Protein AF-0000000085121812 (afdb_homodimer)

InterPro domains:
  IPR004942 Roadblock/LAMTOR2 domain [PF03259] (20-101)
  IPR004942 Roadblock/LAMTOR2 domain [SM00960] (16-105)
  IPR025874 Double zinc ribbon [PF12773] (142-178)

Secondary structure (DSSP, 8-state):
----------------HHHHHHHHHHSTTEEEEEEEETTEEEEEEES--HHHHHHHHHHHHHHHHHHHHHHGGGT---EEEEEEEETTEEEEEEEETTEEEEEEE-HHHHHHHHHHHHHHHTT---B-TTT--B-TT-EEE-TTT--EEETT-SB-TTT--B--EEE-TTT--EEETTS-B---------HHHHHHHHHHHHHHHHHHTT-HHHHHHHHHHHHHHHHHTT-------/----------------HHHHHHHHHHSTTEEEEEEEETTEEEEEEES--HHHHHHHHHHHHHHHHHHHHHHGGGT---EEEEEEEETTEEEEEEEETTEEEEEEE-HHHHHHHHHHHHHHHTT---B-TTT--B-TT-EEE-TTT--EEETT-SB-TTT--B--EEE-TTT--EEETTS-B---------HHHHHHHHHHHHHHHHHHTT-HHHHHHHHHHHHHHHHHT--------

pLDDT: mean 75.37, std 22.33, range [22.67, 97.88]

Radius of gyration: 30.49 Å; Cα contacts (8 Å, |Δi|>4): 833; chains: 2; bounding box: 49×104×83 Å

Organism: Pyrolobus fumarii (strain DSM 11204 / 1A) (NCBI:txid694429)

Foldseek 3Di:
DPPPPPPPPLPQPAPPVVLLVVLVQQFPFWQKKFWDALLATPDIDHDDDRVRNSVVQNCLVVVQVVCCVVCVVVVPPGDAKDWDQDPSAIWMWGDGDRGIMITGGHHVQVVLSVVLVVCSRVVNFQAAPPPRDTQSSPWDQDPPPRGIGRLLDQADPPPRDGDQWAADPPPGAIAGSSNHHDPDPPPPPCVLLVVLVVLQVQLVVCVVVPNNVSNVVSNVVSVCSVVVVPPPPPPDD/DPPPPPPPPLPQPAPPVVLLVVLVQQFPFWQKKFWDALLATPDIDHDDDRVRNSVVQNCLVVVQVVCCVVCVVVVPDGDAKDWDQDPSAIWMWGDGDRGIMITGGHHVQVVLSVVLVVCSRVVNFQAAPPPRDTQSSPWDQDPPPRGIGRLLDQADPPPRDGDQWDADPPPGAIAGSSNHHDPDPPPPPCVLLVVLVVLQVQLVVCVVVPNNVSNVVSNVVSVVSVVVVPPPPPPDD

Solvent-accessible surface area (backbone atoms only — not comparable to full-atom values): 25263 Å² total; per-residue (Å²): 133,82,77,72,77,70,74,70,71,74,76,52,53,72,69,56,63,65,62,52,46,56,43,54,67,62,36,58,66,57,59,32,36,35,34,20,45,80,54,38,55,77,40,76,41,62,90,62,52,68,68,54,41,39,50,47,27,44,46,53,60,46,46,49,54,53,47,36,65,68,43,35,80,72,66,40,53,64,64,49,32,40,36,36,38,30,73,78,25,19,37,40,37,32,65,45,87,63,28,36,38,36,36,31,15,43,54,61,48,34,50,52,50,49,50,47,52,48,27,50,42,67,69,51,77,32,34,33,62,84,78,56,50,75,40,58,77,35,66,35,69,37,86,86,79,67,44,30,36,61,35,56,38,42,45,40,67,85,78,60,48,81,41,31,68,41,61,39,91,82,80,56,46,62,22,33,32,74,16,44,66,59,69,65,73,74,63,71,70,60,56,51,52,58,51,16,51,46,27,30,48,53,4,49,48,28,35,74,70,67,40,51,39,39,8,53,28,20,36,48,48,13,47,46,40,53,57,55,62,56,62,70,77,67,72,82,131,133,81,78,71,77,70,73,70,71,75,76,54,53,71,70,56,64,65,62,51,46,56,44,55,68,62,37,58,67,58,58,33,35,34,33,21,46,81,55,37,56,75,42,77,41,61,90,63,52,67,68,54,41,39,50,48,27,45,46,52,60,47,46,51,54,51,47,36,64,68,45,34,80,72,65,37,52,64,65,50,32,40,36,35,38,31,74,78,25,20,36,38,36,32,64,45,86,63,28,36,38,36,37,31,15,44,56,59,48,35,50,51,49,50,51,46,53,48,26,50,42,68,69,51,77,32,34,33,63,83,80,55,50,76,40,59,77,35,68,36,66,38,86,85,80,67,43,29,36,62,34,59,38,42,46,40,69,84,79,60,48,82,42,31,70,42,60,38,90,83,78,57,48,62,22,32,32,75,16,43,66,59,68,65,71,73,63,73,70,61,55,50,53,56,50,16,51,48,27,31,48,52,4,49,49,27,36,72,71,67,39,51,40,40,8,54,29,20,37,49,48,14,47,46,40,51,59,55,59,59,60,71,79,67,71,83,131

Sequence (474 aa):
MSEELGTVPLATPTIDPEKLLDYIDKLDGVAFAVVSREGLPVYIRGQLEREQAEALAALGEEAFRRIEDSFGRLGSGRVTKLGLDMAQGRLYVSRLDGGVIIYQASPRLADLLAEVIERLKDNRPVKCGNCGHDVTLATYKCPRCNRTVPFVARECPHCGANIDVKRCPNCGSPLRSDGSIVKPPKEPVYIGYGASVLMFGIGGLALALGVPAAGVAAIAAGVMLALGTTIIVKRSIMSEELGTVPLATPTIDPEKLLDYIDKLDGVAFAVVSREGLPVYIRGQLEREQAEALAALGEEAFRRIEDSFGRLGSGRVTKLGLDMAQGRLYVSRLDGGVIIYQASPRLADLLAEVIERLKDNRPVKCGNCGHDVTLATYKCPRCNRTVPFVARECPHCGANIDVKRCPNCGSPLRSDGSIVKPPKEPVYIGYGASVLMFGIGGLALALGVPAAGVAAIAAGVMLALGTTIIVKRSI

Nearest PDB structures (foldseek):
  9jue-assembly1_E  TM=7.872E-01  e=5.029E-05  Promethearchaeum syntrophicum
  7yh1-assembly2_C  TM=7.281E-01  e=1.805E-05  Promethearchaeum syntrophicum
  3l7h-assembly1_A  TM=8.019E-01  e=4.677E-04  Drosophila melanogaster
  8glv-assembly1_AI  TM=6.909E-01  e=3.903E-04  Chlamydomonas reinhardtii
  7k5b-assembly1_G  TM=6.833E-01  e=2.686E-03  Tetrahymena thermophila

Structure (mmCIF, N/CA/C/O backbone):
data_AF-0000000085121812-model_v1
#
loop_
_entity.id
_entity.type
_entity.pdbx_description
1 polymer 'Roadblock/LAMTOR2 domain-containing protein'
#
loop_
_atom_site.group_PDB
_atom_site.id
_atom_site.type_symbol
_atom_site.label_atom_id
_atom_site.label_alt_id
_atom_site.label_comp_id
_atom_site.label_asym_id
_atom_site.label_entity_id
_atom_site.label_seq_id
_atom_site.pdbx_PDB_ins_code
_atom_site.Cartn_x
_atom_site.Cartn_y
_atom_site.Cartn_z
_atom_site.occupancy
_atom_site.B_iso_or_equiv
_atom_site.auth_seq_id
_atom_site.auth_comp_id
_atom_site.auth_asym_id
_atom_site.auth_atom_id
_atom_site.pdbx_PDB_model_num
ATOM 1 N N . MET A 1 1 ? 2.818 -3.312 -46.312 1 23.16 1 MET A N 1
ATOM 2 C CA . MET A 1 1 ? 4 -3.037 -45.5 1 23.16 1 MET A CA 1
ATOM 3 C C . MET A 1 1 ? 3.658 -3.07 -44.031 1 23.16 1 MET A C 1
ATOM 5 O O . MET A 1 1 ? 2.906 -2.227 -43.531 1 23.16 1 MET A O 1
ATOM 9 N N . SER A 1 2 ? 3.518 -4.219 -43.438 1 25.22 2 SER A N 1
ATOM 10 C CA . SER A 1 2 ? 2.922 -4.582 -42.156 1 25.22 2 SER A CA 1
ATOM 11 C C . SER A 1 2 ? 3.713 -3.998 -40.969 1 25.22 2 SER A C 1
ATOM 13 O O . SER A 1 2 ? 4.895 -4.301 -40.812 1 25.22 2 SER A O 1
ATOM 15 N N . GLU A 1 3 ? 3.555 -2.73 -40.594 1 26.3 3 GLU A N 1
ATOM 16 C CA . GLU A 1 3 ? 4.328 -1.97 -39.625 1 26.3 3 GLU A CA 1
ATOM 17 C C . GLU A 1 3 ? 4.441 -2.723 -38.312 1 26.3 3 GLU A C 1
ATOM 19 O O . GLU A 1 3 ? 3.43 -3.094 -37.719 1 26.3 3 GLU A O 1
ATOM 24 N N . GLU A 1 4 ? 5.539 -3.492 -38.125 1 24.88 4 GLU A N 1
ATOM 25 C CA . GLU A 1 4 ? 6.047 -4.219 -36.969 1 24.88 4 GLU A CA 1
ATOM 26 C C . GLU A 1 4 ? 5.949 -3.373 -35.688 1 24.88 4 GLU A C 1
ATOM 28 O O . GLU A 1 4 ? 6.516 -2.279 -35.625 1 24.88 4 GLU A O 1
ATOM 33 N N . LEU A 1 5 ? 4.848 -3.307 -35.156 1 27.38 5 LEU A N 1
ATOM 34 C CA . LEU A 1 5 ? 4.68 -2.59 -33.875 1 27.38 5 LEU A CA 1
ATOM 35 C C . LEU A 1 5 ? 5.855 -2.852 -32.938 1 27.38 5 LEU A C 1
ATOM 37 O O . LEU A 1 5 ? 6.102 -3.996 -32.562 1 27.38 5 LEU A O 1
ATOM 41 N N . GLY A 1 6 ? 6.941 -2.107 -33.094 1 26.62 6 GLY A N 1
ATOM 42 C CA . GLY A 1 6 ? 8.203 -2.117 -32.375 1 26.62 6 GLY A CA 1
ATOM 43 C C . GLY A 1 6 ? 8.047 -2.365 -30.875 1 26.62 6 GLY A C 1
ATOM 44 O O . GLY A 1 6 ? 7.105 -1.862 -30.25 1 26.62 6 GLY A O 1
ATOM 45 N N . THR A 1 7 ? 8.359 -3.531 -30.406 1 31.16 7 THR A N 1
ATOM 46 C CA . THR A 1 7 ? 8.508 -3.879 -29 1 31.16 7 THR A CA 1
ATOM 47 C C . THR A 1 7 ? 9.234 -2.773 -28.25 1 31.16 7 THR A C 1
ATOM 49 O O . THR A 1 7 ? 10.375 -2.434 -28.578 1 31.16 7 THR A O 1
ATOM 52 N N . VAL A 1 8 ? 8.664 -1.691 -28 1 31.22 8 VAL A N 1
ATOM 53 C CA . VAL A 1 8 ? 9.367 -0.675 -27.219 1 31.22 8 VAL A CA 1
ATOM 54 C C . VAL A 1 8 ? 10.242 -1.346 -26.172 1 31.22 8 VAL A C 1
ATOM 56 O O . VAL A 1 8 ? 9.773 -2.201 -25.406 1 31.22 8 VAL A O 1
ATOM 59 N N . PRO A 1 9 ? 11.508 -1.519 -26.469 1 32.69 9 PRO A N 1
ATOM 60 C CA . PRO A 1 9 ? 12.422 -2.047 -25.438 1 32.69 9 PRO A CA 1
ATOM 61 C C . PRO A 1 9 ? 12.18 -1.438 -24.062 1 32.69 9 PRO A C 1
ATOM 63 O O . PRO A 1 9 ? 12.07 -0.216 -23.938 1 32.69 9 PRO A O 1
ATOM 66 N N . LEU A 1 10 ? 11.328 -1.883 -23.328 1 35.28 10 LEU A N 1
ATOM 67 C CA . LEU A 1 10 ? 11.156 -1.318 -22 1 35.28 10 LEU A CA 1
ATOM 68 C C . LEU A 1 10 ? 12.508 -0.955 -21.391 1 35.28 10 LEU A C 1
ATOM 70 O O . LEU A 1 10 ? 13.336 -1.832 -21.141 1 35.28 10 LEU A O 1
ATOM 74 N N . ALA A 1 11 ? 13.203 -0.018 -21.844 1 36.22 11 ALA A N 1
ATOM 75 C CA . ALA A 1 11 ? 14.422 0.47 -21.188 1 36.22 11 ALA A CA 1
ATOM 76 C C . ALA A 1 11 ? 14.242 0.539 -19.688 1 36.22 11 ALA A C 1
ATOM 78 O O . ALA A 1 11 ? 13.594 1.45 -19.172 1 36.22 11 ALA A O 1
ATOM 79 N N . THR A 1 12 ? 13.836 -0.509 -18.953 1 46.84 12 THR A N 1
ATOM 80 C CA . THR A 1 12 ? 13.734 -0.453 -17.5 1 46.84 12 THR A CA 1
ATOM 81 C C . THR A 1 12 ? 15.039 0.049 -16.891 1 46.84 12 THR A C 1
ATOM 83 O O . THR A 1 12 ? 16.109 -0.512 -17.141 1 46.84 12 THR A O 1
ATOM 86 N N . PRO A 1 13 ? 15.281 1.355 -16.688 1 50.47 13 PRO A N 1
ATOM 87 C CA . PRO A 1 13 ? 16.531 1.815 -16.078 1 50.47 13 PRO A CA 1
ATOM 88 C C . PRO A 1 13 ? 17.125 0.793 -15.109 1 50.47 13 PRO A C 1
ATOM 90 O O . PRO A 1 13 ? 16.391 0.1 -14.406 1 50.47 13 PRO A O 1
ATOM 93 N N . THR A 1 14 ? 18.281 0.166 -15.414 1 62.97 14 THR A N 1
ATOM 94 C CA . THR A 1 14 ? 19.078 -0.884 -14.773 1 62.97 14 THR A CA 1
ATOM 95 C C . THR A 1 14 ? 19.375 -0.53 -13.32 1 62.97 14 THR A C 1
ATOM 97 O O . THR A 1 14 ? 20.031 0.47 -13.039 1 62.97 14 THR A O 1
ATOM 100 N N . ILE A 1 15 ? 18.422 -0.719 -12.453 1 70.38 15 ILE A N 1
ATOM 101 C CA . ILE A 1 15 ? 18.734 -0.604 -11.031 1 70.38 15 ILE A CA 1
ATOM 102 C C . ILE A 1 15 ? 20.016 -1.362 -10.719 1 70.38 15 ILE A C 1
ATOM 104 O O . ILE A 1 15 ? 20.188 -2.516 -11.117 1 70.38 15 ILE A O 1
ATOM 108 N N . ASP A 1 16 ? 20.984 -0.576 -10.32 1 78.31 16 ASP A N 1
ATOM 109 C CA . ASP A 1 16 ? 22.172 -1.24 -9.805 1 78.31 16 ASP A CA 1
ATOM 110 C C . ASP A 1 16 ? 21.844 -2.113 -8.594 1 78.31 16 ASP A C 1
ATOM 112 O O . ASP A 1 16 ? 21.516 -1.6 -7.523 1 78.31 16 ASP A O 1
ATOM 116 N N . PRO A 1 17 ? 21.922 -3.438 -8.766 1 77.88 17 PRO A N 1
ATOM 117 C CA . PRO A 1 17 ? 21.516 -4.344 -7.68 1 77.88 17 PRO A CA 1
ATOM 118 C C . PRO A 1 17 ? 22.328 -4.129 -6.406 1 77.88 17 PRO A C 1
ATOM 120 O O . PRO A 1 17 ? 21.812 -4.27 -5.301 1 77.88 17 PRO A O 1
ATOM 123 N N . GLU A 1 18 ? 23.578 -3.779 -6.59 1 79 18 GLU A N 1
ATOM 124 C CA . GLU A 1 18 ? 24.422 -3.576 -5.422 1 79 18 GLU A CA 1
ATOM 125 C C . GLU A 1 18 ? 23.953 -2.383 -4.598 1 79 18 GLU A C 1
ATOM 127 O O . GLU A 1 18 ? 23.891 -2.455 -3.367 1 79 18 GLU A O 1
ATOM 132 N N . LYS A 1 19 ? 23.688 -1.351 -5.316 1 84.5 19 LYS A N 1
ATOM 133 C CA . LYS A 1 19 ? 23.203 -0.16 -4.625 1 84.5 19 LYS A CA 1
ATOM 134 C C . LYS A 1 19 ? 21.891 -0.438 -3.906 1 84.5 19 LYS A C 1
ATOM 136 O O . LYS A 1 19 ? 21.672 0.029 -2.787 1 84.5 19 LYS A O 1
ATOM 141 N N . LEU A 1 20 ? 21.062 -1.169 -4.555 1 86.88 20 LEU A N 1
ATOM 142 C CA . LEU A 1 20 ? 19.75 -1.503 -3.986 1 86.88 20 LEU A CA 1
ATOM 143 C C . LEU A 1 20 ? 19.906 -2.367 -2.74 1 86.88 20 LEU A C 1
ATOM 145 O O . LEU A 1 20 ? 19.234 -2.137 -1.73 1 86.88 20 LEU A O 1
ATOM 149 N N . LEU A 1 21 ? 20.797 -3.26 -2.77 1 82.88 21 LEU A N 1
ATOM 150 C CA . LEU A 1 21 ? 20.969 -4.156 -1.633 1 82.88 21 LEU A CA 1
ATOM 151 C C . LEU A 1 21 ? 21.625 -3.432 -0.464 1 82.88 21 LEU A C 1
ATOM 153 O O . LEU A 1 21 ? 21.328 -3.717 0.697 1 82.88 21 LEU A O 1
ATOM 157 N N . ASP A 1 22 ? 22.609 -2.549 -0.826 1 87.44 22 ASP A N 1
ATOM 158 C CA . ASP A 1 22 ? 23.172 -1.723 0.232 1 87.44 22 ASP A CA 1
ATOM 159 C C . ASP A 1 22 ? 22.094 -0.94 0.966 1 87.44 22 ASP A C 1
ATOM 161 O O . ASP A 1 22 ? 22.125 -0.831 2.193 1 87.44 22 ASP A O 1
ATOM 165 N N . TYR A 1 23 ? 21.203 -0.499 0.187 1 93.19 23 TYR A N 1
ATOM 166 C CA . TYR A 1 23 ? 20.062 0.229 0.737 1 93.19 23 TYR A CA 1
ATOM 167 C C . TYR A 1 23 ? 19.219 -0.674 1.626 1 93.19 23 TYR A C 1
ATOM 169 O O . TYR A 1 23 ? 18.891 -0.31 2.756 1 93.19 23 TYR A O 1
ATOM 177 N N . ILE A 1 24 ? 18.922 -1.843 1.137 1 92.56 24 ILE A N 1
ATOM 178 C CA . ILE A 1 24 ? 18.062 -2.775 1.869 1 92.56 24 ILE A CA 1
ATOM 179 C C . ILE A 1 24 ? 18.766 -3.215 3.152 1 92.56 24 ILE A C 1
ATOM 181 O O . ILE A 1 24 ? 18.125 -3.391 4.191 1 92.56 24 ILE A O 1
ATOM 185 N N . ASP A 1 25 ? 20.047 -3.32 3.119 1 89.44 25 ASP A N 1
ATOM 186 C CA . ASP A 1 25 ? 20.828 -3.758 4.262 1 89.44 25 ASP A CA 1
ATOM 187 C C . ASP A 1 25 ? 20.766 -2.744 5.402 1 89.44 25 ASP A C 1
ATOM 189 O O . ASP A 1 25 ? 20.922 -3.104 6.57 1 89.44 25 ASP A O 1
ATOM 193 N N . LYS A 1 26 ? 20.609 -1.534 5.086 1 93.81 26 LYS A N 1
ATOM 194 C CA . LYS A 1 26 ? 20.578 -0.475 6.09 1 93.81 26 LYS A CA 1
ATOM 195 C C . LYS A 1 26 ? 19.219 -0.444 6.805 1 93.81 26 LYS A C 1
ATOM 197 O O . LYS A 1 26 ? 19.094 0.157 7.875 1 93.81 26 LYS A O 1
ATOM 202 N N . LEU A 1 27 ? 18.219 -1.026 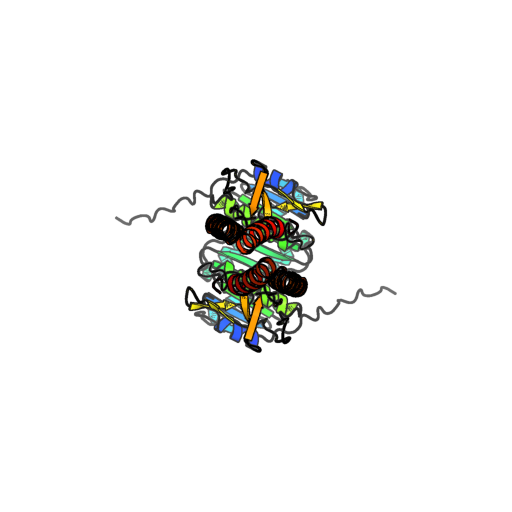6.188 1 95.38 27 LEU A N 1
ATOM 203 C CA . LEU A 1 27 ? 16.875 -0.964 6.723 1 95.38 27 LEU A CA 1
ATOM 204 C C . LEU A 1 27 ? 16.656 -2.018 7.809 1 95.38 27 LEU A C 1
ATOM 206 O O . LEU A 1 27 ? 17.141 -3.146 7.68 1 95.38 27 LEU A O 1
ATOM 210 N N . ASP A 1 28 ? 16.016 -1.598 8.812 1 94.94 28 ASP A N 1
ATOM 211 C CA . ASP A 1 28 ? 15.602 -2.561 9.828 1 94.94 28 ASP A CA 1
ATOM 212 C C . ASP A 1 28 ? 14.289 -3.234 9.438 1 94.94 28 ASP A C 1
ATOM 214 O O . ASP A 1 28 ? 13.414 -2.604 8.844 1 94.94 28 ASP A O 1
ATOM 218 N N . GLY A 1 29 ? 14.219 -4.52 9.75 1 92.88 29 GLY A N 1
ATOM 219 C CA . GLY A 1 29 ? 12.93 -5.18 9.625 1 92.88 29 GLY A CA 1
ATOM 220 C C . GLY A 1 29 ? 12.805 -6 8.352 1 92.88 29 GLY A C 1
ATOM 221 O O . GLY A 1 29 ? 11.742 -6.562 8.07 1 92.88 29 GLY A O 1
ATOM 222 N N . VAL A 1 30 ? 13.852 -6.062 7.566 1 92.69 30 VAL A N 1
ATOM 223 C CA . VAL A 1 30 ? 13.852 -6.91 6.379 1 92.69 30 VAL A CA 1
ATOM 224 C C . VAL A 1 30 ? 14.328 -8.312 6.75 1 92.69 30 VAL A C 1
ATOM 226 O O . VAL A 1 30 ? 15.445 -8.484 7.242 1 92.69 30 VAL A O 1
ATOM 229 N N . ALA A 1 31 ? 13.516 -9.273 6.551 1 89.12 31 ALA A N 1
ATOM 230 C CA . ALA A 1 31 ? 13.859 -10.656 6.902 1 89.12 31 ALA A CA 1
ATOM 231 C C . ALA A 1 31 ? 14.914 -11.211 5.957 1 89.12 31 ALA A C 1
ATOM 233 O O . ALA A 1 31 ? 15.922 -11.773 6.398 1 89.12 31 ALA A O 1
ATOM 234 N N . PHE A 1 32 ? 14.68 -11.016 4.656 1 89 32 PHE A N 1
ATOM 235 C CA . PHE A 1 32 ? 15.672 -11.422 3.67 1 89 32 PHE A CA 1
ATOM 236 C C . PHE A 1 32 ? 15.414 -10.742 2.332 1 89 32 PHE A C 1
ATOM 238 O O . PHE A 1 32 ? 14.328 -10.219 2.092 1 89 32 PHE A O 1
ATOM 245 N N . ALA A 1 33 ? 16.406 -10.695 1.543 1 91.25 33 ALA A N 1
ATOM 246 C CA . ALA A 1 33 ? 16.312 -10.188 0.174 1 91.25 33 ALA A CA 1
ATOM 247 C C . ALA A 1 33 ? 17.281 -10.93 -0.747 1 91.25 33 ALA A C 1
ATOM 249 O O . ALA A 1 33 ? 18.406 -11.219 -0.362 1 91.25 33 ALA A O 1
ATOM 250 N N . VAL A 1 34 ? 16.812 -11.234 -1.875 1 90.5 34 VAL A N 1
ATOM 251 C CA . VAL A 1 34 ? 17.609 -11.922 -2.885 1 90.5 34 VAL A CA 1
ATOM 252 C C . VAL A 1 34 ? 17.453 -11.219 -4.234 1 90.5 34 VAL A C 1
ATOM 254 O O . VAL A 1 34 ? 16.344 -10.859 -4.625 1 90.5 34 VAL A O 1
ATOM 257 N N . VAL A 1 35 ? 18.516 -10.93 -4.836 1 89.69 35 VAL A N 1
ATOM 258 C CA . VAL A 1 35 ? 18.5 -10.461 -6.219 1 89.69 35 VAL A CA 1
ATOM 259 C C . VAL A 1 35 ? 19.094 -11.539 -7.133 1 89.69 35 VAL A C 1
ATOM 261 O O . VAL A 1 35 ? 20.156 -12.086 -6.852 1 89.69 35 VAL A O 1
ATOM 264 N N . SER A 1 36 ? 18.344 -11.852 -8.094 1 89.31 36 SER A N 1
ATOM 265 C CA . SER A 1 36 ? 18.797 -12.859 -9.039 1 89.31 36 SER A CA 1
ATOM 266 C C . SER A 1 36 ? 18.969 -12.281 -10.438 1 89.31 36 SER A C 1
ATOM 268 O O . SER A 1 36 ? 18.328 -11.289 -10.789 1 89.31 36 SER A O 1
ATOM 270 N N . ARG A 1 37 ? 19.891 -12.797 -11.203 1 85.12 37 ARG A N 1
ATOM 271 C CA . ARG A 1 37 ? 20.109 -12.523 -12.625 1 85.12 37 ARG A CA 1
ATOM 272 C C . ARG A 1 37 ? 20.203 -13.82 -13.422 1 85.12 37 ARG A C 1
ATOM 274 O O . ARG A 1 37 ? 20.953 -14.727 -13.055 1 85.12 37 ARG A O 1
ATOM 281 N N . GLU A 1 38 ? 19.391 -13.836 -14.484 1 80.56 38 GLU A N 1
ATOM 282 C CA . GLU A 1 38 ? 19.375 -15.023 -15.328 1 80.56 38 GLU A CA 1
ATOM 283 C C . GLU A 1 38 ? 19.219 -16.297 -14.492 1 80.56 38 GLU A C 1
ATOM 285 O O . GLU A 1 38 ? 19.922 -17.281 -14.703 1 80.56 38 GLU A O 1
ATOM 290 N N . GLY A 1 39 ? 18.422 -16.141 -13.367 1 80.56 39 GLY A N 1
ATOM 291 C CA . GLY A 1 39 ? 18.062 -17.297 -12.555 1 80.56 39 GLY A CA 1
ATOM 292 C C . GLY A 1 39 ? 19.062 -17.578 -11.445 1 80.56 39 GLY A C 1
ATOM 293 O O . GLY A 1 39 ? 18.844 -18.469 -10.625 1 80.56 39 GLY A O 1
ATOM 294 N N . LEU A 1 40 ? 20.188 -16.797 -11.344 1 83.44 40 LEU A N 1
ATOM 295 C CA . LEU A 1 40 ? 21.219 -17 -10.328 1 83.44 40 LEU A CA 1
ATOM 296 C C . LEU A 1 40 ? 21.188 -15.867 -9.297 1 83.44 40 LEU A C 1
ATOM 298 O O . LEU A 1 40 ? 21.109 -14.695 -9.664 1 83.44 40 LEU A O 1
ATOM 302 N N . PRO A 1 41 ? 21.188 -16.328 -8.031 1 87.81 41 PRO A N 1
ATOM 303 C CA . PRO A 1 41 ? 21.281 -15.281 -7.016 1 87.81 41 PRO A CA 1
ATOM 304 C C . PRO A 1 41 ? 22.594 -14.508 -7.082 1 87.81 41 PRO A C 1
ATOM 306 O O . PRO A 1 41 ? 23.672 -15.102 -6.996 1 87.81 41 PRO A O 1
ATOM 309 N N . VAL A 1 42 ? 22.547 -13.281 -7.309 1 84.81 42 VAL A N 1
ATOM 310 C CA . VAL A 1 42 ? 23.75 -12.453 -7.406 1 84.81 42 VAL A CA 1
ATOM 311 C C . VAL A 1 42 ? 23.984 -11.734 -6.082 1 84.81 42 VAL A C 1
ATOM 313 O O . VAL A 1 42 ? 25.125 -11.344 -5.777 1 84.81 42 VAL A O 1
ATOM 316 N N . TYR A 1 43 ? 22.891 -11.57 -5.363 1 83.94 43 TYR A N 1
ATOM 317 C CA . TYR A 1 43 ? 23 -10.945 -4.051 1 83.94 43 TYR A CA 1
ATOM 318 C C . TYR A 1 43 ? 22 -11.547 -3.074 1 83.94 43 TYR A C 1
ATOM 320 O O . TYR A 1 43 ? 20.859 -11.836 -3.439 1 83.94 43 TYR A O 1
ATOM 328 N N . ILE A 1 44 ? 22.469 -11.789 -1.933 1 85.5 44 ILE A N 1
ATOM 329 C CA . ILE A 1 44 ? 21.625 -12.367 -0.887 1 85.5 44 ILE A CA 1
ATOM 330 C C . ILE A 1 44 ? 21.797 -11.57 0.406 1 85.5 44 ILE A C 1
ATOM 332 O O . ILE A 1 44 ? 22.922 -11.266 0.814 1 85.5 44 ILE A O 1
ATOM 336 N N . ARG A 1 45 ? 20.766 -11.125 0.896 1 81.31 45 ARG A N 1
ATOM 337 C CA . ARG A 1 45 ? 20.734 -10.516 2.221 1 81.31 45 ARG A CA 1
ATOM 338 C C . ARG A 1 45 ? 19.922 -11.367 3.193 1 81.31 45 ARG A C 1
ATOM 340 O O . ARG A 1 45 ? 18.891 -11.922 2.822 1 81.31 45 ARG A O 1
ATOM 347 N N . GLY A 1 46 ? 20.422 -11.344 4.477 1 75.38 46 GLY A N 1
ATOM 348 C CA . GLY A 1 46 ? 19.719 -12.016 5.555 1 75.38 46 GLY A CA 1
ATOM 349 C C . GLY A 1 46 ? 20.188 -13.445 5.777 1 75.38 46 GLY A C 1
ATOM 350 O O . GLY A 1 46 ? 21.266 -13.82 5.34 1 75.38 46 GLY A O 1
ATOM 351 N N . GLN A 1 47 ? 19.5 -14.125 6.566 1 72.19 47 GLN A N 1
ATOM 352 C CA . GLN A 1 47 ? 19.906 -15.453 7.004 1 72.19 47 GLN A CA 1
ATOM 353 C C . GLN A 1 47 ? 19.406 -16.531 6.039 1 72.19 47 GLN A C 1
ATOM 355 O O . GLN A 1 47 ? 18.766 -17.5 6.453 1 72.19 47 GLN A O 1
ATOM 360 N N . LEU A 1 48 ? 19.625 -16.25 4.762 1 78.06 48 LEU A N 1
ATOM 361 C CA . LEU A 1 48 ? 19.219 -17.266 3.787 1 78.06 48 LEU A CA 1
ATOM 362 C C . LEU A 1 48 ? 20.422 -18.094 3.332 1 78.06 48 LEU A C 1
ATOM 364 O O . LEU A 1 48 ? 21.469 -17.531 2.994 1 78.06 48 LEU A O 1
ATOM 368 N N . GLU A 1 49 ? 20.281 -19.359 3.453 1 80.06 49 GLU A N 1
ATOM 369 C CA . GLU A 1 49 ? 21.297 -20.234 2.867 1 80.06 49 GLU A CA 1
ATOM 370 C C . GLU A 1 49 ? 21.312 -20.109 1.346 1 80.06 49 GLU A C 1
ATOM 372 O O . GLU A 1 49 ? 20.297 -19.766 0.731 1 80.06 49 GLU A O 1
ATOM 377 N N . ARG A 1 50 ? 22.469 -20.328 0.802 1 82.12 50 ARG A N 1
ATOM 378 C CA . ARG A 1 50 ? 22.641 -20.203 -0.643 1 82.12 50 ARG A CA 1
ATOM 379 C C . ARG A 1 50 ? 21.641 -21.078 -1.389 1 82.12 50 ARG A C 1
ATOM 381 O O . ARG A 1 50 ? 21.078 -20.672 -2.402 1 82.12 50 ARG A O 1
ATOM 388 N N . GLU A 1 51 ? 21.453 -22.234 -0.864 1 82.56 51 GLU A N 1
ATOM 389 C CA . GLU A 1 51 ? 20.5 -23.156 -1.498 1 82.56 51 GLU A CA 1
ATOM 390 C C . GLU A 1 51 ? 19.094 -22.578 -1.495 1 82.56 51 GLU A C 1
ATOM 392 O O . GLU A 1 51 ? 18.344 -22.734 -2.465 1 82.56 51 GLU A O 1
ATOM 397 N N . GLN A 1 52 ? 18.812 -21.906 -0.414 1 82.31 52 GLN A N 1
ATOM 398 C CA . GLN A 1 52 ? 17.484 -21.297 -0.314 1 82.31 52 GLN A CA 1
ATOM 399 C C . GLN A 1 52 ? 17.359 -20.125 -1.29 1 82.31 52 GLN A C 1
ATOM 401 O O . GLN A 1 52 ? 16.312 -19.953 -1.925 1 82.31 52 GLN A O 1
ATOM 406 N N . ALA A 1 53 ? 18.422 -19.375 -1.372 1 86.31 53 ALA A N 1
ATOM 407 C CA . ALA A 1 53 ? 18.422 -18.234 -2.287 1 86.31 53 ALA A CA 1
ATOM 408 C C . ALA A 1 53 ? 18.266 -18.688 -3.734 1 86.31 53 ALA A C 1
ATOM 410 O O . ALA A 1 53 ? 17.547 -18.078 -4.516 1 86.31 53 ALA A O 1
ATOM 411 N N . GLU A 1 54 ? 18.984 -19.797 -4.094 1 85 54 GLU A N 1
ATOM 412 C CA . GLU A 1 54 ? 18.875 -20.359 -5.438 1 85 54 GLU A CA 1
ATOM 413 C C . GLU A 1 54 ? 17.469 -20.859 -5.715 1 85 54 GLU A C 1
ATOM 415 O O . GLU A 1 54 ? 16.938 -20.656 -6.805 1 85 54 GLU A O 1
ATOM 420 N N . ALA A 1 55 ? 16.953 -21.469 -4.711 1 83.81 55 ALA A N 1
ATOM 421 C CA . ALA A 1 55 ? 15.578 -21.953 -4.848 1 83.81 55 ALA A CA 1
ATOM 422 C C . ALA A 1 55 ? 14.602 -20.797 -5.031 1 83.81 55 ALA A C 1
ATOM 424 O O . ALA A 1 55 ? 13.703 -20.859 -5.871 1 83.81 55 ALA A O 1
ATOM 425 N N . LEU A 1 56 ? 14.836 -19.75 -4.293 1 83.81 56 LEU A N 1
ATOM 426 C CA . LEU A 1 56 ? 13.977 -18.578 -4.375 1 83.81 56 LEU A CA 1
ATOM 427 C C . LEU A 1 56 ? 14.086 -17.906 -5.742 1 83.81 56 LEU A C 1
ATOM 429 O O . LEU A 1 56 ? 13.078 -17.5 -6.328 1 83.81 56 LEU A O 1
ATOM 433 N N . ALA A 1 57 ? 15.273 -17.781 -6.188 1 86.31 57 ALA A N 1
ATOM 434 C CA . ALA A 1 57 ? 15.5 -17.188 -7.5 1 86.31 57 ALA A CA 1
ATOM 435 C C . ALA A 1 57 ? 14.781 -17.969 -8.594 1 86.31 57 ALA A C 1
ATOM 437 O O . ALA A 1 57 ? 14.117 -17.391 -9.453 1 86.31 57 ALA A O 1
ATOM 438 N N . ALA A 1 58 ? 14.898 -19.281 -8.562 1 83.88 58 ALA A N 1
ATOM 439 C CA . ALA A 1 58 ? 14.234 -20.141 -9.531 1 83.88 58 ALA A CA 1
ATOM 440 C C . ALA A 1 58 ? 12.719 -20.031 -9.414 1 83.88 58 ALA A C 1
ATOM 442 O O . ALA A 1 58 ? 12.016 -19.953 -10.43 1 83.88 58 ALA A O 1
ATOM 443 N N . LEU A 1 59 ? 12.258 -19.938 -8.188 1 81.69 59 LEU A N 1
ATOM 444 C CA . LEU A 1 59 ? 10.828 -19.828 -7.93 1 81.69 59 LEU A CA 1
ATOM 445 C C . LEU A 1 59 ? 10.273 -18.516 -8.453 1 81.69 59 LEU A C 1
ATOM 447 O O . LEU A 1 59 ? 9.172 -18.469 -9.008 1 81.69 59 LEU A O 1
ATOM 451 N N . GLY A 1 60 ? 11.008 -17.469 -8.227 1 84.69 60 GLY A N 1
ATOM 452 C CA . GLY A 1 60 ? 10.57 -16.172 -8.703 1 84.69 60 GLY A CA 1
ATOM 453 C C . GLY A 1 60 ? 10.367 -16.125 -10.211 1 84.69 60 GLY A C 1
ATOM 454 O O . GLY A 1 60 ? 9.328 -15.664 -10.688 1 84.69 60 GLY A O 1
ATOM 455 N N . GLU A 1 61 ? 11.312 -16.672 -11 1 82.94 61 GLU A N 1
ATOM 456 C CA . GLU A 1 61 ? 11.219 -16.688 -12.453 1 82.94 61 GLU A CA 1
ATOM 457 C C . GLU A 1 61 ? 10.078 -17.594 -12.922 1 82.94 61 GLU A C 1
ATOM 459 O O . GLU A 1 61 ? 9.352 -17.25 -13.859 1 82.94 61 GLU A O 1
ATOM 464 N N . GLU A 1 62 ? 9.945 -18.641 -12.242 1 82 62 GLU A N 1
ATOM 465 C CA . GLU A 1 62 ? 8.906 -19.594 -12.609 1 82 62 GLU A CA 1
ATOM 466 C C . GLU A 1 62 ? 7.52 -19.078 -12.234 1 82 62 GLU A C 1
ATOM 468 O O . GLU A 1 62 ? 6.543 -19.328 -12.945 1 82 62 GLU A O 1
ATOM 473 N N . ALA A 1 63 ? 7.52 -18.391 -11.148 1 82.81 63 ALA A N 1
ATOM 474 C CA . ALA A 1 63 ? 6.23 -17.875 -10.68 1 82.81 63 ALA A CA 1
ATOM 475 C C . ALA A 1 63 ? 5.602 -16.938 -11.695 1 82.81 63 ALA A C 1
ATOM 477 O O . ALA A 1 63 ? 4.406 -17.031 -11.984 1 82.81 63 ALA A O 1
ATOM 478 N N . PHE A 1 64 ? 6.352 -16.047 -12.289 1 84.62 64 PHE A N 1
ATOM 479 C CA . PHE A 1 64 ? 5.82 -15.109 -13.266 1 84.62 64 PHE A CA 1
ATOM 480 C C . PHE A 1 64 ? 5.316 -15.844 -14.508 1 84.62 64 PHE A C 1
ATOM 482 O O . PHE A 1 64 ? 4.254 -15.523 -15.039 1 84.62 64 PHE A O 1
ATOM 489 N N . ARG A 1 65 ? 6.113 -16.859 -14.938 1 83.31 65 ARG A N 1
ATOM 490 C CA . ARG A 1 65 ? 5.703 -17.625 -16.109 1 83.31 65 ARG A CA 1
ATOM 491 C C . ARG A 1 65 ? 4.379 -18.344 -15.859 1 83.31 65 ARG A C 1
ATOM 493 O O . ARG A 1 65 ? 3.457 -18.25 -16.672 1 83.31 65 ARG A O 1
ATOM 500 N N . ARG A 1 66 ? 4.277 -18.953 -14.703 1 80.25 66 ARG A N 1
ATOM 501 C CA . ARG A 1 66 ? 3.08 -19.719 -14.367 1 80.25 66 ARG A CA 1
ATOM 502 C C . ARG A 1 66 ? 1.874 -18.797 -14.203 1 80.25 66 ARG A C 1
ATOM 504 O O . ARG A 1 66 ? 0.77 -19.141 -14.641 1 80.25 66 ARG A O 1
ATOM 511 N N . ILE A 1 67 ? 2.064 -17.688 -13.531 1 82 67 ILE A N 1
ATOM 512 C CA . ILE A 1 67 ? 0.976 -16.75 -13.312 1 82 67 ILE A CA 1
ATOM 513 C C . ILE A 1 67 ? 0.5 -16.188 -14.648 1 82 67 ILE A C 1
ATOM 515 O O . ILE A 1 67 ? -0.704 -16.094 -14.898 1 82 67 ILE A O 1
ATOM 519 N N . GLU A 1 68 ? 1.423 -15.812 -15.477 1 81.94 68 GLU A N 1
ATOM 520 C CA . GLU A 1 68 ? 1.076 -15.258 -16.781 1 81.94 68 GLU A CA 1
ATOM 521 C C . GLU A 1 68 ? 0.352 -16.297 -17.641 1 81.94 68 GLU A C 1
ATOM 523 O O . GLU A 1 68 ? -0.563 -15.945 -18.391 1 81.94 68 GLU A O 1
ATOM 528 N N . ASP A 1 69 ? 0.807 -17.516 -17.484 1 79.5 69 ASP A N 1
ATOM 529 C CA . ASP A 1 69 ? 0.118 -18.594 -18.188 1 79.5 69 ASP A CA 1
ATOM 530 C C . ASP A 1 69 ? -1.311 -18.766 -17.688 1 79.5 69 ASP A C 1
ATOM 532 O O . ASP A 1 69 ? -2.236 -18.984 -18.469 1 79.5 69 ASP A O 1
ATOM 536 N N . SER A 1 70 ? -1.484 -18.672 -16.344 1 76.25 70 SER A N 1
ATOM 537 C CA . SER A 1 70 ? -2.775 -18.922 -15.703 1 76.25 70 SER A CA 1
ATOM 538 C C . SER A 1 70 ? -3.711 -17.719 -15.875 1 76.25 70 SER A C 1
ATOM 540 O O . SER A 1 70 ? -4.902 -17.906 -16.141 1 76.25 70 SER A O 1
ATOM 542 N N . PHE A 1 71 ? -3.211 -16.484 -15.703 1 73.62 71 PHE A N 1
ATOM 543 C CA . PHE A 1 71 ? -4.059 -15.305 -15.711 1 73.62 71 PHE A CA 1
ATOM 544 C C . PHE A 1 71 ? -4.043 -14.633 -17.078 1 73.62 71 PHE A C 1
ATOM 546 O O . PHE A 1 71 ? -4.863 -13.758 -17.359 1 73.62 71 PHE A O 1
ATOM 553 N N . GLY A 1 72 ? -3.057 -14.914 -17.875 1 67.38 72 GLY A N 1
ATOM 554 C CA . GLY A 1 72 ? -2.949 -14.344 -19.219 1 67.38 72 GLY A CA 1
ATOM 555 C C . GLY A 1 72 ? -4.215 -14.508 -20.031 1 67.38 72 GLY A C 1
ATOM 556 O O . GLY A 1 72 ? -4.516 -13.672 -20.891 1 67.38 72 GLY A O 1
ATOM 557 N N . ARG A 1 73 ? -4.855 -15.539 -19.719 1 66.44 73 ARG A N 1
ATOM 558 C CA . ARG A 1 73 ? -6.098 -15.773 -20.453 1 66.44 73 ARG A CA 1
ATOM 559 C C . ARG A 1 73 ? -7.141 -14.711 -20.109 1 66.44 73 ARG A C 1
ATOM 561 O O . ARG A 1 73 ? -8.102 -14.516 -20.859 1 66.44 73 ARG A O 1
ATOM 568 N N . LEU A 1 74 ? -6.891 -14.039 -18.969 1 65.44 74 LEU A N 1
ATOM 569 C CA . LEU A 1 74 ? -7.82 -13 -18.547 1 65.44 74 LEU A CA 1
ATOM 570 C C . LEU A 1 74 ? -7.445 -11.656 -19.156 1 65.44 74 LEU A C 1
ATOM 572 O O . LEU A 1 74 ? -8.102 -10.648 -18.906 1 65.44 74 LEU A O 1
ATOM 576 N N . GLY A 1 75 ? -6.508 -11.711 -20 1 61.66 75 GLY A N 1
ATOM 577 C CA . GLY A 1 75 ? -6.109 -10.484 -20.672 1 61.66 75 GLY A CA 1
ATOM 578 C C . GLY A 1 75 ? -5.258 -9.578 -19.797 1 61.66 75 GLY A C 1
ATOM 579 O O . GLY A 1 75 ? -5.191 -8.367 -20.031 1 61.66 75 GLY A O 1
ATOM 580 N N . SER A 1 76 ? -4.848 -10.039 -18.734 1 62.41 76 SER A N 1
ATOM 581 C CA . SER A 1 76 ? -4.254 -9.141 -17.75 1 62.41 76 SER A CA 1
ATOM 582 C C . SER A 1 76 ? -2.832 -8.75 -18.156 1 62.41 76 SER A C 1
ATOM 584 O O . SER A 1 76 ? -2.32 -7.719 -17.703 1 62.41 76 SER A O 1
ATOM 586 N N . GLY A 1 77 ? -2.217 -9.234 -19.312 1 70.5 77 GLY A N 1
ATOM 587 C CA . GLY A 1 77 ? -0.897 -8.844 -19.781 1 70.5 77 GLY A CA 1
ATOM 588 C C . GLY A 1 77 ? 0.225 -9.352 -18.891 1 70.5 77 GLY A C 1
ATOM 589 O O . GLY A 1 77 ? 0.037 -10.297 -18.125 1 70.5 77 GLY A O 1
ATOM 590 N N . ARG A 1 78 ? 1.439 -8.758 -19.078 1 80.06 78 ARG A N 1
ATOM 591 C CA . ARG A 1 78 ? 2.67 -9.148 -18.406 1 80.06 78 ARG A CA 1
ATOM 592 C C . ARG A 1 78 ? 2.615 -8.781 -16.922 1 80.06 78 ARG A C 1
ATOM 594 O O . ARG A 1 78 ? 2.141 -7.699 -16.562 1 80.06 78 ARG A O 1
ATOM 601 N N . VAL A 1 79 ? 2.967 -9.688 -16.047 1 87.5 79 VAL A N 1
ATOM 602 C CA . VAL A 1 79 ? 3.027 -9.477 -14.602 1 87.5 79 VAL A CA 1
ATOM 603 C C . VAL A 1 79 ? 4.402 -8.93 -14.219 1 87.5 79 VAL A C 1
ATOM 605 O O . VAL A 1 79 ? 5.43 -9.484 -14.609 1 87.5 79 VAL A O 1
ATOM 608 N N . THR A 1 80 ? 4.441 -7.828 -13.477 1 88.81 80 THR A N 1
ATOM 609 C CA . THR A 1 80 ? 5.719 -7.207 -13.148 1 88.81 80 THR A CA 1
ATOM 610 C C . THR A 1 80 ? 6.035 -7.371 -11.664 1 88.81 80 THR A C 1
ATOM 612 O O . THR A 1 80 ? 7.188 -7.211 -11.242 1 88.81 80 THR A O 1
ATOM 615 N N . LYS A 1 81 ? 5.07 -7.68 -10.867 1 92.31 81 LYS A N 1
ATOM 616 C CA . LYS A 1 81 ? 5.281 -7.797 -9.43 1 92.31 81 LYS A CA 1
ATOM 617 C C . LYS A 1 81 ? 4.27 -8.75 -8.797 1 92.31 81 LYS A C 1
ATOM 619 O O . LYS A 1 81 ? 3.096 -8.758 -9.172 1 92.31 81 LYS A O 1
ATOM 624 N N . LEU A 1 82 ? 4.77 -9.531 -7.922 1 91.94 82 LEU A N 1
ATOM 625 C CA . LEU A 1 82 ? 3.98 -10.477 -7.137 1 91.94 82 LEU A CA 1
ATOM 626 C C . LEU A 1 82 ? 4.141 -10.211 -5.645 1 91.94 82 LEU A C 1
ATOM 628 O O . LEU A 1 82 ? 5.262 -10.062 -5.152 1 91.94 82 LEU A O 1
ATOM 632 N N . GLY A 1 83 ? 3.047 -10.031 -4.996 1 93.31 83 GLY A N 1
ATOM 633 C CA . GLY A 1 83 ? 3.045 -9.852 -3.553 1 93.31 83 GLY A CA 1
ATOM 634 C C . GLY A 1 83 ? 2.264 -10.922 -2.818 1 93.31 83 GLY A C 1
ATOM 635 O O . GLY A 1 83 ? 1.18 -11.312 -3.252 1 93.31 83 GLY A O 1
ATOM 636 N N . LEU A 1 84 ? 2.85 -11.383 -1.734 1 91.56 84 LEU A N 1
ATOM 637 C CA . LEU A 1 84 ? 2.207 -12.391 -0.9 1 91.56 84 LEU A CA 1
ATOM 638 C C . LEU A 1 84 ? 2.129 -11.93 0.551 1 91.56 84 LEU A C 1
ATOM 640 O O . LEU A 1 84 ? 3.129 -11.484 1.12 1 91.56 84 LEU A O 1
ATOM 644 N N . ASP A 1 85 ? 0.94 -11.906 1.061 1 90.88 85 ASP A N 1
ATOM 645 C CA . ASP A 1 85 ? 0.807 -11.773 2.508 1 90.88 85 ASP A CA 1
ATOM 646 C C . ASP A 1 85 ? 0.876 -13.133 3.191 1 90.88 85 ASP A C 1
ATOM 648 O O . ASP A 1 85 ? 0.06 -14.016 2.914 1 90.88 85 ASP A O 1
ATOM 652 N N . MET A 1 86 ? 1.826 -13.258 4.016 1 85.5 86 MET A N 1
ATOM 653 C CA . MET A 1 86 ? 2.045 -14.508 4.742 1 85.5 86 MET A CA 1
ATOM 654 C C . MET A 1 86 ? 2.025 -14.273 6.25 1 85.5 86 MET A C 1
ATOM 656 O O . MET A 1 86 ? 2.014 -13.125 6.699 1 85.5 86 MET A O 1
ATOM 660 N N . ALA A 1 87 ? 1.971 -15.344 7.023 1 77.62 87 ALA A N 1
ATOM 661 C CA . ALA A 1 87 ? 1.932 -15.25 8.477 1 77.62 87 ALA A CA 1
ATOM 662 C C . ALA A 1 87 ? 3.133 -14.477 9.016 1 77.62 87 ALA A C 1
ATOM 664 O O . ALA A 1 87 ? 3.004 -13.703 9.961 1 77.62 87 ALA A O 1
ATOM 665 N N . GLN A 1 88 ? 4.262 -14.586 8.406 1 77.81 88 GLN A N 1
ATOM 666 C CA . GLN A 1 88 ? 5.496 -14.008 8.922 1 77.81 88 GLN A CA 1
ATOM 667 C C . GLN A 1 88 ? 5.82 -12.688 8.219 1 77.81 88 GLN A C 1
ATOM 669 O O . GLN A 1 88 ? 6.926 -12.156 8.367 1 77.81 88 GLN A O 1
ATOM 674 N N . GLY A 1 89 ? 4.891 -12.219 7.488 1 87.69 89 GLY A N 1
ATOM 675 C CA . GLY A 1 89 ? 5.168 -10.961 6.812 1 87.69 89 GLY A CA 1
ATOM 676 C C . GLY A 1 89 ? 4.707 -10.945 5.367 1 87.69 89 GLY A C 1
ATOM 677 O O . GLY A 1 89 ? 3.84 -11.727 4.977 1 87.69 89 GLY A O 1
ATOM 678 N N . ARG A 1 90 ? 5.203 -10.047 4.656 1 92.44 90 ARG A N 1
ATOM 679 C CA . ARG A 1 90 ? 4.859 -9.875 3.248 1 92.44 90 ARG A CA 1
ATOM 680 C C . ARG A 1 90 ? 6.074 -10.109 2.357 1 92.44 90 ARG A C 1
ATOM 682 O O . ARG A 1 90 ? 7.18 -9.664 2.672 1 92.44 90 ARG A O 1
ATOM 689 N N . LEU A 1 91 ? 5.871 -10.883 1.34 1 91.81 91 LEU A N 1
ATOM 690 C CA . LEU A 1 91 ? 6.91 -11.211 0.372 1 91.81 91 LEU A CA 1
ATOM 691 C C . LEU A 1 91 ? 6.609 -10.586 -0.985 1 91.81 91 LEU A C 1
ATOM 693 O O . LEU A 1 91 ? 5.473 -10.648 -1.464 1 91.81 91 LEU A O 1
ATOM 697 N N . TYR A 1 92 ? 7.609 -9.953 -1.523 1 93.94 92 TYR A N 1
ATOM 698 C CA . TYR A 1 92 ? 7.469 -9.406 -2.867 1 93.94 92 TYR A CA 1
ATOM 699 C C . TYR A 1 92 ? 8.477 -10.031 -3.82 1 93.94 92 TYR A C 1
ATOM 701 O O . TYR A 1 92 ? 9.633 -10.266 -3.449 1 93.94 92 TYR A O 1
ATOM 709 N N . VAL A 1 93 ? 8.016 -10.305 -4.973 1 92.06 93 VAL A N 1
ATOM 710 C CA . VAL A 1 93 ? 8.844 -10.656 -6.117 1 92.06 93 VAL A CA 1
ATOM 711 C C . VAL A 1 93 ? 8.648 -9.625 -7.234 1 92.06 93 VAL A C 1
ATOM 713 O O . VAL A 1 93 ? 7.527 -9.422 -7.703 1 92.06 93 VAL A O 1
ATOM 716 N N . SER A 1 94 ? 9.68 -8.992 -7.613 1 92.12 94 SER A N 1
ATOM 717 C CA . SER A 1 94 ? 9.594 -7.988 -8.672 1 92.12 94 SER A CA 1
ATOM 718 C C . SER A 1 94 ? 10.562 -8.297 -9.805 1 92.12 94 SER A C 1
ATOM 720 O O . SER A 1 94 ? 11.695 -8.719 -9.57 1 92.12 94 SER A O 1
ATOM 722 N N . ARG A 1 95 ? 10.055 -8.07 -10.953 1 88.69 95 ARG A N 1
ATOM 723 C CA . ARG A 1 95 ? 10.922 -8.234 -12.117 1 88.69 95 ARG A CA 1
ATOM 724 C C . ARG A 1 95 ? 11.938 -7.098 -12.203 1 88.69 95 ARG A C 1
ATOM 726 O O . ARG A 1 95 ? 11.602 -5.938 -11.953 1 88.69 95 ARG A O 1
ATOM 733 N N . LEU A 1 96 ? 13.156 -7.453 -12.352 1 85.5 96 LEU A N 1
ATOM 734 C CA . LEU A 1 96 ? 14.234 -6.535 -12.695 1 85.5 96 LEU A CA 1
ATOM 735 C C . LEU A 1 96 ? 14.766 -6.82 -14.094 1 85.5 96 LEU A C 1
ATOM 737 O O . LEU A 1 96 ? 14.352 -7.789 -14.734 1 85.5 96 LEU A O 1
ATOM 741 N N . ASP A 1 97 ? 15.547 -5.855 -14.602 1 79.56 97 ASP A N 1
ATOM 742 C CA . ASP A 1 97 ? 16.203 -6.141 -15.875 1 79.56 97 ASP A CA 1
ATOM 743 C C . ASP A 1 97 ? 17.062 -7.398 -15.781 1 79.56 97 ASP A C 1
ATOM 745 O O . ASP A 1 97 ? 18.078 -7.41 -15.078 1 79.56 97 ASP A O 1
ATOM 749 N N . GLY A 1 98 ? 16.656 -8.516 -16.438 1 78.31 98 GLY A N 1
ATOM 750 C CA . GLY A 1 98 ? 17.422 -9.75 -16.516 1 78.31 98 GLY A CA 1
ATOM 751 C C . GLY A 1 98 ? 17.25 -10.633 -15.297 1 78.31 98 GLY A C 1
ATOM 752 O O . GLY A 1 98 ? 18 -11.602 -15.117 1 78.31 98 GLY A O 1
ATOM 753 N N . GLY A 1 99 ? 16.344 -10.219 -14.414 1 87.94 99 GLY A N 1
ATOM 754 C CA . GLY A 1 99 ? 16.172 -11.031 -13.227 1 87.94 99 GLY A CA 1
ATOM 755 C C . GLY A 1 99 ? 15.031 -10.555 -12.336 1 87.94 99 GLY A C 1
ATOM 756 O O . GLY A 1 99 ? 14.031 -10.023 -12.82 1 87.94 99 GLY A O 1
ATOM 757 N N . VAL A 1 100 ? 15.156 -11.031 -11.031 1 90.38 100 VAL A N 1
ATOM 758 C CA . VAL A 1 100 ? 14.102 -10.672 -10.086 1 90.38 100 VAL A CA 1
ATOM 759 C C . VAL A 1 100 ? 14.719 -10.281 -8.75 1 90.38 100 VAL A C 1
ATOM 761 O O . VAL A 1 100 ? 15.859 -10.648 -8.453 1 90.38 100 VAL A O 1
ATOM 764 N N . ILE A 1 101 ? 14.07 -9.461 -8.047 1 91.44 101 ILE A N 1
ATOM 765 C CA . ILE A 1 101 ? 14.359 -9.234 -6.633 1 91.44 101 ILE A CA 1
ATOM 766 C C . ILE A 1 101 ? 13.234 -9.82 -5.777 1 91.44 101 ILE A C 1
ATOM 768 O O . ILE A 1 101 ? 12.055 -9.648 -6.09 1 91.44 101 ILE A O 1
ATOM 772 N N . ILE A 1 102 ? 13.594 -10.555 -4.773 1 91.06 102 ILE A N 1
ATOM 773 C CA . ILE A 1 102 ? 12.664 -11.156 -3.816 1 91.06 102 ILE A CA 1
ATOM 774 C C . ILE A 1 102 ? 13.016 -10.695 -2.402 1 91.06 102 ILE A C 1
ATOM 776 O O . ILE A 1 102 ? 14.188 -10.734 -2.004 1 91.06 102 ILE A O 1
ATOM 780 N N . TYR A 1 103 ? 12.047 -10.234 -1.702 1 91.25 103 TYR A N 1
ATOM 781 C CA . TYR A 1 103 ? 12.328 -9.836 -0.326 1 91.25 103 TYR A CA 1
ATOM 782 C C . TYR A 1 103 ? 11.094 -10.023 0.553 1 91.25 103 TYR A C 1
ATOM 784 O O . TYR A 1 103 ? 9.969 -10.023 0.058 1 91.25 103 TYR A O 1
ATOM 792 N N . GLN A 1 104 ? 11.352 -10.242 1.745 1 90.69 104 GLN A N 1
ATOM 793 C CA . GLN A 1 104 ? 10.305 -10.383 2.752 1 90.69 104 GLN A CA 1
ATOM 794 C C . GLN A 1 104 ? 10.531 -9.43 3.924 1 90.69 104 GLN A C 1
ATOM 796 O O . GLN A 1 104 ? 11.664 -9.258 4.375 1 90.69 104 GLN A O 1
ATOM 801 N N . ALA A 1 105 ? 9.516 -8.758 4.363 1 92.88 105 ALA A N 1
ATOM 802 C CA . ALA A 1 105 ? 9.555 -7.828 5.492 1 92.88 105 ALA A CA 1
ATOM 803 C C . ALA A 1 105 ? 8.172 -7.676 6.121 1 92.88 105 ALA A C 1
ATOM 805 O O . ALA A 1 105 ? 7.23 -8.375 5.746 1 92.88 105 ALA A O 1
ATOM 806 N N . SER A 1 106 ? 8.164 -6.879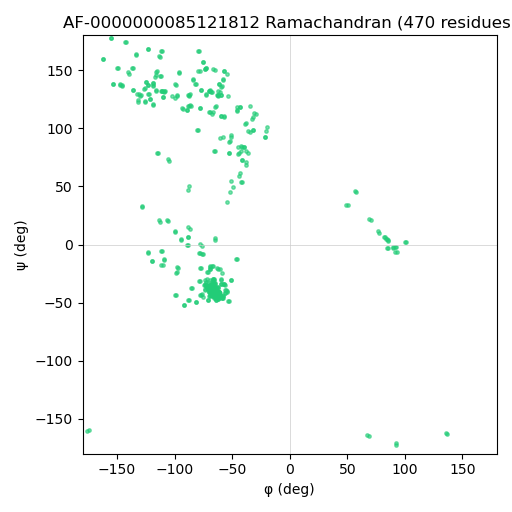 7.188 1 92.38 106 SER A N 1
ATOM 807 C CA . SER A 1 106 ? 6.84 -6.523 7.691 1 92.38 106 SER A CA 1
ATOM 808 C C . SER A 1 106 ? 5.996 -5.852 6.609 1 92.38 106 SER A C 1
ATOM 810 O O . SER A 1 106 ? 6.535 -5.227 5.695 1 92.38 106 SER A O 1
ATOM 812 N N . PRO A 1 107 ? 4.664 -6 6.629 1 90.19 107 PRO A N 1
ATOM 813 C CA . PRO A 1 107 ? 3.805 -5.543 5.535 1 90.19 107 PRO A CA 1
ATOM 814 C C . PRO A 1 107 ? 4.031 -4.074 5.184 1 90.19 107 PRO A C 1
ATOM 816 O O . PRO A 1 107 ? 4.25 -3.74 4.016 1 90.19 107 PRO A O 1
ATOM 819 N N . ARG A 1 108 ? 4.051 -3.211 6.137 1 91.56 108 ARG A N 1
ATOM 820 C CA . ARG A 1 108 ? 4.211 -1.785 5.863 1 91.56 108 ARG A CA 1
ATOM 821 C C . ARG A 1 108 ? 5.586 -1.491 5.273 1 91.56 108 ARG A C 1
ATOM 823 O O . ARG A 1 108 ? 5.707 -0.715 4.324 1 91.56 108 ARG A O 1
ATOM 830 N N . LEU A 1 109 ? 6.613 -2.115 5.82 1 95.62 109 LEU A N 1
ATOM 831 C CA . LEU A 1 109 ? 7.965 -1.923 5.305 1 95.62 109 LEU A CA 1
ATOM 832 C C . LEU A 1 109 ? 8.094 -2.49 3.895 1 95.62 109 LEU A C 1
ATOM 834 O O . LEU A 1 109 ? 8.711 -1.87 3.027 1 95.62 109 LEU A O 1
ATOM 838 N N . ALA A 1 110 ? 7.539 -3.67 3.748 1 94.88 110 ALA A N 1
ATOM 839 C CA . ALA A 1 110 ? 7.578 -4.289 2.424 1 94.88 110 ALA A CA 1
ATOM 840 C C . ALA A 1 110 ? 6.953 -3.377 1.374 1 94.88 110 ALA A C 1
ATOM 842 O O . ALA A 1 110 ? 7.48 -3.234 0.269 1 94.88 110 ALA A O 1
ATOM 843 N N . ASP A 1 111 ? 5.855 -2.758 1.729 1 92.81 111 ASP A N 1
ATOM 844 C CA . ASP A 1 111 ? 5.168 -1.856 0.808 1 92.81 111 ASP A CA 1
ATOM 845 C C . ASP A 1 111 ? 6.027 -0.637 0.486 1 92.81 111 ASP A C 1
ATOM 847 O O . ASP A 1 111 ? 6.066 -0.182 -0.659 1 92.81 111 ASP A O 1
ATOM 851 N N . LEU A 1 112 ? 6.652 -0.09 1.454 1 94.25 112 LEU A N 1
ATOM 852 C CA . LEU A 1 112 ? 7.531 1.057 1.25 1 94.25 112 LEU A CA 1
ATOM 853 C C . LEU A 1 112 ? 8.688 0.698 0.323 1 94.25 112 LEU A C 1
ATOM 855 O O . LEU A 1 112 ? 9.031 1.472 -0.573 1 94.25 112 LEU A O 1
ATOM 859 N N . LEU A 1 113 ? 9.273 -0.464 0.528 1 94.75 113 LEU A N 1
ATOM 860 C CA . LEU A 1 113 ? 10.352 -0.938 -0.328 1 94.75 113 LEU A CA 1
ATOM 861 C C . LEU A 1 113 ? 9.867 -1.122 -1.763 1 94.75 113 LEU A C 1
ATOM 863 O O . LEU A 1 113 ? 10.586 -0.794 -2.711 1 94.75 113 LEU A O 1
ATOM 867 N N . ALA A 1 114 ? 8.688 -1.667 -1.84 1 93.5 114 ALA A N 1
ATOM 868 C CA . ALA A 1 114 ? 8.102 -1.822 -3.17 1 93.5 114 ALA A CA 1
ATOM 869 C C . ALA A 1 114 ? 7.988 -0.477 -3.881 1 93.5 114 ALA A C 1
ATOM 871 O O . ALA A 1 114 ? 8.297 -0.368 -5.07 1 93.5 114 ALA A O 1
ATOM 872 N N . GLU A 1 115 ? 7.535 0.506 -3.17 1 91.44 115 GLU A N 1
ATOM 873 C CA . GLU A 1 115 ? 7.418 1.848 -3.73 1 91.44 115 GLU A CA 1
ATOM 874 C C . GLU A 1 115 ? 8.773 2.369 -4.199 1 91.44 115 GLU A C 1
ATOM 876 O O . GLU A 1 115 ? 8.891 2.928 -5.289 1 91.44 115 GLU A O 1
ATOM 881 N N . VAL A 1 116 ? 9.812 2.213 -3.408 1 93.62 116 VAL A N 1
ATOM 882 C CA . VAL A 1 116 ? 11.156 2.68 -3.738 1 93.62 116 VAL A CA 1
ATOM 883 C C . VAL A 1 116 ? 11.656 1.971 -4.996 1 93.62 116 VAL A C 1
ATOM 885 O O . VAL A 1 116 ? 12.172 2.613 -5.914 1 93.62 116 VAL A O 1
ATOM 888 N N . ILE A 1 117 ? 11.484 0.66 -5.039 1 91.62 117 ILE A N 1
ATOM 889 C CA . ILE A 1 117 ? 11.945 -0.139 -6.172 1 91.62 117 ILE A CA 1
ATOM 890 C C . ILE A 1 117 ? 11.203 0.285 -7.438 1 91.62 117 ILE A C 1
ATOM 892 O O . ILE A 1 117 ? 11.805 0.4 -8.508 1 91.62 117 ILE A O 1
ATOM 896 N N . GLU A 1 118 ? 9.898 0.546 -7.309 1 89 118 GLU A N 1
ATOM 897 C CA . GLU A 1 118 ? 9.109 0.997 -8.453 1 89 118 GLU A CA 1
ATOM 898 C C . GLU A 1 118 ? 9.594 2.35 -8.961 1 89 118 GLU A C 1
ATOM 900 O O . GLU A 1 118 ? 9.695 2.566 -10.172 1 89 118 GLU A O 1
ATOM 905 N N . ARG A 1 119 ? 9.852 3.219 -8.055 1 89.94 119 ARG A N 1
ATOM 906 C CA . ARG A 1 119 ? 10.359 4.535 -8.438 1 89.94 119 ARG A CA 1
ATOM 907 C C . ARG A 1 119 ? 11.688 4.418 -9.172 1 89.94 119 ARG A C 1
ATOM 909 O O . ARG A 1 119 ? 11.938 5.133 -10.141 1 89.94 119 ARG A O 1
ATOM 916 N N . LEU A 1 120 ? 12.508 3.541 -8.664 1 89.44 120 LEU A N 1
ATOM 917 C CA . LEU A 1 120 ? 13.805 3.326 -9.305 1 89.44 120 LEU A CA 1
ATOM 918 C C . LEU A 1 120 ? 13.625 2.754 -10.711 1 89.44 120 LEU A C 1
ATOM 920 O O . LEU A 1 120 ? 14.281 3.201 -11.656 1 89.44 120 LEU A O 1
ATOM 924 N N . LYS A 1 121 ? 12.742 1.862 -10.844 1 85.44 121 LYS A N 1
ATOM 925 C CA . LYS A 1 121 ? 12.484 1.235 -12.141 1 85.44 121 LYS A CA 1
ATOM 926 C C . LYS A 1 121 ? 11.953 2.254 -13.148 1 85.44 121 LYS A C 1
ATOM 928 O O . LYS A 1 121 ? 12.305 2.207 -14.328 1 85.44 121 LYS A O 1
ATOM 933 N N . ASP A 1 122 ? 11.109 3.143 -12.648 1 86.5 122 ASP A N 1
ATOM 934 C CA . ASP A 1 122 ? 10.438 4.109 -13.516 1 86.5 122 ASP A CA 1
ATOM 935 C C . ASP A 1 122 ? 11.273 5.375 -13.68 1 86.5 122 ASP A C 1
ATOM 937 O O . ASP A 1 122 ? 10.859 6.316 -14.359 1 86.5 122 ASP A O 1
ATOM 941 N N . ASN A 1 123 ? 12.398 5.426 -13.047 1 88.56 123 ASN A N 1
ATOM 942 C CA . ASN A 1 123 ? 13.25 6.609 -13.07 1 88.56 123 ASN A CA 1
ATOM 943 C C . ASN A 1 123 ? 12.508 7.844 -12.57 1 88.56 123 ASN A C 1
ATOM 945 O O . ASN A 1 123 ? 12.5 8.883 -13.234 1 88.56 123 ASN A O 1
ATOM 949 N N . ARG A 1 124 ? 11.82 7.699 -11.508 1 92.44 124 ARG A N 1
ATOM 950 C CA . ARG A 1 124 ? 11.109 8.773 -10.82 1 92.44 124 ARG A CA 1
ATOM 951 C C . ARG A 1 124 ? 11.695 9.023 -9.438 1 92.44 124 ARG A C 1
ATOM 953 O O . ARG A 1 124 ? 11.117 8.617 -8.43 1 92.44 124 ARG A O 1
ATOM 960 N N . PRO A 1 125 ? 12.758 9.703 -9.422 1 93.69 125 PRO A N 1
ATOM 961 C CA . PRO A 1 125 ? 13.43 9.922 -8.141 1 93.69 125 PRO A CA 1
ATOM 962 C C . PRO A 1 125 ? 12.688 10.914 -7.246 1 93.69 125 PRO A C 1
ATOM 964 O O . PRO A 1 125 ? 11.883 11.711 -7.738 1 93.69 125 PRO A O 1
ATOM 967 N N . VAL A 1 126 ? 12.922 10.672 -5.965 1 94.94 126 VAL A N 1
ATOM 968 C CA . VAL A 1 126 ? 12.477 11.664 -4.996 1 94.94 126 VAL A CA 1
ATOM 969 C C . VAL A 1 126 ? 13.602 12.648 -4.703 1 94.94 126 VAL A C 1
ATOM 971 O O . VAL A 1 126 ? 14.641 12.273 -4.145 1 94.94 126 VAL A O 1
ATOM 974 N N . LYS A 1 127 ? 13.273 13.844 -5.07 1 96.44 127 LYS A N 1
ATOM 975 C CA . LYS A 1 127 ? 14.328 14.844 -4.91 1 96.44 127 LYS A CA 1
ATOM 976 C C . LYS A 1 127 ? 13.914 15.906 -3.898 1 96.44 127 LYS A C 1
ATOM 978 O O . LYS A 1 127 ? 12.742 16.266 -3.797 1 96.44 127 LYS A O 1
ATOM 983 N N . CYS A 1 128 ? 14.922 16.344 -3.201 1 95.12 128 CYS A N 1
ATOM 984 C CA . CYS A 1 128 ? 14.688 17.453 -2.285 1 95.12 128 CYS A CA 1
ATOM 985 C C . CYS A 1 128 ? 14.258 18.703 -3.041 1 95.12 128 CYS A C 1
ATOM 987 O O . CYS A 1 128 ? 14.961 19.156 -3.941 1 95.12 128 CYS A O 1
ATOM 989 N N . GLY A 1 129 ? 13.203 19.266 -2.627 1 94.12 129 GLY A N 1
ATOM 990 C CA . GLY A 1 129 ? 12.688 20.453 -3.277 1 94.12 129 GLY A CA 1
ATOM 991 C C . GLY A 1 129 ? 13.562 21.672 -3.061 1 94.12 129 GLY A C 1
ATOM 992 O O . GLY A 1 129 ? 13.477 22.641 -3.816 1 94.12 129 GLY A O 1
ATOM 993 N N . ASN A 1 130 ? 14.398 21.594 -2.029 1 92.44 130 ASN A N 1
ATOM 994 C CA . ASN A 1 130 ? 15.258 22.719 -1.712 1 92.44 130 ASN A CA 1
ATOM 995 C C . ASN A 1 130 ? 16.578 22.656 -2.492 1 92.44 130 ASN A C 1
ATOM 997 O O . ASN A 1 130 ? 16.984 23.656 -3.1 1 92.44 130 ASN A O 1
ATOM 1001 N N . CYS A 1 131 ? 17.234 21.531 -2.52 1 95.25 131 CYS A N 1
ATOM 1002 C CA . CYS A 1 131 ? 18.578 21.484 -3.1 1 95.25 131 CYS A CA 1
ATOM 1003 C C . CYS A 1 131 ? 18.625 20.516 -4.281 1 95.25 131 CYS A C 1
ATOM 1005 O O . CYS A 1 131 ? 19.641 20.422 -4.961 1 95.25 131 CYS A O 1
ATOM 1007 N N . GLY A 1 132 ? 17.656 19.703 -4.438 1 95.62 132 GLY A N 1
ATOM 1008 C CA . GLY A 1 132 ? 17.609 18.812 -5.582 1 95.62 132 GLY A CA 1
ATOM 1009 C C . GLY A 1 132 ? 18.25 17.469 -5.309 1 95.62 132 GLY A C 1
ATOM 1010 O O . GLY A 1 132 ? 18.266 16.594 -6.176 1 95.62 132 GLY A O 1
ATOM 1011 N N . HIS A 1 133 ? 18.797 17.281 -4.141 1 96.19 133 HIS A N 1
ATOM 1012 C CA . HIS A 1 133 ? 19.438 16.031 -3.775 1 96.19 133 HIS A CA 1
ATOM 1013 C C . HIS A 1 133 ? 18.453 14.867 -3.867 1 96.19 133 HIS A C 1
ATOM 1015 O O . HIS A 1 133 ? 17.312 14.977 -3.436 1 96.19 133 HIS A O 1
ATOM 1021 N N . ASP A 1 134 ? 19.016 13.773 -4.465 1 95.69 134 ASP A N 1
ATOM 1022 C CA . ASP A 1 134 ? 18.203 12.57 -4.598 1 95.69 134 ASP A CA 1
ATOM 1023 C C . ASP A 1 134 ? 18.125 11.805 -3.277 1 95.69 134 ASP A C 1
ATOM 1025 O O . ASP A 1 134 ? 19.141 11.273 -2.811 1 95.69 134 ASP A O 1
ATOM 1029 N N . VAL A 1 135 ? 16.906 11.695 -2.771 1 95.75 135 VAL A N 1
ATOM 1030 C CA . VAL A 1 135 ? 16.766 11.031 -1.48 1 95.75 135 VAL A CA 1
ATOM 1031 C C . VAL A 1 135 ? 16 9.711 -1.653 1 95.75 135 VAL A C 1
ATOM 1033 O O . VAL A 1 135 ? 15.461 9.172 -0.689 1 95.75 135 VAL A O 1
ATOM 1036 N N . THR A 1 136 ? 15.984 9.188 -2.865 1 94.5 136 THR A N 1
ATOM 1037 C CA . THR A 1 136 ? 15.234 7.973 -3.156 1 94.5 136 THR A CA 1
ATOM 1038 C C . THR A 1 136 ? 15.758 6.805 -2.322 1 94.5 136 THR A C 1
ATOM 1040 O O . THR A 1 136 ? 14.969 6.039 -1.76 1 94.5 136 THR A O 1
ATOM 1043 N N . LEU A 1 137 ? 17.047 6.691 -2.229 1 94.94 137 LEU A N 1
ATOM 1044 C CA . LEU A 1 137 ? 17.656 5.594 -1.485 1 94.94 137 LEU A CA 1
ATOM 1045 C C . LEU A 1 137 ? 18.219 6.09 -0.157 1 94.94 137 LEU A C 1
ATOM 1047 O O . LEU A 1 137 ? 19.141 5.488 0.389 1 94.94 137 LEU A O 1
ATOM 1051 N N . ALA A 1 138 ? 17.75 7.227 0.311 1 95.62 138 ALA A N 1
ATOM 1052 C CA . ALA A 1 138 ? 18.109 7.68 1.649 1 95.62 138 ALA A CA 1
ATOM 1053 C C . ALA A 1 138 ? 17.312 6.941 2.719 1 95.62 138 ALA A C 1
ATOM 1055 O O . ALA A 1 138 ? 16.219 6.438 2.447 1 95.62 138 ALA A O 1
ATOM 1056 N N . THR A 1 139 ? 17.906 6.781 3.838 1 96.88 139 THR A N 1
ATOM 1057 C CA . THR A 1 139 ? 17.234 6.156 4.973 1 96.88 139 THR A CA 1
ATOM 1058 C C . THR A 1 139 ? 17.031 7.168 6.098 1 96.88 139 THR A C 1
ATOM 1060 O O . THR A 1 139 ? 17.531 8.289 6.031 1 96.88 139 THR A O 1
ATOM 1063 N N . TYR A 1 140 ? 16.188 6.871 6.957 1 97.12 140 TYR A N 1
ATOM 1064 C CA . TYR A 1 140 ? 15.875 7.707 8.109 1 97.12 140 TYR A CA 1
ATOM 1065 C C . TYR A 1 140 ? 15.758 6.867 9.375 1 97.12 140 TYR A C 1
ATOM 1067 O O . TYR A 1 140 ? 15.148 5.793 9.367 1 97.12 140 TYR A O 1
ATOM 1075 N N . LYS A 1 141 ? 16.422 7.363 10.422 1 97.25 141 LYS A N 1
ATOM 1076 C CA . LYS A 1 141 ? 16.297 6.703 11.719 1 97.25 141 LYS A CA 1
ATOM 1077 C C . LYS A 1 141 ? 15.133 7.266 12.516 1 97.25 141 LYS A C 1
ATOM 1079 O O . LYS A 1 141 ? 15.125 8.445 12.867 1 97.25 141 LYS A O 1
ATOM 1084 N N . CYS A 1 142 ? 14.195 6.426 12.75 1 97 142 CYS A N 1
ATOM 1085 C CA . CYS A 1 142 ? 13.016 6.863 13.492 1 97 142 CYS A CA 1
ATOM 1086 C C . CYS A 1 142 ? 13.391 7.301 14.906 1 97 142 CYS A C 1
ATOM 1088 O O . CYS A 1 142 ? 14 6.539 15.656 1 97 142 CYS A O 1
ATOM 1090 N N . PRO A 1 143 ? 12.961 8.477 15.281 1 95.06 143 PRO A N 1
ATOM 1091 C CA . PRO A 1 143 ? 13.344 8.977 16.609 1 95.06 143 PRO A CA 1
ATOM 1092 C C . PRO A 1 143 ? 12.641 8.234 17.75 1 95.06 143 PRO A C 1
ATOM 1094 O O . PRO A 1 143 ? 13.117 8.25 18.875 1 95.06 143 PRO A O 1
ATOM 1097 N N . ARG A 1 144 ? 11.539 7.664 17.469 1 95.81 144 ARG A N 1
ATOM 1098 C CA . ARG A 1 144 ? 10.773 6.988 18.516 1 95.81 144 ARG A CA 1
ATOM 1099 C C . ARG A 1 144 ? 11.328 5.594 18.781 1 95.81 144 ARG A C 1
ATOM 1101 O O . ARG A 1 144 ? 11.617 5.246 19.938 1 95.81 144 ARG A O 1
ATOM 1108 N N . CYS A 1 145 ? 11.562 4.781 17.828 1 97 145 CYS A N 1
ATOM 1109 C CA . CYS A 1 145 ? 11.953 3.398 18.062 1 97 145 CYS A CA 1
ATOM 1110 C C . CYS A 1 145 ? 13.398 3.158 17.641 1 97 145 CYS A C 1
ATOM 1112 O O . CYS A 1 145 ? 13.906 2.043 17.766 1 97 145 CYS A O 1
ATOM 1114 N N . ASN A 1 146 ? 14.086 4.035 17.062 1 97.31 146 ASN A N 1
ATOM 1115 C CA . ASN A 1 146 ? 15.492 4.004 16.688 1 97.31 146 ASN A CA 1
ATOM 1116 C C . ASN A 1 146 ? 15.766 3.01 15.562 1 97.31 146 ASN A C 1
ATOM 1118 O O . ASN A 1 146 ? 16.906 2.568 15.375 1 97.31 146 ASN A O 1
ATOM 1122 N N . ARG A 1 147 ? 14.789 2.691 14.836 1 97.31 147 ARG A N 1
ATOM 1123 C CA . ARG A 1 147 ? 14.961 1.801 13.695 1 97.31 147 ARG A CA 1
ATOM 1124 C C . ARG A 1 147 ? 15.125 2.594 12.406 1 97.31 147 ARG A C 1
ATOM 1126 O O . ARG A 1 147 ? 14.555 3.68 12.258 1 97.31 147 ARG A O 1
ATOM 1133 N N . THR A 1 148 ? 15.891 2.02 11.539 1 97.88 148 THR A N 1
ATOM 1134 C CA . THR A 1 148 ? 16.172 2.662 10.258 1 97.88 148 THR A CA 1
ATOM 1135 C C . THR A 1 148 ? 15.102 2.295 9.227 1 97.88 148 THR A C 1
ATOM 1137 O O . THR A 1 148 ? 14.844 1.114 8.992 1 97.88 148 THR A O 1
ATOM 1140 N N . VAL A 1 149 ? 14.531 3.307 8.594 1 97.62 149 VAL A N 1
ATOM 1141 C CA . VAL A 1 149 ? 13.422 3.105 7.66 1 97.62 149 VAL A CA 1
ATOM 1142 C C . VAL A 1 149 ? 13.68 3.896 6.379 1 97.62 149 VAL A C 1
ATOM 1144 O O . VAL A 1 149 ? 14.57 4.742 6.332 1 97.62 149 VAL A O 1
ATOM 1147 N N . PRO A 1 150 ? 12.953 3.572 5.293 1 97.19 150 PRO A N 1
ATOM 1148 C CA . PRO A 1 150 ? 13.086 4.383 4.082 1 97.19 150 PRO A CA 1
ATOM 1149 C C . PRO A 1 150 ? 12.758 5.855 4.316 1 97.19 150 PRO A C 1
ATOM 1151 O O . PRO A 1 150 ? 11.82 6.172 5.055 1 97.19 150 PRO A O 1
ATOM 1154 N N . PHE A 1 151 ? 13.469 6.738 3.709 1 96.56 151 PHE A N 1
ATOM 1155 C CA . PHE A 1 151 ? 13.258 8.172 3.85 1 96.56 151 PHE A CA 1
ATOM 1156 C C . PHE A 1 151 ? 11.852 8.555 3.395 1 96.56 151 PHE A C 1
ATOM 1158 O O . PHE A 1 151 ? 11.234 9.453 3.967 1 96.56 151 PHE A O 1
ATOM 1165 N N . VAL A 1 152 ? 11.297 7.832 2.465 1 94.69 152 VAL A N 1
ATOM 1166 C CA . VAL A 1 152 ? 10.039 8.195 1.826 1 94.69 152 VAL A CA 1
ATOM 1167 C C . VAL A 1 152 ? 8.867 7.832 2.742 1 94.69 152 VAL A C 1
ATOM 1169 O O . VAL A 1 152 ? 7.719 8.172 2.455 1 94.69 152 VAL A O 1
ATOM 1172 N N . ALA A 1 153 ? 9.188 7.176 3.779 1 95.31 153 ALA A N 1
ATOM 1173 C CA . ALA A 1 153 ? 8.117 6.785 4.695 1 95.31 153 ALA A CA 1
ATOM 1174 C C . ALA A 1 153 ? 7.508 8 5.383 1 95.31 153 ALA A C 1
ATOM 1176 O O . ALA A 1 153 ? 8.227 8.828 5.949 1 95.31 153 ALA A O 1
ATOM 1177 N N . ARG A 1 154 ? 6.191 8.109 5.398 1 91.12 154 ARG A N 1
ATOM 1178 C CA . ARG A 1 154 ? 5.488 9.172 6.113 1 91.12 154 ARG A CA 1
ATOM 1179 C C . ARG A 1 154 ? 5.273 8.789 7.574 1 91.12 154 ARG A C 1
ATOM 1181 O O . ARG A 1 154 ? 5.273 9.656 8.453 1 91.12 154 ARG A O 1
ATOM 1188 N N . GLU A 1 155 ? 5.012 7.559 7.766 1 91.62 155 GLU A N 1
ATOM 1189 C CA . GLU A 1 155 ? 4.859 6.949 9.086 1 91.62 155 GLU A CA 1
ATOM 1190 C C . GLU A 1 155 ? 5.828 5.785 9.273 1 91.62 155 GLU A C 1
ATOM 1192 O O . GLU A 1 155 ? 6.035 4.992 8.352 1 91.62 155 GLU A O 1
ATOM 1197 N N . CYS A 1 156 ? 6.402 5.75 10.414 1 95.25 156 CYS A N 1
ATOM 1198 C CA . CYS A 1 156 ? 7.32 4.648 10.688 1 95.25 156 CYS A CA 1
ATOM 1199 C C . CYS A 1 156 ? 6.605 3.305 10.586 1 95.25 156 CYS A C 1
ATOM 1201 O O . CYS A 1 156 ? 5.609 3.074 11.266 1 95.25 156 CYS A O 1
ATOM 1203 N N . PRO A 1 157 ? 7.148 2.436 9.852 1 94.25 157 PRO A N 1
ATOM 1204 C CA . PRO A 1 157 ? 6.477 1.145 9.68 1 94.25 157 PRO A CA 1
ATOM 1205 C C . PRO A 1 157 ? 6.625 0.237 10.898 1 94.25 157 PRO A C 1
ATOM 1207 O O . PRO A 1 157 ? 5.941 -0.786 11 1 94.25 157 PRO A O 1
ATOM 1210 N N . HIS A 1 158 ? 7.414 0.617 11.805 1 94.44 158 HIS A N 1
ATOM 1211 C CA . HIS A 1 158 ? 7.668 -0.219 12.969 1 94.44 158 HIS A CA 1
ATOM 1212 C C . HIS A 1 158 ? 6.836 0.231 14.164 1 94.44 158 HIS A C 1
ATOM 1214 O O . HIS A 1 158 ? 6.246 -0.597 14.859 1 94.44 158 HIS A O 1
ATOM 1220 N N . CYS A 1 159 ? 6.762 1.585 14.383 1 94.31 159 CYS A N 1
ATOM 1221 C CA . CYS A 1 159 ? 6.113 2.037 15.609 1 94.31 159 CYS A CA 1
ATOM 1222 C C . CYS A 1 159 ? 4.957 2.982 15.305 1 94.31 159 CYS A C 1
ATOM 1224 O O . CYS A 1 159 ? 4.234 3.4 16.203 1 94.31 159 CYS A O 1
ATOM 1226 N N . GLY A 1 160 ? 4.828 3.344 14.055 1 91.88 160 GLY A N 1
ATOM 1227 C CA . GLY A 1 160 ? 3.684 4.148 13.656 1 91.88 160 GLY A CA 1
ATOM 1228 C C . GLY A 1 160 ? 3.904 5.637 13.859 1 91.88 160 GLY A C 1
ATOM 1229 O O . GLY A 1 160 ? 3.014 6.445 13.586 1 91.88 160 GLY A O 1
ATOM 1230 N N . ALA A 1 161 ? 5.07 6.074 14.281 1 91.81 161 ALA A N 1
ATOM 1231 C CA . ALA A 1 161 ? 5.359 7.488 14.5 1 91.81 161 ALA A CA 1
ATOM 1232 C C . ALA A 1 161 ? 5.23 8.273 13.195 1 91.81 161 ALA A C 1
ATOM 1234 O O . ALA A 1 161 ? 5.633 7.801 12.133 1 91.81 161 ALA A O 1
ATOM 1235 N N . ASN A 1 162 ? 4.617 9.461 13.328 1 90.69 162 ASN A N 1
ATOM 1236 C CA . ASN A 1 162 ? 4.582 10.359 12.18 1 90.69 162 ASN A CA 1
ATOM 1237 C C . ASN A 1 162 ? 5.965 10.922 11.859 1 90.69 162 ASN A C 1
ATOM 1239 O O . ASN A 1 162 ? 6.543 11.648 12.672 1 90.69 162 ASN A O 1
ATOM 1243 N N . ILE A 1 163 ? 6.477 10.578 10.766 1 93.44 163 ILE A N 1
ATOM 1244 C CA . ILE A 1 163 ? 7.812 11.016 10.375 1 93.44 163 ILE A CA 1
ATOM 1245 C C . ILE A 1 163 ? 7.762 11.633 8.977 1 93.44 163 ILE A C 1
ATOM 1247 O O . ILE A 1 163 ? 8.656 11.406 8.156 1 93.44 163 ILE A O 1
ATOM 1251 N N . ASP A 1 164 ? 6.719 12.227 8.648 1 91.88 164 ASP A N 1
ATOM 1252 C CA . ASP A 1 164 ? 6.535 12.789 7.309 1 91.88 164 ASP A CA 1
ATOM 1253 C C . ASP A 1 164 ? 7.531 13.914 7.039 1 91.88 164 ASP A C 1
ATOM 1255 O O . ASP A 1 164 ? 8 14.078 5.91 1 91.88 164 ASP A O 1
ATOM 1259 N N . VAL A 1 165 ? 7.773 14.734 8.07 1 91.88 165 VAL A N 1
ATOM 1260 C CA . VAL A 1 165 ? 8.711 15.844 7.922 1 91.88 165 VAL A CA 1
ATOM 1261 C C . VAL A 1 165 ? 10.078 15.445 8.469 1 91.88 165 VAL A C 1
ATOM 1263 O O . VAL A 1 165 ? 10.188 14.992 9.609 1 91.88 165 VAL A O 1
ATOM 1266 N N . LYS A 1 166 ? 11.125 15.641 7.684 1 94 166 LYS A N 1
ATOM 1267 C CA . LYS A 1 166 ? 12.508 15.305 8.016 1 94 166 LYS A CA 1
ATOM 1268 C C . LYS A 1 166 ? 13.477 16.344 7.457 1 94 166 LYS A C 1
ATOM 1270 O O . LYS A 1 166 ? 13.062 17.266 6.754 1 94 166 LYS A O 1
ATOM 1275 N N . ARG A 1 167 ? 14.641 16.125 7.828 1 94.56 167 ARG A N 1
ATOM 1276 C CA . ARG A 1 167 ? 15.664 17.016 7.293 1 94.56 167 ARG A CA 1
ATOM 1277 C C . ARG A 1 167 ? 16.391 16.375 6.121 1 94.56 167 ARG A C 1
ATOM 1279 O O . ARG A 1 167 ? 16.719 15.18 6.168 1 94.56 167 ARG A O 1
ATOM 1286 N N . CYS A 1 168 ? 16.594 17.125 5.164 1 95.06 168 CYS A N 1
ATOM 1287 C CA . CYS A 1 168 ? 17.375 16.656 4.027 1 95.06 168 CYS A CA 1
ATOM 1288 C C . CYS A 1 168 ? 18.797 16.266 4.461 1 95.06 168 CYS A C 1
ATOM 1290 O O . CYS A 1 168 ? 19.469 17.031 5.141 1 95.06 168 CYS A O 1
ATOM 1292 N N . PRO A 1 169 ? 19.234 15.188 4.086 1 93.69 169 PRO A N 1
ATOM 1293 C CA . PRO A 1 169 ? 20.578 14.758 4.477 1 93.69 169 PRO A CA 1
ATOM 1294 C C . PRO A 1 169 ? 21.672 15.594 3.814 1 93.69 169 PRO A C 1
ATOM 1296 O O . PRO A 1 169 ? 22.812 15.586 4.27 1 93.69 169 PRO A O 1
ATOM 1299 N N . ASN A 1 170 ? 21.312 16.234 2.715 1 94.25 170 ASN A N 1
ATOM 1300 C CA . ASN A 1 170 ? 22.297 17.016 1.98 1 94.25 170 ASN A CA 1
ATOM 1301 C C . ASN A 1 170 ? 22.312 18.469 2.447 1 94.25 170 ASN A C 1
ATOM 1303 O O . ASN A 1 170 ? 23.344 19 2.844 1 94.25 170 ASN A O 1
ATOM 1307 N N . CYS A 1 171 ? 21.203 19.172 2.51 1 95.12 171 CYS A N 1
ATOM 1308 C CA . CYS A 1 171 ? 21.172 20.594 2.777 1 95.12 171 CYS A CA 1
ATOM 1309 C C . CYS A 1 171 ? 20.609 20.891 4.16 1 95.12 171 CYS A C 1
ATOM 1311 O O . CYS A 1 171 ? 20.625 22.031 4.617 1 95.12 171 CYS A O 1
ATOM 1313 N N . GLY A 1 172 ? 20 19.953 4.82 1 94.5 172 GLY A N 1
ATOM 1314 C CA . GLY A 1 172 ? 19.516 20.109 6.184 1 94.5 172 GLY A CA 1
ATOM 1315 C C . GLY A 1 172 ? 18.141 20.75 6.266 1 94.5 172 GLY A C 1
ATOM 1316 O O . GLY A 1 172 ? 17.562 20.844 7.344 1 94.5 172 GLY A O 1
ATOM 1317 N N . SER A 1 173 ? 17.562 21.141 5.234 1 92.56 173 SER A N 1
ATOM 1318 C CA . SER A 1 173 ? 16.266 21.797 5.223 1 92.56 173 SER A CA 1
ATOM 1319 C C . SER A 1 173 ? 15.141 20.812 5.508 1 92.56 173 SER A C 1
ATOM 1321 O O . SER A 1 173 ? 15.273 19.609 5.223 1 92.56 173 SER A O 1
ATOM 1323 N N . PRO A 1 174 ? 14.078 21.344 6.105 1 93.25 174 PRO A N 1
ATOM 1324 C CA . PRO A 1 174 ? 12.922 20.453 6.305 1 93.25 174 PRO A CA 1
ATOM 1325 C C . PRO A 1 174 ? 12.234 20.094 4.996 1 93.25 174 PRO A C 1
ATOM 1327 O O . PRO A 1 174 ? 12.07 20.938 4.113 1 93.25 174 PRO A O 1
ATOM 1330 N N . LEU A 1 175 ? 12.023 18.828 4.957 1 93.19 175 LEU A N 1
ATOM 1331 C CA . LEU A 1 175 ? 11.414 18.281 3.748 1 93.19 175 LEU A CA 1
ATOM 1332 C C . LEU A 1 175 ? 10.383 17.203 4.098 1 93.19 175 LEU A C 1
ATOM 1334 O O . LEU A 1 175 ? 10.523 16.516 5.109 1 93.19 175 LEU A O 1
ATOM 1338 N N . ARG A 1 176 ? 9.375 17.141 3.301 1 91.69 176 ARG A N 1
ATOM 1339 C CA . ARG A 1 176 ? 8.43 16.031 3.451 1 91.69 176 ARG A CA 1
ATOM 1340 C C . ARG A 1 176 ? 8.969 14.758 2.836 1 91.69 176 ARG A C 1
ATOM 1342 O O . ARG A 1 176 ? 9.93 14.789 2.061 1 91.69 176 ARG A O 1
ATOM 1349 N N . SER A 1 177 ? 8.367 13.664 3.121 1 92.06 177 SER A N 1
ATOM 1350 C CA . SER A 1 177 ? 8.812 12.352 2.68 1 92.06 177 SER A CA 1
ATOM 1351 C C . SER A 1 177 ? 8.773 12.234 1.159 1 92.06 177 SER A C 1
ATOM 1353 O O . SER A 1 177 ? 9.5 11.422 0.575 1 92.06 177 SER A O 1
ATOM 1355 N N . ASP A 1 178 ? 7.973 13.109 0.517 1 89.81 178 ASP A N 1
ATOM 1356 C CA . ASP A 1 178 ? 7.883 13.062 -0.939 1 89.81 178 ASP A CA 1
ATOM 1357 C C . ASP A 1 178 ? 8.859 14.039 -1.585 1 89.81 178 ASP A C 1
ATOM 1359 O O . ASP A 1 178 ? 8.867 14.203 -2.807 1 89.81 178 ASP A O 1
ATOM 1363 N N . GLY A 1 179 ? 9.609 14.641 -0.779 1 90.94 179 GLY A N 1
ATOM 1364 C CA . GLY A 1 179 ? 10.617 15.555 -1.292 1 90.94 179 GLY A CA 1
ATOM 1365 C C . GLY A 1 179 ? 10.133 16.984 -1.365 1 90.94 179 GLY A C 1
ATOM 1366 O O . GLY A 1 179 ? 10.914 17.906 -1.655 1 90.94 179 GLY A O 1
ATOM 1367 N N . SER A 1 180 ? 8.922 17.234 -1.115 1 90.38 180 SER A N 1
ATOM 1368 C CA . SER A 1 180 ? 8.359 18.578 -1.244 1 90.38 180 SER A CA 1
ATOM 1369 C C . SER A 1 180 ? 8.797 19.469 -0.086 1 90.38 180 SER A C 1
ATOM 1371 O O . SER A 1 180 ? 9.125 18.984 0.994 1 90.38 180 SER A O 1
ATOM 1373 N N . ILE A 1 181 ? 8.758 20.703 -0.344 1 88.5 181 ILE A N 1
ATOM 1374 C CA . ILE A 1 181 ? 9.195 21.703 0.629 1 88.5 181 ILE A CA 1
ATOM 1375 C C . ILE A 1 181 ? 8.125 21.891 1.699 1 88.5 181 ILE A C 1
ATOM 1377 O O . ILE A 1 181 ? 6.926 21.844 1.402 1 88.5 181 ILE A O 1
ATOM 1381 N N . VAL A 1 182 ? 8.617 21.875 2.877 1 84.94 182 VAL A N 1
ATOM 1382 C CA . VAL A 1 182 ? 7.703 22.203 3.969 1 84.94 182 VAL A CA 1
ATOM 1383 C C . VAL A 1 182 ? 7.523 23.719 4.07 1 84.94 182 VAL A C 1
ATOM 1385 O O . VAL A 1 182 ? 8.484 24.438 4.32 1 84.94 182 VAL A O 1
ATOM 1388 N N . LYS A 1 183 ? 6.441 24.172 3.504 1 70.06 183 LYS A N 1
ATOM 1389 C CA . LYS A 1 183 ? 6.207 25.609 3.6 1 70.06 183 LYS A CA 1
ATOM 1390 C C . LYS A 1 183 ? 5.938 26.031 5.043 1 70.06 183 LYS A C 1
ATOM 1392 O O . LYS A 1 183 ? 5.164 25.375 5.75 1 70.06 183 LYS A O 1
ATOM 1397 N N . PRO A 1 184 ? 6.895 26.766 5.426 1 57.44 184 PRO A N 1
ATOM 1398 C CA . PRO A 1 184 ? 6.602 27.297 6.754 1 57.44 184 PRO A CA 1
ATOM 1399 C C . PRO A 1 184 ? 5.172 27.828 6.875 1 57.44 184 PRO A C 1
ATOM 1401 O O . PRO A 1 184 ? 4.594 28.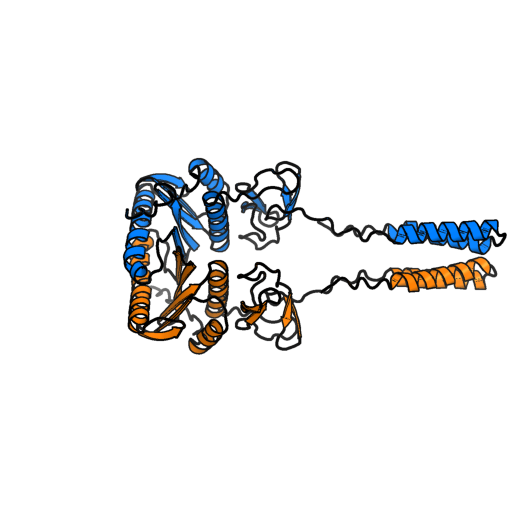281 5.887 1 57.44 184 PRO A O 1
ATOM 1404 N N . PRO A 1 185 ? 4.457 27.141 7.805 1 45.56 185 PRO A N 1
ATOM 1405 C CA . PRO A 1 185 ? 3.145 27.781 7.957 1 45.56 185 PRO A CA 1
ATOM 1406 C C . PRO A 1 185 ? 3.189 29.297 7.727 1 45.56 185 PRO A C 1
ATOM 1408 O O . PRO A 1 185 ? 4.168 29.953 8.094 1 45.56 185 PRO A O 1
ATOM 1411 N N . LYS A 1 186 ? 2.812 29.766 6.516 1 42.59 186 LYS A N 1
ATOM 1412 C CA . LYS A 1 186 ? 2.736 31.219 6.379 1 42.59 186 LYS A CA 1
ATOM 1413 C C . LYS A 1 186 ? 2.578 31.906 7.738 1 42.59 186 LYS A C 1
ATOM 1415 O O . LYS A 1 186 ? 1.679 31.547 8.508 1 42.59 186 LYS A O 1
ATOM 1420 N N . GLU A 1 187 ? 3.73 32.219 8.195 1 40.03 187 GLU A N 1
ATOM 1421 C CA . GLU A 1 187 ? 3.637 33.062 9.383 1 40.03 187 GLU A CA 1
ATOM 1422 C C . GLU A 1 187 ? 2.406 33.969 9.32 1 40.03 187 GLU A C 1
ATOM 1424 O O . GLU A 1 187 ? 2.076 34.5 8.266 1 40.03 187 GLU A O 1
ATOM 1429 N N . PRO A 1 188 ? 1.465 33.688 10.086 1 35.94 188 PRO A N 1
ATOM 1430 C CA . PRO A 1 188 ? 0.453 34.75 10.062 1 35.94 188 PRO A CA 1
ATOM 1431 C C . PRO A 1 188 ? 1.061 36.156 9.922 1 35.94 188 PRO A C 1
ATOM 1433 O O . PRO A 1 188 ? 2.049 36.469 10.594 1 35.94 188 PRO A O 1
ATOM 1436 N N . VAL A 1 189 ? 1.423 36.469 8.703 1 32.09 189 VAL A N 1
ATOM 1437 C CA . VAL A 1 189 ? 1.816 37.844 8.555 1 32.09 189 VAL A CA 1
ATOM 1438 C C . VAL A 1 189 ? 1.24 38.688 9.703 1 32.09 189 VAL A C 1
ATOM 1440 O O . VAL A 1 189 ? 0.048 38.594 10.008 1 32.09 189 VAL A O 1
ATOM 1443 N N . TYR A 1 190 ? 2.055 38.844 10.562 1 32.69 190 TYR A N 1
ATOM 1444 C CA . TYR A 1 190 ? 1.778 39.75 11.672 1 32.69 190 TYR A CA 1
ATOM 1445 C C . TYR A 1 190 ? 1.136 41.031 11.172 1 32.69 190 TYR A C 1
ATOM 1447 O O . TYR A 1 190 ? 1.804 41.875 10.562 1 32.69 190 TYR A O 1
ATOM 1455 N N . ILE A 1 191 ? 0.059 40.812 10.625 1 36.47 191 ILE A N 1
ATOM 1456 C CA . ILE A 1 191 ? -0.641 42.062 10.391 1 36.47 191 ILE A CA 1
ATOM 1457 C C . ILE A 1 191 ? -0.587 42.938 11.648 1 36.47 191 ILE A C 1
ATOM 1459 O O . ILE A 1 191 ? -0.953 44.125 11.617 1 36.47 191 ILE A O 1
ATOM 1463 N N . GLY A 1 192 ? -0.161 42.25 12.68 1 35.16 192 GLY A N 1
ATOM 1464 C CA . GLY A 1 192 ? -0.122 43.031 13.898 1 35.16 192 GLY A CA 1
ATOM 1465 C C . GLY A 1 192 ? 0.91 44.125 13.852 1 35.16 192 GLY A C 1
ATOM 1466 O O . GLY A 1 192 ? 0.736 45.188 14.492 1 35.16 192 GLY A O 1
ATOM 1467 N N . TYR A 1 193 ? 1.968 43.906 13.117 1 38.72 193 TYR A N 1
ATOM 1468 C CA . TYR A 1 193 ? 2.975 44.969 13.07 1 38.72 193 TYR A CA 1
ATOM 1469 C C . TYR A 1 193 ? 2.455 46.188 12.32 1 38.72 193 TYR A C 1
ATOM 1471 O O . TYR A 1 193 ? 2.74 47.312 12.703 1 38.72 193 TYR A O 1
ATOM 1479 N N . GLY A 1 194 ? 1.729 45.75 11.289 1 41.06 194 GLY A N 1
ATOM 1480 C CA . GLY A 1 194 ? 1.166 46.906 10.586 1 41.06 194 GLY A CA 1
ATOM 1481 C C . GLY A 1 194 ? 0.175 47.688 11.422 1 41.06 194 GLY A C 1
ATOM 1482 O O . GLY A 1 194 ? 0.158 48.938 11.383 1 41.06 194 GLY A O 1
ATOM 1483 N N . ALA A 1 195 ? -0.503 46.906 12.219 1 43.41 195 ALA A N 1
ATOM 1484 C CA . ALA A 1 195 ? -1.441 47.594 13.094 1 43.41 195 ALA A CA 1
ATOM 1485 C C . ALA A 1 195 ? -0.706 48.344 14.203 1 43.41 195 ALA A C 1
ATOM 1487 O O . ALA A 1 195 ? -1.098 49.438 14.586 1 43.41 195 ALA A O 1
ATOM 1488 N N . SER A 1 196 ? 0.427 47.781 14.617 1 42.5 196 SER A N 1
ATOM 1489 C CA . SER A 1 196 ? 1.218 48.469 15.633 1 42.5 196 SER A CA 1
ATOM 1490 C C . SER A 1 196 ? 1.851 49.75 15.07 1 42.5 196 SER A C 1
ATOM 1492 O O . SER A 1 196 ? 1.841 50.781 15.727 1 42.5 196 SER A O 1
ATOM 1494 N N . VAL A 1 197 ? 2.303 49.656 13.906 1 47.12 197 VAL A N 1
ATOM 1495 C CA . VAL A 1 197 ? 2.912 50.844 13.281 1 47.12 197 VAL A CA 1
ATOM 1496 C C . VAL A 1 197 ? 1.849 51.906 13.039 1 47.12 197 VAL A C 1
ATOM 1498 O O . VAL A 1 197 ? 2.088 53.094 13.266 1 47.12 197 VAL A O 1
ATOM 1501 N N . LEU A 1 198 ? 0.717 51.375 12.711 1 48.75 198 LEU A N 1
ATOM 1502 C CA . LEU A 1 198 ? -0.369 52.312 12.484 1 48.75 198 LEU A CA 1
ATOM 1503 C C . LEU A 1 198 ? -0.817 52.969 13.797 1 48.75 198 LEU A C 1
ATOM 1505 O O . LEU A 1 198 ? -1.065 54.156 13.852 1 48.75 198 LEU A O 1
ATOM 1509 N N . MET A 1 199 ? -0.665 52.219 14.781 1 48.03 199 MET A N 1
ATOM 1510 C CA . MET A 1 199 ? -1.072 52.75 16.078 1 48.03 199 MET A CA 1
ATOM 1511 C C . MET A 1 199 ? -0.022 53.688 16.625 1 48.03 199 MET A C 1
ATOM 1513 O O . MET A 1 199 ? -0.361 54.719 17.219 1 48.03 199 MET A O 1
ATOM 1517 N N . PHE A 1 200 ? 1.176 53.438 16.312 1 54.62 200 PHE A N 1
ATOM 1518 C CA . PHE A 1 200 ? 2.25 54.375 16.688 1 54.62 200 PHE A CA 1
ATOM 1519 C C . PHE A 1 200 ? 2.15 55.656 15.875 1 54.62 200 PHE A C 1
ATOM 1521 O O . PHE A 1 200 ? 2.375 56.75 16.406 1 54.62 200 PHE A O 1
ATOM 1528 N N . GLY A 1 201 ? 1.768 55.469 14.703 1 52.84 201 GLY A N 1
ATOM 1529 C CA . GLY A 1 201 ? 1.58 56.625 13.859 1 52.84 201 GLY A CA 1
ATOM 1530 C C . GLY A 1 201 ? 0.422 57.5 14.297 1 52.84 201 GLY A C 1
ATOM 1531 O O . GLY A 1 201 ? 0.551 58.719 14.359 1 52.84 201 GLY A O 1
ATOM 1532 N N . ILE A 1 202 ? -0.675 56.812 14.672 1 53.25 202 ILE A N 1
ATOM 1533 C CA . ILE A 1 202 ? -1.853 57.562 15.125 1 53.25 202 ILE A CA 1
ATOM 1534 C C . ILE A 1 202 ? -1.56 58.219 16.469 1 53.25 202 ILE A C 1
ATOM 1536 O O . ILE A 1 202 ? -1.941 59.375 16.688 1 53.25 202 ILE A O 1
ATOM 1540 N N . GLY A 1 203 ? -0.779 57.438 17.219 1 50.97 203 GLY A N 1
ATOM 1541 C CA . GLY A 1 203 ? -0.38 58.031 18.484 1 50.97 203 GLY A CA 1
ATOM 1542 C C . GLY A 1 203 ? 0.562 59.219 18.328 1 50.97 203 GLY A C 1
ATOM 1543 O O . GLY A 1 203 ? 0.407 60.219 18.984 1 50.97 203 GLY A O 1
ATOM 1544 N N . GLY A 1 204 ? 1.479 59.125 17.469 1 54.25 204 GLY A N 1
ATOM 1545 C CA . GLY A 1 204 ? 2.373 60.219 17.156 1 54.25 204 GLY A CA 1
ATOM 1546 C C . GLY A 1 204 ? 1.654 61.438 16.609 1 54.25 204 GLY A C 1
ATOM 1547 O O . GLY A 1 204 ? 1.953 62.562 16.984 1 54.25 204 GLY A O 1
ATOM 1548 N N . LEU A 1 205 ? 0.739 61.188 15.812 1 55.59 205 LEU A N 1
ATOM 1549 C CA . LEU A 1 205 ? -0.042 62.281 15.234 1 55.59 205 LEU A CA 1
ATOM 1550 C C . LEU A 1 205 ? -0.901 62.969 16.297 1 55.59 205 LEU A C 1
ATOM 1552 O O . LEU A 1 205 ? -1.016 64.188 16.312 1 55.59 205 LEU A O 1
ATOM 1556 N N . ALA A 1 206 ? -1.34 62.156 17.141 1 52.56 206 ALA A N 1
ATOM 1557 C CA . ALA A 1 206 ? -2.148 62.719 18.234 1 52.56 206 ALA A CA 1
ATOM 1558 C C . ALA A 1 206 ? -1.293 63.562 19.172 1 52.56 206 ALA A C 1
ATOM 1560 O O . ALA A 1 206 ? -1.722 64.625 19.641 1 52.56 206 ALA A O 1
ATOM 1561 N N . LEU A 1 207 ? -0.125 63.125 19.344 1 55.5 207 LEU A N 1
ATOM 1562 C CA . LEU A 1 207 ? 0.808 63.906 20.141 1 55.5 207 LEU A CA 1
ATOM 1563 C C . LEU A 1 207 ? 1.155 65.25 19.453 1 55.5 207 LEU A C 1
ATOM 1565 O O . LEU A 1 207 ? 1.238 66.25 20.094 1 55.5 207 LEU A O 1
ATOM 1569 N N . ALA A 1 208 ? 1.364 65.188 18.219 1 55.81 208 ALA A N 1
ATOM 1570 C CA . ALA A 1 208 ? 1.702 66.375 17.438 1 55.81 208 ALA A CA 1
ATOM 1571 C C . ALA A 1 208 ? 0.535 67.312 17.406 1 55.81 208 ALA A C 1
ATOM 1573 O O . ALA A 1 208 ? 0.74 68.562 17.391 1 55.81 208 ALA A O 1
ATOM 1574 N N . LEU A 1 209 ? -0.615 66.75 17.422 1 56.22 209 LEU A N 1
ATOM 1575 C CA . LEU A 1 209 ? -1.802 67.562 17.328 1 56.22 209 LEU A CA 1
ATOM 1576 C C . LEU A 1 209 ? -2.238 68.062 18.719 1 56.22 209 LEU A C 1
ATOM 1578 O O . LEU A 1 209 ? -3.262 68.75 18.859 1 56.22 209 LEU A O 1
ATOM 1582 N N . GLY A 1 210 ? -1.315 67.875 19.578 1 54.62 210 GLY A N 1
ATOM 1583 C CA . GLY A 1 210 ? -1.508 68.5 20.875 1 54.62 210 GLY A CA 1
ATOM 1584 C C . GLY A 1 210 ? -2.371 67.688 21.828 1 54.62 210 GLY A C 1
ATOM 1585 O O . GLY A 1 210 ? -2.918 68.188 22.797 1 54.62 210 GLY A O 1
ATOM 1586 N N . VAL A 1 211 ? -2.762 66.562 21.484 1 50.78 211 VAL A N 1
ATOM 1587 C CA . VAL A 1 211 ? -3.543 65.75 22.406 1 50.78 211 VAL A CA 1
ATOM 1588 C C . VAL A 1 211 ? -2.664 64.625 22.969 1 50.78 211 VAL A C 1
ATOM 1590 O O . VAL A 1 211 ? -2.678 63.5 22.484 1 50.78 211 VAL A O 1
ATOM 1593 N N . PRO A 1 212 ? -1.759 64.875 23.828 1 52.75 212 PRO A N 1
ATOM 1594 C CA . PRO A 1 212 ? -0.66 64.062 24.297 1 52.75 212 PRO A CA 1
ATOM 1595 C C . PRO A 1 212 ? -1.145 62.719 24.891 1 52.75 212 PRO A C 1
ATOM 1597 O O . PRO A 1 212 ? -0.497 61.688 24.703 1 52.75 212 PRO A O 1
ATOM 1600 N N . ALA A 1 213 ? -2.203 62.75 25.469 1 53.84 213 ALA A N 1
ATOM 1601 C CA . ALA A 1 213 ? -2.688 61.562 26.141 1 53.84 213 ALA A CA 1
ATOM 1602 C C . ALA A 1 213 ? -3.082 60.469 25.141 1 53.84 213 ALA A C 1
ATOM 1604 O O . ALA A 1 213 ? -2.803 59.281 25.344 1 53.84 213 ALA A O 1
ATOM 1605 N N . ALA A 1 214 ? -3.586 60.969 24.094 1 53.41 214 ALA A N 1
ATOM 1606 C CA . ALA A 1 214 ? -3.982 60.062 23.016 1 53.41 214 ALA A CA 1
ATOM 1607 C C . ALA A 1 214 ? -2.764 59.531 22.281 1 53.41 214 ALA A C 1
ATOM 1609 O O . ALA A 1 214 ? -2.742 58.375 21.875 1 53.41 214 ALA A O 1
ATOM 1610 N N . GLY A 1 215 ? -1.796 60.375 22.188 1 47.91 215 GLY A N 1
ATOM 1611 C CA . GLY A 1 215 ? -0.568 59.969 21.516 1 47.91 215 GLY A CA 1
ATOM 1612 C C . GLY A 1 215 ? 0.211 58.938 22.297 1 47.91 215 GLY A C 1
ATOM 1613 O O . GLY A 1 215 ? 0.663 57.938 21.719 1 47.91 215 GLY A O 1
ATOM 1614 N N . VAL A 1 216 ? 0.379 59.062 23.531 1 53.88 216 VAL A N 1
ATOM 1615 C CA . VAL A 1 216 ? 1.106 58.125 24.406 1 53.88 216 VAL A CA 1
ATOM 1616 C C . VAL A 1 216 ? 0.348 56.812 24.5 1 53.88 216 VAL A C 1
ATOM 1618 O O . VAL A 1 216 ? 0.954 55.75 24.5 1 53.88 216 VAL A O 1
ATOM 1621 N N . ALA A 1 217 ? -0.858 56.906 24.453 1 52.06 217 ALA A N 1
ATOM 1622 C CA . ALA A 1 217 ? -1.678 55.688 24.516 1 52.06 217 ALA A CA 1
ATOM 1623 C C . ALA A 1 217 ? -1.562 54.875 23.219 1 52.06 217 ALA A C 1
ATOM 1625 O O . ALA A 1 217 ? -1.479 53.656 23.266 1 52.06 217 ALA A O 1
ATOM 1626 N N . ALA A 1 218 ? -1.478 55.625 22.172 1 51.75 218 ALA A N 1
ATOM 1627 C CA . ALA A 1 218 ? -1.324 54.969 20.875 1 51.75 218 ALA A CA 1
ATOM 1628 C C . ALA A 1 218 ? 0.064 54.344 20.734 1 51.75 218 ALA A C 1
ATOM 1630 O O . ALA A 1 218 ? 0.205 53.219 20.25 1 51.75 218 ALA A O 1
ATOM 1631 N N . ILE A 1 219 ? 0.99 55.031 21.25 1 51.22 219 ILE A N 1
ATOM 1632 C CA . ILE A 1 219 ? 2.355 54.5 21.219 1 51.22 219 ILE A CA 1
ATOM 1633 C C . ILE A 1 219 ? 2.486 53.344 22.172 1 51.22 219 ILE A C 1
ATOM 1635 O O . ILE A 1 219 ? 3.096 52.312 21.828 1 51.22 219 ILE A O 1
ATOM 1639 N N . ALA A 1 220 ? 1.858 53.406 23.234 1 52.06 220 ALA A N 1
ATOM 1640 C CA . ALA A 1 220 ? 1.897 52.312 24.203 1 52.06 220 ALA A CA 1
ATOM 1641 C C . ALA A 1 220 ? 1.144 51.094 23.688 1 52.06 220 ALA A C 1
ATOM 1643 O O . ALA A 1 220 ? 1.609 49.969 23.828 1 52.06 220 ALA A O 1
ATOM 1644 N N . ALA A 1 221 ? 0.124 51.375 23.047 1 50.81 221 ALA A N 1
ATOM 1645 C CA . ALA A 1 221 ? -0.635 50.281 22.422 1 50.81 221 ALA A CA 1
ATOM 1646 C C . ALA A 1 221 ? 0.159 49.656 21.281 1 50.81 221 ALA A C 1
ATOM 1648 O O . ALA A 1 221 ? 0.138 48.438 21.125 1 50.81 221 ALA A O 1
ATOM 1649 N N . GLY A 1 222 ? 0.788 50.531 20.625 1 45.78 222 GLY A N 1
ATOM 1650 C CA . GLY A 1 222 ? 1.684 50.031 19.594 1 45.78 222 GLY A CA 1
ATOM 1651 C C . GLY A 1 222 ? 2.812 49.156 20.156 1 45.78 222 GLY A C 1
ATOM 1652 O O . GLY A 1 222 ? 3.141 48.125 19.594 1 45.78 222 GLY A O 1
ATOM 1653 N N . VAL A 1 223 ? 3.383 49.562 21.234 1 49.38 223 VAL A N 1
ATOM 1654 C CA . VAL A 1 223 ? 4.449 48.812 21.906 1 49.38 223 VAL A CA 1
ATOM 1655 C C . VAL A 1 223 ? 3.898 47.5 22.469 1 49.38 223 VAL A C 1
ATOM 1657 O O . VAL A 1 223 ? 4.527 46.438 22.344 1 49.38 223 VAL A O 1
ATOM 1660 N N . MET A 1 224 ? 2.828 47.562 23 1 45.53 224 MET A N 1
ATOM 1661 C CA . MET A 1 224 ? 2.24 46.344 23.562 1 45.53 224 MET A CA 1
ATOM 1662 C C . MET A 1 224 ? 1.866 45.344 22.469 1 45.53 224 MET A C 1
ATOM 1664 O O . MET A 1 224 ? 2.053 44.156 22.625 1 45.53 224 MET A O 1
ATOM 1668 N N . LEU A 1 225 ? 1.327 46 21.516 1 45.59 225 LEU A N 1
ATOM 1669 C CA . LEU A 1 225 ? 1.058 45.156 20.359 1 45.59 225 LEU A CA 1
ATOM 1670 C C . LEU A 1 225 ? 2.354 44.594 19.766 1 45.59 225 LEU A C 1
ATOM 1672 O O . LEU A 1 225 ? 2.406 43.438 19.344 1 45.59 225 LEU A O 1
ATOM 1676 N N . ALA A 1 226 ? 3.268 45.5 19.75 1 43.94 226 ALA A N 1
ATOM 1677 C CA . ALA A 1 226 ? 4.582 45.062 19.297 1 43.94 226 ALA A CA 1
ATOM 1678 C C . ALA A 1 226 ? 5.164 44.031 20.219 1 43.94 226 ALA A C 1
ATOM 1680 O O . ALA A 1 226 ? 5.762 43.031 19.766 1 43.94 226 ALA A O 1
ATOM 1681 N N . LEU A 1 227 ? 5.023 44.219 21.484 1 43.94 227 LEU A N 1
ATOM 1682 C CA . LEU A 1 227 ? 5.512 43.25 22.469 1 43.94 227 LEU A CA 1
ATOM 1683 C C . LEU A 1 227 ? 4.598 42.031 22.531 1 43.94 227 LEU A C 1
ATOM 1685 O O . LEU A 1 227 ? 5.059 40.938 22.797 1 43.94 227 LEU A O 1
ATOM 1689 N N . GLY A 1 228 ? 3.422 42.156 22.562 1 40.69 228 GLY A N 1
ATOM 1690 C CA . GLY A 1 228 ? 2.486 41.062 22.578 1 40.69 228 GLY A CA 1
ATOM 1691 C C . GLY A 1 228 ? 2.531 40.219 21.312 1 40.69 228 GLY A C 1
ATOM 1692 O O . GLY A 1 228 ? 2.326 39 21.344 1 40.69 228 GLY A O 1
ATOM 1693 N N . THR A 1 229 ? 2.625 40.844 20.234 1 40.62 229 THR A N 1
ATOM 1694 C CA . THR A 1 229 ? 2.693 40.062 18.984 1 40.62 229 THR A CA 1
ATOM 1695 C C . THR A 1 229 ? 3.898 39.125 19 1 40.62 229 THR A C 1
ATOM 1697 O O . THR A 1 229 ? 4.047 38.312 18.094 1 40.62 229 THR A O 1
ATOM 1700 N N . THR A 1 230 ? 4.844 39.5 19.766 1 32.59 230 THR A N 1
ATOM 1701 C CA . THR A 1 230 ? 5.922 38.531 19.703 1 32.59 230 THR A CA 1
ATOM 1702 C C . THR A 1 230 ? 5.461 37.188 20.266 1 32.59 230 THR A C 1
ATOM 1704 O O . THR A 1 230 ? 6.195 36.531 21 1 32.59 230 THR A O 1
ATOM 1707 N N . ILE A 1 231 ? 4.242 37.031 20.641 1 29.8 231 ILE A N 1
ATOM 1708 C CA . ILE A 1 231 ? 4.074 35.656 21.141 1 29.8 231 IL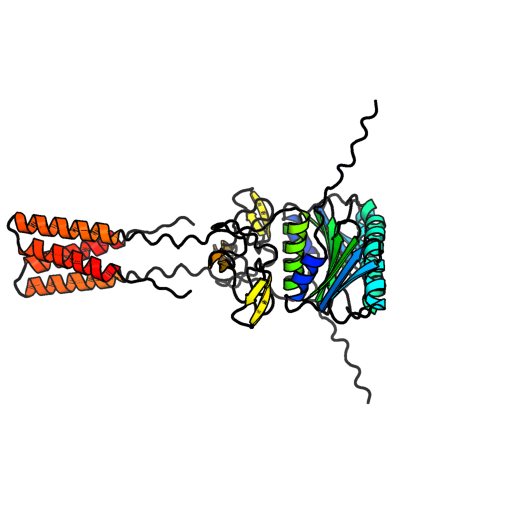E A CA 1
ATOM 1709 C C . ILE A 1 231 ? 4.445 34.656 20.047 1 29.8 231 ILE A C 1
ATOM 1711 O O . ILE A 1 231 ? 3.838 34.656 18.969 1 29.8 231 ILE A O 1
ATOM 1715 N N . ILE A 1 232 ? 5.637 34.312 20.109 1 29.3 232 ILE A N 1
ATOM 1716 C CA . ILE A 1 232 ? 6.289 33.188 19.453 1 29.3 232 ILE A CA 1
ATOM 1717 C C . ILE A 1 232 ? 5.43 31.922 19.578 1 29.3 232 ILE A C 1
ATOM 1719 O O . ILE A 1 232 ? 5.148 31.484 20.703 1 29.3 232 ILE A O 1
ATOM 1723 N N . VAL A 1 233 ? 4.418 31.781 18.828 1 29.19 233 VAL A N 1
ATOM 1724 C CA . VAL A 1 233 ? 3.936 30.422 18.703 1 29.19 233 VAL A CA 1
ATOM 1725 C C . VAL A 1 233 ? 5.09 29.5 18.328 1 29.19 233 VAL A C 1
ATOM 1727 O O . VAL A 1 233 ? 5.586 29.547 17.203 1 29.19 233 VAL A O 1
ATOM 1730 N N . LYS A 1 234 ? 6.055 29.547 19.078 1 31.2 234 LYS A N 1
ATOM 1731 C CA . LYS A 1 234 ? 6.996 28.453 18.891 1 31.2 234 LYS A CA 1
ATOM 1732 C C . LYS A 1 234 ? 6.281 27.094 18.938 1 31.2 234 LYS A C 1
ATOM 1734 O O . LYS A 1 234 ? 5.984 26.594 20.031 1 31.2 234 LYS A O 1
ATOM 1739 N N . ARG A 1 235 ? 5.184 26.828 18.328 1 29.92 235 ARG A N 1
ATOM 1740 C CA . ARG A 1 235 ? 4.883 25.406 18.469 1 29.92 235 ARG A CA 1
ATOM 1741 C C . ARG A 1 235 ? 6.062 24.547 18.016 1 29.92 235 ARG A C 1
ATOM 1743 O O . ARG A 1 235 ? 6.766 24.906 17.062 1 29.92 235 ARG A O 1
ATOM 1750 N N . SER A 1 236 ? 6.477 23.609 18.938 1 24.55 236 SER A N 1
ATOM 1751 C CA . SER A 1 236 ? 7.352 22.453 18.891 1 24.55 236 SER A CA 1
ATOM 1752 C C . SER A 1 236 ? 7.262 21.75 17.547 1 24.55 236 SER A C 1
ATOM 1754 O O . SER A 1 236 ? 6.168 21.578 17 1 24.55 236 SER A O 1
ATOM 1756 N N . ILE A 1 237 ? 8.398 21.656 16.781 1 22.67 237 ILE A N 1
ATOM 1757 C CA . ILE A 1 237 ? 8.719 20.688 15.742 1 22.67 237 ILE A CA 1
ATOM 1758 C C . ILE A 1 237 ? 8.234 19.297 16.156 1 22.67 237 ILE A C 1
ATOM 1760 O O . ILE A 1 237 ? 8.516 18.859 17.281 1 22.67 237 ILE A O 1
ATOM 1764 N N . MET B 1 1 ? 0.78 -36.688 28.172 1 23.23 1 MET B N 1
ATOM 1765 C CA . MET B 1 1 ? -0.469 -36.031 27.812 1 23.23 1 MET B CA 1
ATOM 1766 C C . MET B 1 1 ? -0.215 -34.906 26.812 1 23.23 1 MET B C 1
ATOM 1768 O O . MET B 1 1 ? 0.406 -33.906 27.156 1 23.23 1 MET B O 1
ATOM 1772 N N . SER B 1 2 ? 0.018 -35.219 25.578 1 25.44 2 SER B N 1
ATOM 1773 C CA . SER B 1 2 ? 0.576 -34.438 24.469 1 25.44 2 SER B CA 1
ATOM 1774 C C . SER B 1 2 ? -0.338 -33.281 24.078 1 25.44 2 SER B C 1
ATOM 1776 O O . SER B 1 2 ? -1.493 -33.5 23.703 1 25.44 2 SER B O 1
ATOM 1778 N N . GLU B 1 3 ? -0.323 -32.156 24.781 1 26.08 3 GLU B N 1
ATOM 1779 C CA . GLU B 1 3 ? -1.217 -31.016 24.672 1 26.08 3 GLU B CA 1
ATOM 1780 C C . GLU B 1 3 ? -1.321 -30.547 23.219 1 26.08 3 GLU B C 1
ATOM 1782 O O . GLU B 1 3 ? -0.31 -30.234 22.594 1 26.08 3 GLU B O 1
ATOM 1787 N N . GLU B 1 4 ? -2.322 -31.062 22.469 1 24.59 4 GLU B N 1
ATOM 1788 C CA . GLU B 1 4 ? -2.822 -30.734 21.141 1 24.59 4 GLU B CA 1
ATOM 1789 C C . GLU B 1 4 ? -2.889 -29.219 20.938 1 24.59 4 GLU B C 1
ATOM 1791 O O . GLU B 1 4 ? -3.566 -28.516 21.688 1 24.59 4 GLU B O 1
ATOM 1796 N N . LEU B 1 5 ? -1.833 -28.688 20.656 1 27.45 5 LEU B N 1
ATOM 1797 C CA . LEU B 1 5 ? -1.806 -27.266 20.328 1 27.45 5 LEU B CA 1
ATOM 1798 C C . LEU B 1 5 ? -3.01 -26.875 19.484 1 27.45 5 LEU B C 1
ATOM 1800 O O . LEU B 1 5 ? -3.182 -27.375 18.375 1 27.45 5 LEU B O 1
ATOM 1804 N N . GLY B 1 6 ? -4.141 -26.594 20.125 1 26.7 6 GLY B N 1
ATOM 1805 C CA . GLY B 1 6 ? -5.438 -26.203 19.594 1 26.7 6 GLY B CA 1
ATOM 1806 C C . GLY B 1 6 ? -5.348 -25.266 18.422 1 26.7 6 GLY B C 1
ATOM 1807 O O . GLY B 1 6 ? -4.508 -24.359 18.406 1 26.7 6 GLY B O 1
ATOM 1808 N N . THR B 1 7 ? -5.559 -25.734 17.234 1 30.86 7 THR B N 1
ATOM 1809 C CA . THR B 1 7 ? -5.754 -24.969 16.016 1 30.86 7 THR B CA 1
ATOM 1810 C C . THR B 1 7 ? -6.656 -23.766 16.281 1 30.86 7 THR B C 1
ATOM 1812 O O . THR B 1 7 ? -7.809 -23.922 16.688 1 30.86 7 THR B O 1
ATOM 1815 N N . VAL B 1 8 ? -6.238 -22.797 16.922 1 31.45 8 VAL B N 1
ATOM 1816 C CA . VAL B 1 8 ? -7.098 -21.625 17.125 1 31.45 8 VAL B CA 1
ATOM 1817 C C . VAL B 1 8 ? -7.949 -21.391 15.875 1 31.45 8 VAL B C 1
ATOM 1819 O O . VAL B 1 8 ? -7.422 -21.344 14.766 1 31.45 8 VAL B O 1
ATOM 1822 N N . PRO B 1 9 ? -9.164 -21.859 15.914 1 33.06 9 PRO B N 1
ATOM 1823 C CA . PRO B 1 9 ? -10.07 -21.562 14.797 1 33.06 9 PRO B CA 1
ATOM 1824 C C . PRO B 1 9 ? -9.977 -20.109 14.32 1 33.06 9 PRO B C 1
ATOM 1826 O O . PRO B 1 9 ? -10.008 -19.188 15.141 1 33.06 9 PRO B O 1
ATOM 1829 N N . LEU B 1 10 ? -9.133 -19.781 13.531 1 35.19 10 LEU B N 1
ATOM 1830 C CA . LEU B 1 10 ? -9.117 -18.406 13.055 1 35.19 10 LEU B CA 1
ATOM 1831 C C . LEU B 1 10 ? -10.531 -17.875 12.852 1 35.19 10 LEU B C 1
ATOM 1833 O O . LEU B 1 10 ? -11.281 -18.391 12.016 1 35.19 10 LEU B O 1
ATOM 1837 N N . ALA B 1 11 ? -11.273 -17.625 13.805 1 37.03 11 ALA B N 1
ATOM 1838 C CA . ALA B 1 11 ? -12.586 -16.984 13.695 1 37.03 11 ALA B CA 1
ATOM 1839 C C . ALA B 1 11 ? -12.539 -15.82 12.703 1 37.03 11 ALA B C 1
ATOM 1841 O O . ALA B 1 11 ? -12.047 -14.734 13.023 1 37.03 11 ALA B O 1
ATOM 1842 N N . THR B 1 12 ? -12.086 -15.938 11.438 1 47.16 12 THR B N 1
ATOM 1843 C CA . THR B 1 12 ? -12.117 -14.836 10.477 1 47.16 12 THR B CA 1
ATOM 1844 C C . THR B 1 12 ? -13.516 -14.242 10.375 1 47.16 12 THR B C 1
ATOM 1846 O O . THR B 1 12 ? -14.477 -14.961 10.094 1 47.16 12 THR B O 1
ATOM 1849 N N . PRO B 1 13 ? -13.938 -13.281 11.148 1 50.41 13 PRO B N 1
ATOM 1850 C CA . PRO B 1 13 ? -15.281 -12.719 11.008 1 50.41 13 PRO B CA 1
ATOM 1851 C C . PRO B 1 13 ? -15.797 -12.766 9.57 1 50.41 13 PRO B C 1
ATOM 1853 O O . PRO B 1 13 ? -15.016 -12.602 8.633 1 50.41 13 PRO B O 1
ATOM 1856 N N . THR B 1 14 ? -16.828 -13.555 9.25 1 62.94 14 THR B N 1
ATOM 1857 C CA . THR B 1 14 ? -17.516 -13.891 8 1 62.94 14 THR B CA 1
ATOM 1858 C C . THR B 1 14 ? -17.953 -12.625 7.266 1 62.94 14 THR B C 1
ATOM 1860 O O . THR B 1 14 ? -18.75 -11.852 7.781 1 62.94 14 THR B O 1
ATOM 1863 N N . ILE B 1 15 ? -17.047 -11.977 6.586 1 70.38 15 ILE B N 1
ATOM 1864 C CA . ILE B 1 15 ? -17.469 -10.898 5.695 1 70.38 15 ILE B CA 1
ATOM 1865 C C . ILE B 1 15 ? -18.672 -11.344 4.867 1 70.38 15 ILE B C 1
ATOM 1867 O O . ILE B 1 15 ? -18.656 -12.438 4.285 1 70.38 15 ILE B O 1
ATOM 1871 N N . ASP B 1 16 ? -19.734 -10.656 5.133 1 78.12 16 ASP B N 1
ATOM 1872 C CA . ASP B 1 16 ? -20.875 -10.875 4.242 1 78.12 16 ASP B CA 1
ATOM 1873 C C . ASP B 1 16 ? -20.516 -10.523 2.799 1 78.12 16 ASP B C 1
ATOM 1875 O O . ASP B 1 16 ? -20.328 -9.352 2.471 1 78.12 16 ASP B O 1
ATOM 1879 N N . PRO B 1 17 ? -20.422 -11.531 1.926 1 77.19 17 PRO B N 1
ATOM 1880 C CA . PRO B 1 17 ? -19.984 -11.289 0.546 1 77.19 17 PRO B CA 1
ATOM 1881 C C . PRO B 1 17 ? -20.906 -10.312 -0.188 1 77.19 17 PRO B C 1
ATOM 1883 O O . PRO B 1 17 ? -20.453 -9.523 -1.013 1 77.19 17 PRO B O 1
ATOM 1886 N N . GLU B 1 18 ? -22.156 -10.398 0.146 1 78.44 18 GLU B N 1
ATOM 1887 C CA . GLU B 1 18 ? -23.109 -9.523 -0.529 1 78.44 18 GLU B CA 1
ATOM 1888 C C . GLU B 1 18 ? -22.844 -8.055 -0.191 1 78.44 18 GLU B C 1
ATOM 1890 O O . GLU B 1 18 ? -22.875 -7.195 -1.073 1 78.44 18 GLU B O 1
ATOM 1895 N N . LYS B 1 19 ? -22.656 -7.848 1.061 1 84.31 19 LYS B N 1
ATOM 1896 C CA . LYS B 1 19 ? -22.375 -6.48 1.485 1 84.31 19 LYS B CA 1
ATOM 1897 C C . LYS B 1 19 ? -21.094 -5.965 0.857 1 84.31 19 LYS B C 1
ATOM 1899 O O . LYS B 1 19 ? -21.016 -4.805 0.449 1 84.31 19 LYS B O 1
ATOM 1904 N N . LEU B 1 20 ? -20.141 -6.809 0.803 1 86.56 20 LEU B N 1
ATOM 1905 C CA . LEU B 1 20 ? -18.844 -6.445 0.23 1 86.56 20 LEU B CA 1
ATOM 1906 C C . LEU B 1 20 ? -18.984 -6.125 -1.255 1 86.56 20 LEU B C 1
ATOM 1908 O O . LEU B 1 20 ? -18.406 -5.148 -1.739 1 86.56 20 LEU B O 1
ATOM 1912 N N . LEU B 1 21 ? -19.75 -6.852 -1.906 1 81.94 21 LEU B N 1
ATOM 1913 C CA . LEU B 1 21 ? -19.891 -6.641 -3.344 1 81.94 21 LEU B CA 1
ATOM 1914 C C . LEU B 1 21 ? -20.703 -5.383 -3.633 1 81.94 21 LEU B C 1
ATOM 1916 O O . LEU B 1 21 ? -20.438 -4.68 -4.609 1 81.94 21 LEU B O 1
ATOM 1920 N N . ASP B 1 22 ? -21.75 -5.191 -2.809 1 87.44 22 ASP B N 1
ATOM 1921 C CA . ASP B 1 22 ? -22.484 -3.938 -2.947 1 87.44 22 ASP B CA 1
ATOM 1922 C C . ASP B 1 22 ? -21.547 -2.736 -2.82 1 87.44 22 ASP B C 1
ATOM 1924 O O . ASP B 1 22 ? -21.672 -1.766 -3.57 1 87.44 22 ASP B O 1
ATOM 1928 N N . TYR B 1 23 ? -20.688 -2.893 -1.935 1 93.19 23 TYR B N 1
ATOM 1929 C CA . TYR B 1 23 ? -19.688 -1.855 -1.719 1 93.19 23 TYR B CA 1
ATOM 1930 C C . TYR B 1 23 ? -18.797 -1.694 -2.943 1 93.19 23 TYR B C 1
ATOM 1932 O O . TYR B 1 23 ? -18.594 -0.579 -3.428 1 93.19 23 TYR B O 1
ATOM 1940 N N . ILE B 1 24 ? -18.312 -2.811 -3.453 1 92.62 24 ILE B N 1
ATOM 1941 C CA . ILE B 1 24 ? -17.391 -2.781 -4.59 1 92.62 24 ILE B CA 1
ATOM 1942 C C . ILE B 1 24 ? -18.109 -2.227 -5.816 1 92.62 24 ILE B C 1
ATOM 1944 O O . ILE B 1 24 ? -17.516 -1.5 -6.617 1 92.62 24 ILE B O 1
ATOM 1948 N N . ASP B 1 25 ? -19.359 -2.482 -5.934 1 89.62 25 ASP B N 1
ATOM 1949 C CA . ASP B 1 25 ? -20.172 -2.043 -7.066 1 89.62 25 ASP B CA 1
ATOM 1950 C C . ASP B 1 25 ? -20.297 -0.521 -7.094 1 89.62 25 ASP B C 1
ATOM 1952 O O . ASP B 1 25 ? -20.484 0.074 -8.156 1 89.62 25 ASP B O 1
ATOM 1956 N N . LYS B 1 26 ? -20.266 0.078 -5.996 1 93.88 26 LYS B N 1
ATOM 1957 C CA . LYS B 1 26 ? -20.422 1.525 -5.902 1 93.88 26 LYS B CA 1
ATOM 1958 C C . LYS B 1 26 ? -19.141 2.25 -6.293 1 93.88 26 LYS B C 1
ATOM 1960 O O . LYS B 1 26 ? -19.156 3.449 -6.574 1 93.88 26 LYS B O 1
ATOM 1965 N N . LEU B 1 27 ? -18.031 1.545 -6.238 1 95.44 27 LEU B N 1
ATOM 1966 C CA . LEU B 1 27 ? -16.734 2.162 -6.48 1 95.44 27 LEU B CA 1
ATOM 1967 C C . LEU B 1 27 ? -16.469 2.285 -7.977 1 95.44 27 LEU B C 1
ATOM 1969 O O . LEU B 1 27 ? -16.781 1.375 -8.742 1 95.44 27 LEU B O 1
ATOM 1973 N N . ASP B 1 28 ? -15.945 3.406 -8.32 1 95.12 28 ASP B N 1
ATOM 1974 C CA . ASP B 1 28 ? -15.469 3.57 -9.688 1 95.12 28 ASP B CA 1
ATOM 1975 C C . ASP B 1 28 ? -14.055 3.023 -9.852 1 95.12 28 ASP B C 1
ATOM 1977 O O . ASP B 1 28 ? -13.227 3.143 -8.938 1 95.12 28 ASP B O 1
ATOM 1981 N N . GLY B 1 29 ? -13.828 2.402 -11.008 1 93.06 29 GLY B N 1
ATOM 1982 C CA . GLY B 1 29 ? -12.453 2.047 -11.328 1 93.06 29 GLY B CA 1
ATOM 1983 C C . GLY B 1 29 ? -12.141 0.586 -11.07 1 93.06 29 GLY B C 1
ATOM 1984 O O . GLY B 1 29 ? -10.992 0.154 -11.227 1 93.06 29 GLY B O 1
ATOM 1985 N N . VAL B 1 30 ? -13.125 -0.18 -10.648 1 92.88 30 VAL B N 1
ATOM 1986 C CA . VAL B 1 30 ? -12.938 -1.617 -10.484 1 92.88 30 VAL B CA 1
ATOM 1987 C C . VAL B 1 30 ? -13.234 -2.336 -11.797 1 92.88 30 VAL B C 1
ATOM 1989 O O . VAL B 1 30 ? -14.352 -2.238 -12.32 1 92.88 30 VAL B O 1
ATOM 1992 N N . ALA B 1 31 ? -12.273 -3.004 -12.32 1 89.38 31 ALA B N 1
ATOM 1993 C CA . ALA B 1 31 ? -12.445 -3.703 -13.594 1 89.38 31 ALA B CA 1
ATOM 1994 C C . ALA B 1 31 ? -13.359 -4.914 -13.43 1 89.38 31 ALA B C 1
ATOM 1996 O O . ALA B 1 31 ? -14.312 -5.09 -14.195 1 89.38 31 ALA B O 1
ATOM 1997 N N . PHE B 1 32 ? -13.078 -5.711 -12.398 1 89.12 32 PHE B N 1
ATOM 1998 C CA . PHE B 1 32 ? -13.945 -6.836 -12.094 1 89.12 32 PHE B CA 1
ATOM 1999 C C . PHE B 1 32 ? -13.703 -7.336 -10.672 1 89.12 32 PHE B C 1
ATOM 2001 O O . PHE B 1 32 ? -12.672 -7.023 -10.062 1 89.12 32 PHE B O 1
ATOM 2008 N N . ALA B 1 33 ? -14.641 -8.023 -10.164 1 91.25 33 ALA B N 1
ATOM 2009 C CA . ALA B 1 33 ? -14.539 -8.688 -8.867 1 91.25 33 ALA B CA 1
ATOM 2010 C C . ALA B 1 33 ? -15.336 -9.984 -8.844 1 91.25 33 ALA B C 1
ATOM 2012 O O . ALA B 1 33 ? -16.438 -10.047 -9.383 1 91.25 33 ALA B O 1
ATOM 2013 N N . VAL B 1 34 ? -14.758 -10.945 -8.297 1 90.5 34 VAL B N 1
ATOM 2014 C CA . VAL B 1 34 ? -15.398 -12.25 -8.164 1 90.5 34 VAL B CA 1
ATOM 2015 C C . VAL B 1 34 ? -15.258 -12.75 -6.727 1 90.5 34 VAL B C 1
ATOM 2017 O O . VAL B 1 34 ? -14.18 -12.664 -6.133 1 90.5 34 VAL B O 1
ATOM 2020 N N . VAL B 1 35 ? -16.312 -13.141 -6.156 1 89.69 35 VAL B N 1
ATOM 2021 C CA . VAL B 1 35 ? -16.281 -13.836 -4.871 1 89.69 35 VAL B CA 1
ATOM 2022 C C . VAL B 1 35 ? -16.672 -15.305 -5.07 1 89.69 35 VAL B C 1
ATOM 2024 O O . VAL B 1 35 ? -17.688 -15.602 -5.723 1 89.69 35 VAL B O 1
ATOM 2027 N N . SER B 1 36 ? -15.836 -16.094 -4.602 1 89.38 36 SER B N 1
ATOM 2028 C CA . SER B 1 36 ? -16.109 -17.516 -4.723 1 89.38 36 SER B CA 1
ATOM 2029 C C . SER B 1 36 ? -16.297 -18.172 -3.355 1 89.38 36 SER B C 1
ATOM 2031 O O . SER B 1 36 ? -15.766 -17.672 -2.354 1 89.38 36 SER B O 1
ATOM 2033 N N . ARG B 1 37 ? -17.094 -19.203 -3.264 1 85.19 37 ARG B N 1
ATOM 2034 C CA . ARG B 1 37 ? -17.281 -20.078 -2.111 1 85.19 37 ARG B CA 1
ATOM 2035 C C . ARG B 1 37 ? -17.172 -21.547 -2.518 1 85.19 37 ARG B C 1
ATOM 2037 O O . ARG B 1 37 ? -17.844 -21.984 -3.463 1 85.19 37 ARG B O 1
ATOM 2044 N N . GLU B 1 38 ? -16.297 -22.219 -1.759 1 80.75 38 GLU B N 1
ATOM 2045 C CA . GLU B 1 38 ? -16.094 -23.641 -2.051 1 80.75 38 GLU B CA 1
ATOM 2046 C C . GLU B 1 38 ? -15.812 -23.859 -3.535 1 80.75 38 GLU B C 1
ATOM 2048 O O . GLU B 1 38 ? -16.391 -24.766 -4.148 1 80.75 38 GLU B O 1
ATOM 2053 N N . GLY B 1 39 ? -15.109 -22.859 -4.141 1 80.69 39 GLY B N 1
ATOM 2054 C CA . GLY B 1 39 ? -14.648 -23 -5.516 1 80.69 39 GLY B CA 1
ATOM 2055 C C . GLY B 1 39 ? -15.656 -22.5 -6.531 1 80.69 39 GLY B C 1
ATOM 2056 O O . GLY B 1 39 ? -15.367 -22.469 -7.734 1 80.69 39 GLY B O 1
ATOM 2057 N N . LEU B 1 40 ? -16.875 -22.016 -6.105 1 83.62 40 LEU B N 1
ATOM 2058 C CA . LEU B 1 40 ? -17.906 -21.547 -7.004 1 83.62 40 LEU B CA 1
ATOM 2059 C C . LEU B 1 40 ? -18.078 -20.031 -6.883 1 83.62 40 LEU B C 1
ATOM 2061 O O . LEU B 1 40 ? -18.141 -19.5 -5.773 1 83.62 40 LEU B O 1
ATOM 2065 N N . PRO B 1 41 ? -18.094 -19.422 -8.094 1 88 41 PRO B N 1
ATOM 2066 C CA . PRO B 1 41 ? -18.359 -17.984 -8.031 1 88 41 PRO B CA 1
ATOM 2067 C C . PRO B 1 41 ? -19.766 -17.672 -7.496 1 88 41 PRO B C 1
ATOM 2069 O O . PRO B 1 41 ? -20.766 -18.141 -8.055 1 88 41 PRO B O 1
ATOM 2072 N N . VAL B 1 42 ? -19.844 -17.016 -6.445 1 84.94 42 VAL B N 1
ATOM 2073 C CA . VAL B 1 42 ? -21.141 -16.672 -5.855 1 84.94 42 VAL B CA 1
ATOM 2074 C C . VAL B 1 42 ? -21.531 -15.258 -6.238 1 84.94 42 VAL B C 1
ATOM 2076 O O . VAL B 1 42 ? -22.719 -14.906 -6.215 1 84.94 42 VAL B O 1
ATOM 2079 N N . TYR B 1 43 ? -20.5 -14.484 -6.559 1 83.75 43 TYR B N 1
ATOM 2080 C CA . TYR B 1 43 ? -20.766 -13.125 -7 1 83.75 43 TYR B CA 1
ATOM 2081 C C . TYR B 1 43 ? -19.75 -12.695 -8.055 1 83.75 43 TYR B C 1
ATOM 2083 O O . TYR B 1 43 ? -18.562 -13.016 -7.957 1 83.75 43 TYR B O 1
ATOM 2091 N N . ILE B 1 44 ? -20.266 -12.078 -9.016 1 85.94 44 ILE B N 1
ATOM 2092 C CA . ILE B 1 44 ? -19.422 -11.594 -10.109 1 85.94 44 ILE B CA 1
ATOM 2093 C C . ILE B 1 44 ? -19.75 -10.141 -10.414 1 85.94 44 ILE B C 1
ATOM 2095 O O . ILE B 1 44 ? -20.938 -9.789 -10.547 1 85.94 44 ILE B O 1
ATOM 2099 N N . ARG B 1 45 ? -18.828 -9.336 -10.336 1 82.06 45 ARG B N 1
ATOM 2100 C CA . ARG B 1 45 ? -18.938 -7.953 -10.781 1 82.06 45 ARG B CA 1
ATOM 2101 C C . ARG B 1 45 ? -18.078 -7.703 -12.008 1 82.06 45 ARG B C 1
ATOM 2103 O O . ARG B 1 45 ? -16.953 -8.211 -12.094 1 82.06 45 ARG B O 1
ATOM 2110 N N . GLY B 1 46 ? -18.625 -6.816 -12.883 1 76.44 46 GLY B N 1
ATOM 2111 C CA . GLY B 1 46 ? -17.891 -6.398 -14.062 1 76.44 46 GLY B CA 1
ATOM 2112 C C . GLY B 1 46 ? -18.188 -7.246 -15.289 1 76.44 46 GLY B C 1
ATOM 2113 O O . GLY B 1 46 ? -19.188 -7.969 -15.32 1 76.44 46 GLY B O 1
ATOM 2114 N N . GLN B 1 47 ? -17.484 -7.035 -16.297 1 73.56 47 GLN B N 1
ATOM 2115 C CA . GLN B 1 47 ? -17.75 -7.664 -17.578 1 73.56 47 GLN B CA 1
ATOM 2116 C C . GLN B 1 47 ? -17.062 -9.023 -17.688 1 73.56 47 GLN B C 1
ATOM 2118 O O . GLN B 1 47 ? -16.25 -9.25 -18.594 1 73.56 47 GLN B O 1
ATOM 2123 N N . LEU B 1 48 ? -17.266 -9.836 -16.672 1 79 48 LEU B N 1
ATOM 2124 C CA . LEU B 1 48 ? -16.688 -11.172 -16.719 1 79 48 LEU B CA 1
ATOM 2125 C C . LEU B 1 48 ? -17.75 -12.211 -17.078 1 79 48 LEU B C 1
ATOM 2127 O O . LEU B 1 48 ? -18.844 -12.211 -16.5 1 79 48 LEU B O 1
ATOM 2131 N N . GLU B 1 49 ? -17.453 -12.977 -18.062 1 80.81 49 GLU B N 1
ATOM 2132 C CA . GLU B 1 49 ? -18.312 -14.117 -18.359 1 80.81 49 GLU B CA 1
ATOM 2133 C C . GLU B 1 49 ? -18.25 -15.148 -17.234 1 80.81 49 GLU B C 1
ATOM 2135 O O . GLU B 1 49 ? -17.266 -15.234 -16.5 1 80.81 49 GLU B O 1
ATOM 2140 N N . ARG B 1 50 ? -19.328 -15.852 -17.078 1 82.75 50 ARG B N 1
ATOM 2141 C CA . ARG B 1 50 ? -19.406 -16.844 -16 1 82.75 50 ARG B CA 1
ATOM 2142 C C . ARG B 1 50 ? -18.266 -17.844 -16.094 1 82.75 50 ARG B C 1
ATOM 2144 O O . ARG B 1 50 ? -17.703 -18.234 -15.062 1 82.75 50 ARG B O 1
ATOM 2151 N N . GLU B 1 51 ? -17.969 -18.203 -17.297 1 83.06 51 GLU B N 1
ATOM 2152 C CA . GLU B 1 51 ? -16.875 -19.156 -17.484 1 83.06 51 GLU B CA 1
ATOM 2153 C C . GLU B 1 51 ? -15.547 -18.578 -16.984 1 83.06 51 GLU B C 1
ATOM 2155 O O . GLU B 1 51 ? -14.727 -19.297 -16.406 1 83.06 51 GLU B O 1
ATOM 2160 N N . GLN B 1 52 ? -15.414 -17.297 -17.219 1 82.75 52 GLN B N 1
ATOM 2161 C CA . GLN B 1 52 ? -14.203 -16.641 -16.766 1 82.75 52 GLN B CA 1
ATOM 2162 C C . GLN B 1 52 ? -14.164 -16.547 -15.234 1 82.75 52 GLN B C 1
ATOM 2164 O O . GLN B 1 52 ? -13.109 -16.766 -14.625 1 82.75 52 GLN B O 1
ATOM 2169 N N . ALA B 1 53 ? -15.305 -16.25 -14.68 1 86.81 53 ALA B N 1
ATOM 2170 C CA . ALA B 1 53 ? -15.406 -16.156 -13.227 1 86.81 53 ALA B CA 1
ATOM 2171 C C . ALA B 1 53 ? -15.102 -17.5 -12.57 1 86.81 53 ALA B C 1
ATOM 2173 O O . ALA B 1 53 ? -14.414 -17.562 -11.547 1 86.81 53 ALA B O 1
ATOM 2174 N N . GLU B 1 54 ? -15.641 -18.578 -13.18 1 85.31 54 GLU B N 1
ATOM 2175 C CA . GLU B 1 54 ? -15.383 -19.922 -12.672 1 85.31 54 GLU B CA 1
ATOM 2176 C C . GLU B 1 54 ? -13.898 -20.281 -12.773 1 85.31 54 GLU B C 1
ATOM 2178 O O . GLU B 1 54 ? -13.328 -20.859 -11.852 1 85.31 54 GLU B O 1
ATOM 2183 N N . ALA B 1 55 ? -13.367 -19.875 -13.859 1 84.19 55 ALA B N 1
ATOM 2184 C CA . ALA B 1 55 ? -11.938 -20.109 -14.047 1 84.19 55 ALA B CA 1
ATOM 2185 C C . ALA B 1 55 ? -11.117 -19.344 -13.016 1 84.19 55 ALA B C 1
ATOM 2187 O O . ALA B 1 55 ? -10.164 -19.891 -12.445 1 84.19 55 ALA B O 1
ATOM 2188 N N . LEU B 1 56 ? -11.539 -18.125 -12.75 1 84.12 56 LEU B N 1
ATOM 2189 C CA . LEU B 1 56 ? -10.836 -17.281 -11.789 1 84.12 56 LEU B CA 1
ATOM 2190 C C . LEU B 1 56 ? -10.961 -17.859 -10.383 1 84.12 56 LEU B C 1
ATOM 2192 O O . LEU B 1 56 ? -9.977 -17.891 -9.633 1 84.12 56 LEU B O 1
ATOM 2196 N N . ALA B 1 57 ? -12.117 -18.266 -10.055 1 86.75 57 ALA B N 1
ATOM 2197 C CA . ALA B 1 57 ? -12.344 -18.859 -8.742 1 86.75 57 ALA B CA 1
ATOM 2198 C C . ALA B 1 57 ? -11.461 -20.094 -8.539 1 86.75 57 ALA B C 1
ATOM 2200 O O . ALA B 1 57 ? -10.828 -20.234 -7.492 1 86.75 57 ALA B O 1
ATOM 2201 N N . ALA B 1 58 ? -11.406 -20.969 -9.523 1 84.31 58 ALA B N 1
ATOM 2202 C CA . ALA B 1 58 ? -10.57 -22.156 -9.477 1 84.31 58 ALA B CA 1
ATOM 2203 C C . ALA B 1 58 ? -9.094 -21.797 -9.375 1 84.31 58 ALA B C 1
ATOM 2205 O O . ALA B 1 58 ? -8.352 -22.391 -8.594 1 84.31 58 ALA B O 1
ATOM 2206 N N . LEU B 1 59 ? -8.742 -20.766 -10.117 1 81.88 59 LEU B N 1
ATOM 2207 C CA . LEU B 1 59 ? -7.359 -20.312 -10.133 1 81.88 59 LEU B CA 1
ATOM 2208 C C . LEU B 1 59 ? -6.953 -19.734 -8.773 1 81.88 59 LEU B C 1
ATOM 2210 O O . LEU B 1 59 ? -5.832 -19.969 -8.312 1 81.88 59 LEU B O 1
ATOM 2214 N N . GLY B 1 60 ? -7.828 -18.984 -8.203 1 85.06 60 GLY B N 1
ATOM 2215 C CA . GLY B 1 60 ? -7.535 -18.422 -6.895 1 85.06 60 GLY B CA 1
ATOM 2216 C C . GLY B 1 60 ? -7.238 -19.469 -5.84 1 85.06 60 GLY B C 1
ATOM 2217 O O . GLY B 1 60 ? -6.246 -19.359 -5.117 1 85.06 60 GLY B O 1
ATOM 2218 N N . GLU B 1 61 ? -8.047 -20.531 -5.762 1 83.06 61 GLU B N 1
ATOM 2219 C CA . GLU B 1 61 ? -7.852 -21.594 -4.789 1 83.06 61 GLU B CA 1
ATOM 2220 C C . GLU B 1 61 ? -6.574 -22.391 -5.074 1 83.06 61 GLU B C 1
ATOM 2222 O O . GLU B 1 61 ? -5.836 -22.734 -4.152 1 83.06 61 GLU B O 1
ATOM 2227 N N . GLU B 1 62 ? -6.359 -22.562 -6.297 1 82.12 62 GLU B N 1
ATOM 2228 C CA . GLU B 1 62 ? -5.184 -23.328 -6.699 1 82.12 62 GLU B CA 1
ATOM 2229 C C . GLU B 1 62 ? -3.902 -22.531 -6.488 1 82.12 62 GLU B C 1
ATOM 2231 O O . GLU B 1 62 ? -2.861 -23.094 -6.148 1 82.12 62 GLU B O 1
ATOM 2236 N N . ALA B 1 63 ? -4.059 -21.266 -6.719 1 82.75 63 ALA B N 1
ATOM 2237 C CA . ALA B 1 63 ? -2.879 -20.406 -6.59 1 82.75 63 ALA B CA 1
ATOM 2238 C C . ALA B 1 63 ? -2.322 -20.453 -5.168 1 82.75 63 ALA B C 1
ATOM 2240 O O . ALA B 1 63 ? -1.11 -20.562 -4.973 1 82.75 63 ALA B O 1
ATOM 2241 N N . PHE B 1 64 ? -3.164 -20.406 -4.156 1 85.06 64 PHE B N 1
ATOM 2242 C CA . PHE B 1 64 ? -2.711 -20.438 -2.77 1 85.06 64 PHE B CA 1
ATOM 2243 C C . PHE B 1 64 ? -2.045 -21.766 -2.447 1 85.06 64 PHE B C 1
ATOM 2245 O O . PHE B 1 64 ? -1.004 -21.812 -1.787 1 85.06 64 PHE B O 1
ATOM 2252 N N . ARG B 1 65 ? -2.66 -22.859 -2.939 1 83.56 65 ARG B N 1
ATOM 2253 C CA . ARG B 1 65 ? -2.088 -24.188 -2.697 1 83.56 65 ARG B CA 1
ATOM 2254 C C . ARG B 1 65 ? -0.696 -24.297 -3.311 1 83.56 65 ARG B C 1
ATOM 2256 O O . ARG B 1 65 ? 0.251 -24.719 -2.643 1 83.56 65 ARG B O 1
ATOM 2263 N N . ARG B 1 66 ? -0.57 -23.844 -4.535 1 80.5 66 ARG B N 1
ATOM 2264 C CA . ARG B 1 66 ? 0.698 -23.938 -5.25 1 80.5 66 ARG B CA 1
ATOM 2265 C C . ARG B 1 66 ? 1.759 -23.047 -4.613 1 80.5 66 ARG B C 1
ATOM 2267 O O . ARG B 1 66 ? 2.92 -23.453 -4.496 1 80.5 66 ARG B O 1
ATOM 2274 N N . ILE B 1 67 ? 1.377 -21.844 -4.273 1 82.25 67 ILE B N 1
ATOM 2275 C CA . ILE B 1 67 ? 2.314 -20.891 -3.666 1 82.25 67 ILE B CA 1
ATOM 2276 C C . ILE B 1 67 ? 2.787 -21.438 -2.32 1 82.25 67 ILE B C 1
ATOM 2278 O O . ILE B 1 67 ? 3.982 -21.406 -2.014 1 82.25 67 ILE B O 1
ATOM 2282 N N . GLU B 1 68 ? 1.874 -21.938 -1.527 1 82.19 68 GLU B N 1
ATOM 2283 C CA . GLU B 1 68 ? 2.219 -22.469 -0.217 1 82.19 68 GLU B CA 1
ATOM 2284 C C . GLU B 1 68 ? 3.125 -23.703 -0.347 1 82.19 68 GLU B C 1
ATOM 2286 O O . GLU B 1 68 ? 4.023 -23.891 0.471 1 82.19 68 GLU B O 1
ATOM 2291 N N . ASP B 1 69 ? 2.838 -24.469 -1.378 1 79.62 69 ASP B N 1
ATOM 2292 C CA . ASP B 1 69 ? 3.707 -25.609 -1.644 1 79.62 69 ASP B CA 1
ATOM 2293 C C . ASP B 1 69 ? 5.113 -25.156 -2.025 1 79.62 69 ASP B C 1
ATOM 2295 O O . ASP B 1 69 ? 6.105 -25.75 -1.589 1 79.62 69 ASP B O 1
ATOM 2299 N N . SER B 1 70 ? 5.203 -24.078 -2.867 1 76.5 70 SER B N 1
ATOM 2300 C CA . SER B 1 70 ? 6.477 -23.594 -3.393 1 76.5 70 SER B CA 1
ATOM 2301 C C . SER B 1 70 ? 7.242 -22.797 -2.342 1 76.5 70 SER B C 1
ATOM 2303 O O . SER B 1 70 ? 8.461 -22.953 -2.207 1 76.5 70 SER B O 1
ATOM 2305 N N . PHE B 1 71 ? 6.578 -21.906 -1.59 1 74.25 71 PHE B N 1
ATOM 2306 C CA . PHE B 1 71 ? 7.25 -21 -0.662 1 74.25 71 PHE B CA 1
ATOM 2307 C C . PHE B 1 71 ? 7.215 -21.562 0.756 1 74.25 71 PHE B C 1
ATOM 2309 O O . PHE B 1 71 ? 7.93 -21.078 1.637 1 74.25 71 PHE B O 1
ATOM 2316 N N . GLY B 1 72 ? 6.305 -22.469 1.043 1 67.75 72 GLY B N 1
ATOM 2317 C CA . GLY B 1 72 ? 6.199 -23.094 2.355 1 67.75 72 GLY B CA 1
ATOM 2318 C C . GLY B 1 72 ? 7.512 -23.656 2.854 1 67.75 72 GLY B C 1
ATOM 2319 O O . GLY B 1 72 ? 7.762 -23.703 4.062 1 67.75 72 GLY B O 1
ATOM 2320 N N . ARG B 1 73 ? 8.281 -24.047 1.917 1 67.25 73 ARG B N 1
ATOM 2321 C CA . ARG B 1 73 ? 9.578 -24.594 2.301 1 67.25 73 ARG B CA 1
ATOM 2322 C C . ARG B 1 73 ? 10.469 -23.516 2.916 1 67.25 73 ARG B C 1
ATOM 2324 O O . ARG B 1 73 ? 11.438 -23.828 3.611 1 67.25 73 ARG B O 1
ATOM 2331 N N . LEU B 1 74 ? 10.07 -22.234 2.639 1 66.69 74 LEU B N 1
ATOM 2332 C CA . LEU B 1 74 ? 10.844 -21.109 3.174 1 66.69 74 LEU B CA 1
ATOM 2333 C C . LEU B 1 74 ? 10.336 -20.719 4.555 1 66.69 74 LEU B C 1
ATOM 2335 O O . LEU B 1 74 ? 10.844 -19.766 5.16 1 66.69 74 LEU B O 1
ATOM 2339 N N . GLY B 1 75 ? 9.445 -21.5 5.051 1 62.12 75 GLY B N 1
ATOM 2340 C CA . GLY B 1 75 ? 8.93 -21.234 6.379 1 62.12 75 GLY B CA 1
ATOM 2341 C C . GLY B 1 75 ? 7.93 -20.094 6.402 1 62.12 75 GLY B C 1
ATOM 2342 O O . GLY B 1 75 ? 7.73 -19.453 7.438 1 62.12 75 GLY B O 1
ATOM 2343 N N . SER B 1 76 ? 7.504 -19.688 5.324 1 62.69 76 SER B N 1
ATOM 2344 C CA . SER B 1 76 ? 6.746 -18.453 5.277 1 62.69 76 SER B CA 1
ATOM 2345 C C . SER B 1 76 ? 5.309 -18.656 5.738 1 62.69 76 SER B C 1
ATOM 2347 O O . SER B 1 76 ? 4.645 -17.703 6.168 1 62.69 76 SER B O 1
ATOM 2349 N N . GLY B 1 77 ? 4.836 -19.859 6.152 1 70.88 77 GLY B N 1
ATOM 2350 C CA . GLY B 1 77 ? 3.504 -20.125 6.676 1 70.88 77 GLY B CA 1
ATOM 2351 C C . GLY B 1 77 ? 2.41 -19.953 5.637 1 70.88 77 GLY B C 1
ATOM 2352 O O . GLY B 1 77 ? 2.678 -20 4.438 1 70.88 77 GLY B O 1
ATOM 2353 N N . ARG B 1 78 ? 1.119 -19.844 6.125 1 80.56 78 ARG B N 1
ATOM 2354 C CA . ARG B 1 78 ? -0.086 -19.766 5.305 1 80.56 78 ARG B CA 1
ATOM 2355 C C . ARG B 1 78 ? -0.167 -18.438 4.57 1 80.56 78 ARG B C 1
ATOM 2357 O O . ARG B 1 78 ? 0.125 -17.391 5.145 1 80.56 78 ARG B O 1
ATOM 2364 N N . VAL B 1 79 ? -0.441 -18.469 3.266 1 87.81 79 VAL B N 1
ATOM 2365 C CA . VAL B 1 79 ? -0.616 -17.281 2.447 1 87.81 79 VAL B CA 1
ATOM 2366 C C . VAL B 1 79 ? -2.07 -16.812 2.508 1 87.81 79 VAL B C 1
ATOM 2368 O O . VAL B 1 79 ? -2.99 -17.609 2.314 1 87.81 79 VAL B O 1
ATOM 2371 N N . THR B 1 80 ? -2.291 -15.555 2.787 1 89.12 80 THR B N 1
ATOM 2372 C CA . THR B 1 80 ? -3.656 -15.07 2.947 1 89.12 80 THR B CA 1
ATOM 2373 C C . THR B 1 80 ? -4.031 -14.125 1.807 1 89.12 80 THR B C 1
ATOM 2375 O O . THR B 1 80 ? -5.215 -13.867 1.571 1 89.12 80 THR B O 1
ATOM 2378 N N . LYS B 1 81 ? -3.092 -13.617 1.098 1 92.5 81 LYS B N 1
ATOM 2379 C CA . LYS B 1 81 ? -3.371 -12.664 0.027 1 92.5 81 LYS B CA 1
ATOM 2380 C C . LYS B 1 81 ? -2.281 -12.703 -1.042 1 92.5 81 LYS B C 1
ATOM 2382 O O . LYS B 1 81 ? -1.098 -12.82 -0.724 1 92.5 81 LYS B O 1
ATOM 2387 N N . LEU B 1 82 ? -2.717 -12.648 -2.238 1 92.06 82 LEU B N 1
ATOM 2388 C CA . LEU B 1 82 ? -1.857 -12.594 -3.416 1 92.06 82 LEU B CA 1
ATOM 2389 C C . LEU B 1 82 ? -2.141 -11.344 -4.238 1 92.06 82 LEU B C 1
ATOM 2391 O O . LEU B 1 82 ? -3.299 -11.031 -4.523 1 92.06 82 LEU B O 1
ATOM 2395 N N . GLY B 1 83 ? -1.124 -10.602 -4.477 1 93.31 83 GLY B N 1
ATOM 2396 C CA . GLY B 1 83 ? -1.229 -9.422 -5.316 1 93.31 83 GLY B CA 1
ATOM 2397 C C . GLY B 1 83 ? -0.361 -9.492 -6.559 1 93.31 83 GLY B C 1
ATOM 2398 O O . GLY B 1 83 ? 0.79 -9.93 -6.492 1 93.31 83 GLY B O 1
ATOM 2399 N N . LEU B 1 84 ? -0.939 -9.086 -7.66 1 91.56 84 LEU B N 1
ATOM 2400 C CA . LEU B 1 84 ? -0.22 -9.062 -8.93 1 91.56 84 LEU B CA 1
ATOM 2401 C C . LEU B 1 84 ? -0.289 -7.676 -9.57 1 91.56 84 LEU B C 1
ATOM 2403 O O . LEU B 1 84 ? -1.372 -7.102 -9.695 1 91.56 84 LEU B O 1
ATOM 2407 N N . ASP B 1 85 ? 0.848 -7.113 -9.812 1 90.75 85 ASP B N 1
ATOM 2408 C CA . ASP B 1 85 ? 0.876 -5.941 -10.68 1 90.75 85 ASP B CA 1
ATOM 2409 C C . ASP B 1 85 ? 0.951 -6.352 -12.148 1 90.75 85 ASP B C 1
ATOM 2411 O O . ASP B 1 85 ? 1.896 -7.027 -12.562 1 90.75 85 ASP B O 1
ATOM 2415 N N . MET B 1 86 ? -0.016 -5.961 -12.852 1 85.19 86 MET B N 1
ATOM 2416 C CA . MET B 1 86 ? -0.111 -6.281 -14.266 1 85.19 86 MET B CA 1
ATOM 2417 C C . MET B 1 86 ? -0.215 -5.016 -15.109 1 85.19 86 MET B C 1
ATOM 2419 O O . MET B 1 86 ? -0.388 -3.92 -14.57 1 85.19 86 MET B O 1
ATOM 2423 N N . ALA B 1 87 ? -0.069 -5.145 -16.422 1 77.38 87 ALA B N 1
ATOM 2424 C CA . ALA B 1 87 ? -0.127 -4.008 -17.328 1 77.38 87 ALA B CA 1
ATOM 2425 C C . ALA B 1 87 ? -1.448 -3.258 -17.188 1 77.38 87 ALA B C 1
ATOM 2427 O O . ALA B 1 87 ? -1.479 -2.027 -17.25 1 77.38 87 ALA B O 1
ATOM 2428 N N . GLN B 1 88 ? -2.529 -3.922 -16.922 1 77.75 88 GLN B N 1
ATOM 242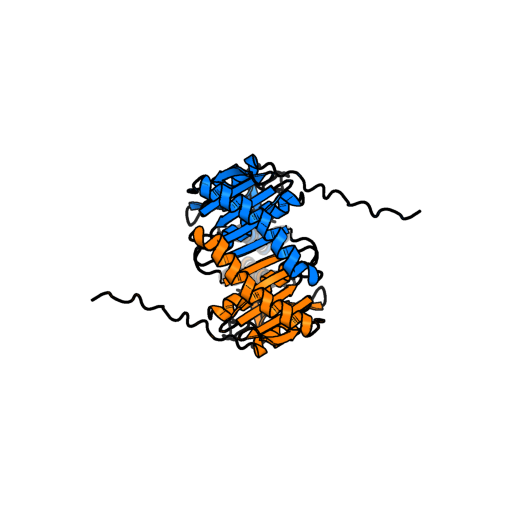9 C CA . GLN B 1 88 ? -3.855 -3.316 -16.906 1 77.75 88 GLN B CA 1
ATOM 2430 C C . GLN B 1 88 ? -4.305 -3.008 -15.484 1 77.75 88 GLN B C 1
ATOM 2432 O O . GLN B 1 88 ? -5.477 -2.703 -15.25 1 77.75 88 GLN B O 1
ATOM 2437 N N . GLY B 1 89 ? -3.4 -3.1 -14.594 1 87.88 89 GLY B N 1
ATOM 2438 C CA . GLY B 1 89 ? -3.795 -2.801 -13.227 1 87.88 89 GLY B CA 1
ATOM 2439 C C . GLY B 1 89 ? -3.254 -3.797 -12.219 1 87.88 89 GLY B C 1
ATOM 2440 O O . GLY B 1 89 ? -2.275 -4.496 -12.492 1 87.88 89 GLY B O 1
ATOM 2441 N N . ARG B 1 90 ? -3.826 -3.793 -11.109 1 92.44 90 ARG B N 1
ATOM 2442 C CA . ARG B 1 90 ? -3.424 -4.672 -10.016 1 92.44 90 ARG B CA 1
ATOM 2443 C C . ARG B 1 90 ? -4.539 -5.648 -9.656 1 92.44 90 ARG B C 1
ATOM 2445 O O . ARG B 1 90 ? -5.711 -5.27 -9.609 1 92.44 90 ARG B O 1
ATOM 2452 N N . LEU B 1 91 ? -4.184 -6.879 -9.547 1 91.88 91 LEU B N 1
ATOM 2453 C CA . LEU B 1 91 ? -5.109 -7.949 -9.195 1 91.88 91 LEU B CA 1
ATOM 2454 C C . LEU B 1 91 ? -4.812 -8.492 -7.797 1 91.88 91 LEU B C 1
ATOM 2456 O O . LEU B 1 91 ? -3.652 -8.727 -7.457 1 91.88 91 LEU B O 1
ATOM 2460 N N . TYR B 1 92 ? -5.848 -8.609 -7.016 1 93.75 92 TYR B N 1
ATOM 2461 C CA . TYR B 1 92 ? -5.707 -9.219 -5.699 1 93.75 92 TYR B CA 1
ATOM 2462 C C . TYR B 1 92 ? -6.566 -10.477 -5.582 1 93.75 92 TYR B C 1
ATOM 2464 O O . TYR B 1 92 ? -7.695 -10.508 -6.074 1 93.75 92 TYR B O 1
ATOM 2472 N N . VAL B 1 93 ? -6.004 -11.43 -4.98 1 92.12 93 VAL B N 1
ATOM 2473 C CA . VAL B 1 93 ? -6.711 -12.617 -4.508 1 92.12 93 VAL B CA 1
ATOM 2474 C C . VAL B 1 93 ? -6.586 -12.727 -2.992 1 92.12 93 VAL B C 1
ATOM 2476 O O . VAL B 1 93 ? -5.477 -12.781 -2.455 1 92.12 93 VAL B O 1
ATOM 2479 N N . SER B 1 94 ? -7.672 -12.727 -2.338 1 92.25 94 SER B N 1
ATOM 2480 C CA . SER B 1 94 ? -7.656 -12.828 -0.882 1 92.25 94 SER B CA 1
ATOM 2481 C C . SER B 1 94 ? -8.508 -13.992 -0.395 1 92.25 94 SER B C 1
ATOM 2483 O O . SER B 1 94 ? -9.594 -14.242 -0.93 1 92.25 94 SER B O 1
ATOM 2485 N N . ARG B 1 95 ? -7.965 -14.617 0.578 1 88.94 95 ARG B N 1
ATOM 2486 C CA . ARG B 1 95 ? -8.734 -15.688 1.198 1 88.94 95 ARG B CA 1
ATOM 2487 C C . ARG B 1 95 ? -9.883 -15.125 2.031 1 88.94 95 ARG B C 1
ATOM 2489 O O . ARG B 1 95 ? -9.719 -14.125 2.73 1 88.94 95 ARG B O 1
ATOM 2496 N N . LEU B 1 96 ? -11.031 -15.625 1.791 1 85.81 96 LEU B N 1
ATOM 2497 C CA . LEU B 1 96 ? -12.203 -15.406 2.635 1 85.81 96 LEU B CA 1
ATOM 2498 C C . LEU B 1 96 ? -12.602 -16.688 3.35 1 85.81 96 LEU B C 1
ATOM 2500 O O . LEU B 1 96 ? -12.031 -17.75 3.094 1 85.81 96 LEU B O 1
ATOM 2504 N N . ASP B 1 97 ? -13.469 -16.531 4.355 1 79.94 97 ASP B N 1
ATOM 2505 C CA . ASP B 1 97 ? -14.008 -17.734 4.973 1 79.94 97 ASP B CA 1
ATOM 2506 C C . ASP B 1 97 ? -14.703 -18.609 3.939 1 79.94 97 ASP B C 1
ATOM 2508 O O . ASP B 1 97 ? -15.75 -18.234 3.402 1 79.94 97 ASP B O 1
ATOM 2512 N N . GLY B 1 98 ? -14.133 -19.797 3.586 1 78.62 98 GLY B N 1
ATOM 2513 C CA . GLY B 1 98 ? -14.734 -20.766 2.689 1 78.62 98 GLY B CA 1
ATOM 2514 C C . GLY B 1 98 ? -14.516 -20.438 1.224 1 78.62 98 GLY B C 1
ATOM 2515 O O . GLY B 1 98 ? -15.148 -21.047 0.35 1 78.62 98 GLY B O 1
ATOM 2516 N N . GLY B 1 99 ? -13.711 -19.406 0.979 1 88.25 99 GLY B N 1
ATOM 2517 C CA . GLY B 1 99 ? -13.5 -19.047 -0.416 1 88.25 99 GLY B CA 1
ATOM 2518 C C . GLY B 1 99 ? -12.492 -17.922 -0.601 1 88.25 99 GLY B C 1
ATOM 2519 O O . GLY B 1 99 ? -11.547 -17.797 0.182 1 88.25 99 GLY B O 1
ATOM 2520 N N . VAL B 1 100 ? -12.609 -17.312 -1.835 1 90.44 100 VAL B N 1
ATOM 2521 C CA . VAL B 1 100 ? -11.672 -16.234 -2.146 1 90.44 100 VAL B CA 1
ATOM 2522 C C . VAL B 1 100 ? -12.414 -15.07 -2.803 1 90.44 100 VAL B C 1
ATOM 2524 O O . VAL B 1 100 ? -13.516 -15.25 -3.33 1 90.44 100 VAL B O 1
ATOM 2527 N N . ILE B 1 101 ? -11.922 -13.93 -2.635 1 91.56 101 ILE B N 1
ATOM 2528 C CA . ILE B 1 101 ? -12.32 -12.781 -3.441 1 91.56 101 ILE B CA 1
ATOM 2529 C C . ILE B 1 101 ? -11.188 -12.398 -4.387 1 91.56 101 ILE B C 1
ATOM 2531 O O . ILE B 1 101 ? -10.016 -12.359 -3.98 1 91.56 101 ILE B O 1
ATOM 2535 N N . ILE B 1 102 ? -11.5 -12.203 -5.621 1 91.06 102 ILE B N 1
ATOM 2536 C CA . ILE B 1 102 ? -10.562 -11.773 -6.652 1 91.06 102 ILE B CA 1
ATOM 2537 C C . ILE B 1 102 ? -11.047 -10.477 -7.293 1 91.06 102 ILE B C 1
ATOM 2539 O O . ILE B 1 102 ? -12.227 -10.367 -7.66 1 91.06 102 ILE B O 1
ATOM 2543 N N . TYR B 1 103 ? -10.195 -9.523 -7.363 1 91.31 103 TYR B N 1
ATOM 2544 C CA . TYR B 1 103 ? -10.602 -8.281 -8.016 1 91.31 103 TYR B CA 1
ATOM 2545 C C . TYR B 1 103 ? -9.414 -7.594 -8.68 1 91.31 103 TYR B C 1
ATOM 2547 O O . TYR B 1 103 ? -8.266 -7.809 -8.281 1 91.31 103 TYR B O 1
ATOM 2555 N N . GLN B 1 104 ? -9.711 -6.891 -9.664 1 90.81 104 GLN B N 1
ATOM 2556 C CA . GLN B 1 104 ? -8.719 -6.102 -10.391 1 90.81 104 GLN B CA 1
ATOM 2557 C C . GLN B 1 104 ? -9.148 -4.641 -10.5 1 90.81 104 GLN B C 1
ATOM 2559 O O . GLN B 1 104 ? -10.32 -4.352 -10.734 1 90.81 104 GLN B O 1
ATOM 2564 N N . ALA B 1 105 ? -8.25 -3.734 -10.234 1 92.94 105 ALA B N 1
ATOM 2565 C CA . ALA B 1 105 ? -8.484 -2.293 -10.32 1 92.94 105 ALA B CA 1
ATOM 2566 C C . ALA B 1 105 ? -7.176 -1.543 -10.555 1 92.94 105 ALA B C 1
ATOM 2568 O O . ALA B 1 105 ? -6.125 -2.158 -10.758 1 92.94 105 ALA B O 1
ATOM 2569 N N . SER B 1 106 ? -7.328 -0.218 -10.688 1 92.38 106 SER B N 1
ATOM 2570 C CA . SER B 1 106 ? -6.098 0.566 -10.688 1 92.38 106 SER B CA 1
ATOM 2571 C C . SER B 1 106 ? -5.293 0.327 -9.414 1 92.38 106 SER B C 1
ATOM 2573 O O . SER B 1 106 ? -5.855 -0.001 -8.367 1 92.38 106 SER B O 1
ATOM 2575 N N . PRO B 1 107 ? -3.957 0.413 -9.461 1 90.25 107 PRO B N 1
ATOM 2576 C CA . PRO B 1 107 ? -3.102 0.025 -8.336 1 90.25 107 PRO B CA 1
ATOM 2577 C C . PRO B 1 107 ? -3.5 0.708 -7.027 1 90.25 107 PRO B C 1
ATOM 2579 O O . PRO B 1 107 ? -3.691 0.038 -6.012 1 90.25 107 PRO B O 1
ATOM 2582 N N . ARG B 1 108 ? -3.691 1.979 -7.031 1 91.69 108 ARG B N 1
ATOM 2583 C CA . ARG B 1 108 ? -4.02 2.699 -5.805 1 91.69 108 ARG B CA 1
ATOM 2584 C C . ARG B 1 108 ? -5.387 2.273 -5.27 1 91.69 108 ARG B C 1
ATOM 2586 O O . ARG B 1 108 ? -5.551 2.076 -4.066 1 91.69 108 ARG B O 1
ATOM 2593 N N . LEU B 1 109 ? -6.348 2.129 -6.16 1 95.69 109 LEU B N 1
ATOM 2594 C CA . LEU B 1 109 ? -7.68 1.696 -5.746 1 95.69 109 LEU B CA 1
ATOM 2595 C C . LEU B 1 109 ? -7.645 0.265 -5.223 1 95.69 109 LEU B C 1
ATOM 2597 O O . LEU B 1 109 ? -8.289 -0.047 -4.215 1 95.69 109 LEU B O 1
ATOM 2601 N N . ALA B 1 110 ? -6.934 -0.559 -5.957 1 94.94 110 ALA B N 1
ATOM 2602 C CA . ALA B 1 110 ? -6.812 -1.946 -5.52 1 94.94 110 ALA B CA 1
ATOM 2603 C C . ALA B 1 110 ? -6.25 -2.027 -4.105 1 94.94 110 ALA B C 1
ATOM 2605 O O . ALA B 1 110 ? -6.723 -2.818 -3.285 1 94.94 110 ALA B O 1
ATOM 2606 N N . ASP B 1 111 ? -5.273 -1.207 -3.834 1 92.88 111 ASP B N 1
ATOM 2607 C CA . ASP B 1 111 ? -4.656 -1.189 -2.512 1 92.88 111 ASP B CA 1
ATOM 2608 C C . ASP B 1 111 ? -5.648 -0.732 -1.448 1 92.88 111 ASP B C 1
ATOM 2610 O O . ASP B 1 111 ? -5.68 -1.276 -0.343 1 92.88 111 ASP B O 1
ATOM 2614 N N . LEU B 1 112 ? -6.398 0.257 -1.741 1 94.31 112 LEU B N 1
ATOM 2615 C CA . LEU B 1 112 ? -7.406 0.754 -0.809 1 94.31 112 LEU B CA 1
ATOM 2616 C C . LEU B 1 112 ? -8.445 -0.319 -0.511 1 94.31 112 LEU B C 1
ATOM 2618 O O . LEU B 1 112 ? -8.836 -0.509 0.643 1 94.31 112 LEU B O 1
ATOM 2622 N N . LEU B 1 113 ? -8.883 -1.012 -1.539 1 94.81 113 LEU B N 1
ATOM 2623 C CA . LEU B 1 113 ? -9.844 -2.1 -1.369 1 94.81 113 LEU B CA 1
ATOM 2624 C C . LEU B 1 113 ? -9.25 -3.213 -0.508 1 94.81 113 LEU B C 1
ATOM 2626 O O . LEU B 1 113 ? -9.945 -3.785 0.333 1 94.81 113 LEU B O 1
ATOM 2630 N N . ALA B 1 114 ? -8.008 -3.482 -0.786 1 93.5 114 ALA B N 1
ATOM 2631 C CA . ALA B 1 114 ? -7.332 -4.484 0.033 1 93.5 114 ALA B CA 1
ATOM 2632 C C . ALA B 1 114 ? -7.352 -4.094 1.508 1 93.5 114 ALA B C 1
ATOM 2634 O O . ALA B 1 114 ? -7.602 -4.934 2.375 1 93.5 114 ALA B O 1
ATOM 2635 N N . GLU B 1 115 ? -7.078 -2.848 1.773 1 91.69 115 GLU B N 1
ATOM 2636 C CA . GLU B 1 115 ? -7.109 -2.352 3.146 1 91.69 115 GLU B CA 1
ATOM 2637 C C . GLU B 1 115 ? -8.492 -2.529 3.77 1 91.69 115 GLU B C 1
ATOM 2639 O O . GLU B 1 115 ? -8.609 -2.977 4.91 1 91.69 115 GLU B O 1
ATOM 2644 N N . VAL B 1 116 ? -9.539 -2.201 3.062 1 93.75 116 VAL B N 1
ATOM 2645 C CA . VAL B 1 116 ? -10.914 -2.316 3.553 1 93.75 116 VAL B CA 1
ATOM 2646 C C . VAL B 1 116 ? -11.234 -3.777 3.855 1 93.75 116 VAL B C 1
ATOM 2648 O O . VAL B 1 116 ? -11.766 -4.098 4.922 1 93.75 116 VAL B O 1
ATOM 2651 N N . ILE B 1 117 ? -10.883 -4.652 2.922 1 91.62 117 ILE B N 1
ATOM 2652 C CA . ILE B 1 117 ? -11.164 -6.074 3.072 1 91.62 117 ILE B CA 1
ATOM 2653 C C . ILE B 1 117 ? -10.406 -6.625 4.281 1 91.62 117 ILE B C 1
ATOM 2655 O O . ILE B 1 117 ? -10.953 -7.414 5.055 1 91.62 117 ILE B O 1
ATOM 2659 N N . GLU B 1 118 ? -9.164 -6.184 4.465 1 89.12 118 GLU B N 1
ATOM 2660 C CA . GLU B 1 118 ? -8.367 -6.617 5.613 1 89.12 118 GLU B CA 1
ATOM 2661 C C . GLU B 1 118 ? -9 -6.156 6.926 1 89.12 118 GLU B C 1
ATOM 2663 O O . GLU B 1 118 ? -9.047 -6.918 7.895 1 89.12 118 GLU B O 1
ATOM 2668 N N . ARG B 1 119 ? -9.43 -4.949 6.938 1 90.06 119 ARG B N 1
ATOM 2669 C CA . ARG B 1 119 ? -10.078 -4.426 8.133 1 90.06 119 ARG B CA 1
ATOM 2670 C C . ARG B 1 119 ? -11.336 -5.223 8.469 1 90.06 119 ARG B C 1
ATOM 2672 O O . ARG B 1 119 ? -11.609 -5.492 9.641 1 90.06 119 ARG B O 1
ATOM 2679 N N . LEU B 1 120 ? -12.047 -5.547 7.438 1 89.56 120 LEU B N 1
ATOM 2680 C CA . LEU B 1 120 ? -13.258 -6.336 7.641 1 89.56 120 LEU B CA 1
ATOM 2681 C C . LEU B 1 120 ? -12.922 -7.723 8.18 1 89.56 120 LEU B C 1
ATOM 2683 O O . LEU B 1 120 ? -13.57 -8.211 9.102 1 89.56 120 LEU B O 1
ATOM 2687 N N . LYS B 1 121 ? -11.914 -8.297 7.66 1 85.5 121 LYS B N 1
ATOM 2688 C CA . LYS B 1 121 ? -11.492 -9.633 8.086 1 85.5 121 LYS B CA 1
ATOM 2689 C C . LYS B 1 121 ? -11.039 -9.625 9.547 1 85.5 121 LYS B C 1
ATOM 2691 O O . LYS B 1 121 ? -11.312 -10.562 10.289 1 85.5 121 LYS B O 1
ATOM 2696 N N . ASP B 1 122 ? -10.352 -8.547 9.914 1 86.44 122 ASP B N 1
ATOM 2697 C CA . ASP B 1 122 ? -9.766 -8.453 11.242 1 86.44 122 ASP B CA 1
ATOM 2698 C C . ASP B 1 122 ? -10.742 -7.84 12.242 1 86.44 122 ASP B C 1
ATOM 2700 O O . ASP B 1 122 ? -10.414 -7.664 13.414 1 86.44 122 ASP B O 1
ATOM 2704 N N . ASN B 1 123 ? -11.898 -7.492 11.789 1 88.56 123 ASN B N 1
ATOM 2705 C CA . ASN B 1 123 ? -12.891 -6.836 12.625 1 88.56 123 ASN B CA 1
ATOM 2706 C C . ASN B 1 123 ? -12.352 -5.551 13.242 1 88.56 123 ASN B C 1
ATOM 2708 O O . ASN B 1 123 ? -12.445 -5.352 14.453 1 88.56 123 ASN B O 1
ATOM 2712 N N . ARG B 1 124 ? -11.719 -4.766 12.461 1 92.44 124 ARG B N 1
ATOM 2713 C CA . ARG B 1 124 ? -11.195 -3.455 12.82 1 92.44 124 ARG B CA 1
ATOM 2714 C C . ARG B 1 124 ? -11.898 -2.348 12.047 1 92.44 124 ARG B C 1
ATOM 2716 O O . ARG B 1 124 ? -11.344 -1.798 11.094 1 92.44 124 ARG B O 1
ATOM 2723 N N . PRO B 1 125 ? -13.031 -2.035 12.477 1 93.75 125 PRO B N 1
ATOM 2724 C CA . PRO B 1 125 ? -13.812 -1.035 11.742 1 93.75 125 PRO B CA 1
ATOM 2725 C C . PRO B 1 125 ? -13.258 0.38 11.906 1 93.75 125 PRO B C 1
ATOM 2727 O O . PRO B 1 125 ? -12.555 0.66 12.875 1 93.75 125 PRO B O 1
ATOM 2730 N N . VAL B 1 126 ? -13.547 1.136 10.836 1 94.94 126 VAL B N 1
ATOM 2731 C CA . VAL B 1 126 ? -13.289 2.568 10.938 1 94.94 126 VAL B CA 1
ATOM 2732 C C . VAL B 1 126 ? -14.562 3.285 11.398 1 94.94 126 VAL B C 1
ATOM 2734 O O . VAL B 1 126 ? -15.57 3.293 10.695 1 94.94 126 VAL B O 1
ATOM 2737 N N . LYS B 1 127 ? -14.367 3.861 12.539 1 96.5 127 LYS B N 1
ATOM 2738 C CA . LYS B 1 127 ? -15.547 4.5 13.117 1 96.5 127 LYS B CA 1
ATOM 2739 C C . LYS B 1 127 ? -15.352 6.008 13.242 1 96.5 127 LYS B C 1
ATOM 2741 O O . LYS B 1 127 ? -14.242 6.477 13.5 1 96.5 127 LYS B O 1
ATOM 2746 N N . CYS B 1 128 ? -16.438 6.668 13.031 1 95.19 128 CYS B N 1
ATOM 2747 C CA . CYS B 1 128 ? -16.422 8.109 13.242 1 95.19 128 CYS B CA 1
ATOM 2748 C C . CYS B 1 128 ? -16.109 8.445 14.695 1 95.19 128 CYS B C 1
ATOM 2750 O O . CYS B 1 128 ? -16.797 7.984 15.609 1 95.19 128 CYS B O 1
ATOM 2752 N N . GLY B 1 129 ? -15.172 9.266 14.891 1 94.19 129 GLY B N 1
ATOM 2753 C CA . GLY B 1 129 ? -14.773 9.656 16.234 1 94.19 129 GLY B CA 1
ATOM 2754 C C . GLY B 1 129 ? -15.812 10.508 16.938 1 94.19 129 GLY B C 1
ATOM 2755 O O . GLY B 1 129 ? -15.812 10.609 18.172 1 94.19 129 GLY B O 1
ATOM 2756 N N . ASN B 1 130 ? -16.703 11.078 16.109 1 92.62 130 ASN B N 1
ATOM 2757 C CA . ASN B 1 130 ? -17.734 11.945 16.688 1 92.62 130 ASN B CA 1
ATOM 2758 C C . ASN B 1 130 ? -18.969 11.148 17.094 1 92.62 130 ASN B C 1
ATOM 2760 O O . ASN B 1 130 ? -19.469 11.305 18.219 1 92.62 130 ASN B O 1
ATOM 2764 N N . CYS B 1 131 ? -19.484 10.289 16.266 1 95.25 131 CYS B N 1
ATOM 2765 C CA . CYS B 1 131 ? -20.766 9.648 16.547 1 95.25 131 CYS B CA 1
ATOM 2766 C C . CYS B 1 131 ? -20.609 8.133 16.641 1 95.25 131 CYS B C 1
ATOM 2768 O O . CYS B 1 131 ? -21.562 7.426 16.969 1 95.25 131 CYS B O 1
ATOM 2770 N N . GLY B 1 132 ? -19.531 7.617 16.203 1 95.69 132 GLY B N 1
ATOM 2771 C CA . GLY B 1 132 ? -19.297 6.188 16.328 1 95.69 132 GLY B CA 1
ATOM 2772 C C . GLY B 1 132 ? -19.766 5.402 15.109 1 95.69 132 GLY B C 1
ATOM 2773 O O . GLY B 1 132 ? -19.609 4.184 15.055 1 95.69 132 GLY B O 1
ATOM 2774 N N . HIS B 1 133 ? -20.344 6.062 14.148 1 96.31 133 HIS B N 1
ATOM 2775 C CA . HIS B 1 133 ? -20.844 5.406 12.945 1 96.31 133 HIS B CA 1
ATOM 2776 C C . HIS B 1 133 ? -19.719 4.695 12.203 1 96.31 133 HIS B C 1
ATOM 2778 O O . HIS B 1 133 ? -18.609 5.242 12.047 1 96.31 133 HIS B O 1
ATOM 2784 N N . ASP B 1 134 ? -20.062 3.449 11.781 1 95.75 134 ASP B N 1
ATOM 2785 C CA . ASP B 1 134 ? -19.094 2.66 11.031 1 95.75 134 ASP B CA 1
ATOM 2786 C C . ASP B 1 134 ? -19.016 3.127 9.578 1 95.75 134 ASP B C 1
ATOM 2788 O O . ASP B 1 134 ? -19.969 2.971 8.82 1 95.75 134 ASP B O 1
ATOM 2792 N N . VAL B 1 135 ? -17.812 3.598 9.219 1 95.81 135 VAL B N 1
ATOM 2793 C CA . VAL B 1 135 ? -17.672 4.125 7.867 1 95.81 135 VAL B CA 1
ATOM 2794 C C . VAL B 1 135 ? -16.75 3.227 7.055 1 95.81 135 VAL B C 1
ATOM 2796 O O . VAL B 1 135 ? -16.203 3.645 6.023 1 95.81 135 VAL B O 1
ATOM 2799 N N . THR B 1 136 ? -16.578 1.994 7.512 1 94.56 136 THR B N 1
ATOM 2800 C CA . THR B 1 136 ? -15.656 1.072 6.852 1 94.56 136 THR B CA 1
ATOM 2801 C C . THR B 1 136 ? -16.078 0.835 5.402 1 94.56 136 THR B C 1
ATOM 2803 O O . THR B 1 136 ? -15.242 0.842 4.5 1 94.56 136 THR B O 1
ATOM 2806 N N . LEU B 1 137 ? -17.344 0.655 5.184 1 95 137 LEU B N 1
ATOM 2807 C CA . LEU B 1 137 ? -17.844 0.388 3.846 1 95 137 LEU B CA 1
ATOM 2808 C C . LEU B 1 137 ? -18.562 1.615 3.279 1 95 137 LEU B C 1
ATOM 2810 O O . LEU B 1 137 ? -19.438 1.49 2.422 1 95 137 LEU B O 1
ATOM 2814 N N . ALA B 1 138 ? -18.266 2.787 3.812 1 95.69 138 ALA B N 1
ATOM 2815 C CA . ALA B 1 138 ? -18.781 4.023 3.225 1 95.69 138 ALA B CA 1
ATOM 2816 C C . ALA B 1 138 ? -17.953 4.426 2 1 95.69 138 ALA B C 1
ATOM 2818 O O . ALA B 1 138 ? -16.797 4.043 1.872 1 95.69 138 ALA B O 1
ATOM 2819 N N . THR B 1 139 ? -18.594 5.047 1.092 1 96.94 139 THR B N 1
ATOM 2820 C CA . THR B 1 139 ? -17.922 5.559 -0.097 1 96.94 139 THR B CA 1
ATOM 2821 C C . THR B 1 139 ? -17.922 7.086 -0.104 1 96.94 139 THR B C 1
ATOM 2823 O O . THR B 1 139 ? -18.562 7.715 0.741 1 96.94 139 THR B O 1
ATOM 2826 N N . TYR B 1 140 ? -17.094 7.645 -0.859 1 97.19 140 TYR B N 1
ATOM 2827 C CA . TYR B 1 140 ? -16.969 9.094 -1.007 1 97.19 140 TYR B CA 1
ATOM 2828 C C . TYR B 1 140 ? -16.812 9.477 -2.473 1 97.19 140 TYR B C 1
ATOM 2830 O O . TYR B 1 140 ? -16.078 8.836 -3.219 1 97.19 140 TYR B O 1
ATOM 2838 N N . LYS B 1 141 ? -17.609 10.484 -2.857 1 97.31 141 LYS B N 1
ATOM 2839 C CA . LYS B 1 141 ? -17.484 11.008 -4.215 1 97.31 141 LYS B CA 1
ATOM 2840 C C . LYS B 1 141 ? -16.453 12.125 -4.277 1 97.31 141 LYS B C 1
ATOM 2842 O O . LYS B 1 141 ? -16.625 13.172 -3.648 1 97.31 141 LYS B O 1
ATOM 2847 N N . CYS B 1 142 ? -15.43 11.867 -5 1 97.06 142 CYS B N 1
ATOM 2848 C CA . CYS B 1 142 ? -14.367 12.867 -5.121 1 97.06 142 CYS B CA 1
ATOM 2849 C C . CYS B 1 142 ? -14.891 14.141 -5.777 1 97.06 142 CYS B C 1
ATOM 2851 O O . CYS B 1 142 ? -15.445 14.094 -6.879 1 97.06 142 CYS B O 1
ATOM 2853 N N . PRO B 1 143 ? -14.648 15.258 -5.137 1 95.19 143 PRO B N 1
ATOM 2854 C CA . PRO B 1 143 ? -15.18 16.5 -5.691 1 95.19 143 PRO B CA 1
ATOM 2855 C C . PRO B 1 143 ? -14.461 16.938 -6.961 1 95.19 143 PRO B C 1
ATOM 2857 O O . PRO B 1 143 ? -15 17.719 -7.754 1 95.19 143 PRO B O 1
ATOM 2860 N N . ARG B 1 144 ? -13.281 16.516 -7.145 1 95.88 144 ARG B N 1
ATOM 2861 C CA . ARG B 1 144 ? -12.5 16.938 -8.305 1 95.88 144 ARG B CA 1
ATOM 2862 C C . ARG B 1 144 ? -12.883 16.125 -9.539 1 95.88 144 ARG B C 1
ATOM 2864 O O . ARG B 1 144 ? -13.188 16.703 -10.594 1 95.88 144 ARG B O 1
ATOM 2871 N N . CYS B 1 145 ? -12.938 14.852 -9.508 1 97 145 CYS B N 1
ATOM 2872 C CA . CYS B 1 145 ? -13.156 14.055 -10.711 1 97 145 CYS B CA 1
ATOM 2873 C C . CYS B 1 145 ? -14.523 13.391 -10.68 1 97 145 CYS B C 1
ATOM 2875 O O . CYS B 1 145 ? -14.891 12.68 -11.609 1 97 145 CYS B O 1
ATOM 2877 N N . ASN B 1 146 ? -15.289 13.453 -9.656 1 97.38 146 ASN B N 1
ATOM 2878 C CA . ASN B 1 146 ? -16.656 12.977 -9.516 1 97.38 146 ASN B CA 1
ATOM 2879 C C . ASN B 1 146 ? -16.734 11.453 -9.492 1 97.38 146 ASN B C 1
ATOM 2881 O O . ASN B 1 146 ? -17.781 10.867 -9.758 1 97.38 146 ASN B O 1
ATOM 2885 N N . ARG B 1 147 ? -15.68 10.836 -9.188 1 97.38 147 ARG B N 1
ATOM 2886 C CA . ARG B 1 147 ? -15.656 9.383 -9.07 1 97.38 147 ARG B CA 1
ATOM 2887 C C . ARG B 1 147 ? -15.836 8.938 -7.625 1 97.38 147 ARG B C 1
ATOM 2889 O O . ARG B 1 147 ? -15.414 9.641 -6.699 1 97.38 147 ARG B O 1
ATOM 2896 N N . THR B 1 148 ? -16.453 7.809 -7.504 1 97.88 148 THR B N 1
ATOM 2897 C CA . THR B 1 148 ? -16.734 7.262 -6.18 1 97.88 148 THR B CA 1
ATOM 2898 C C . THR B 1 148 ? -15.562 6.41 -5.695 1 97.88 148 THR B C 1
ATOM 2900 O O . THR B 1 148 ? -15.133 5.484 -6.387 1 97.88 148 THR B O 1
ATOM 2903 N N . VAL B 1 149 ? -15.094 6.695 -4.496 1 97.62 149 VAL B N 1
ATOM 2904 C CA . VAL B 1 149 ? -13.906 6.027 -3.955 1 97.62 149 VAL B CA 1
ATOM 2905 C C . VAL B 1 149 ? -14.18 5.586 -2.52 1 97.62 149 VAL B C 1
ATOM 2907 O O . VAL B 1 149 ? -15.172 5.992 -1.913 1 97.62 149 VAL B O 1
ATOM 2910 N N . PRO B 1 150 ? -13.359 4.676 -1.977 1 97.25 150 PRO B N 1
ATOM 2911 C CA . PRO B 1 150 ? -13.516 4.305 -0.569 1 97.25 150 PRO B CA 1
ATOM 2912 C C . PRO B 1 150 ? -13.391 5.5 0.374 1 97.25 150 PRO B C 1
ATOM 2914 O O . PRO B 1 150 ? -12.555 6.379 0.153 1 97.25 150 PRO B O 1
ATOM 2917 N N . PHE B 1 151 ? -14.172 5.527 1.396 1 96.69 151 PHE B N 1
ATOM 2918 C CA . PHE B 1 151 ? -14.148 6.613 2.369 1 96.69 151 PHE B CA 1
ATOM 2919 C C . PHE B 1 151 ? -12.781 6.723 3.025 1 96.69 151 PHE B C 1
ATOM 2921 O O . PHE B 1 151 ? -12.312 7.828 3.32 1 96.69 151 PHE B O 1
ATOM 2928 N N . VAL B 1 152 ? -12.102 5.641 3.145 1 94.69 152 VAL B N 1
ATOM 2929 C CA . VAL B 1 152 ? -10.859 5.578 3.904 1 94.69 152 VAL B CA 1
ATOM 2930 C C . VAL B 1 152 ? -9.719 6.172 3.078 1 94.69 152 VAL B C 1
ATOM 2932 O O . VAL B 1 152 ? -8.602 6.34 3.578 1 94.69 152 VAL B O 1
ATOM 2935 N N . ALA B 1 153 ? -10.008 6.469 1.874 1 95.38 153 ALA B N 1
ATOM 2936 C CA . ALA B 1 153 ? -8.961 7.023 1.019 1 95.38 153 ALA B CA 1
ATOM 2937 C C . ALA B 1 153 ? -8.562 8.422 1.481 1 95.38 153 ALA B C 1
ATOM 2939 O O . ALA B 1 153 ? -9.414 9.289 1.666 1 95.38 153 ALA B O 1
ATOM 2940 N N . ARG B 1 154 ? -7.262 8.68 1.629 1 91.12 154 ARG B N 1
ATOM 2941 C CA . ARG B 1 154 ? -6.746 10.008 1.957 1 91.12 154 ARG B CA 1
ATOM 2942 C C . ARG B 1 154 ? -6.582 10.852 0.702 1 91.12 154 ARG B C 1
ATOM 2944 O O . ARG B 1 154 ? -6.754 12.078 0.745 1 91.12 154 ARG B O 1
ATOM 2951 N N . GLU B 1 155 ? -6.172 10.211 -0.311 1 91.88 155 GLU B N 1
ATOM 2952 C CA . GLU B 1 155 ? -6.023 10.797 -1.641 1 91.88 155 GLU B CA 1
ATOM 2953 C C . GLU B 1 155 ? -6.84 10.023 -2.676 1 91.88 155 GLU B C 1
ATOM 2955 O O . GLU B 1 155 ? -6.875 8.789 -2.652 1 91.88 155 GLU B O 1
ATOM 2960 N N . CYS B 1 156 ? -7.48 10.766 -3.508 1 95.25 156 CYS B N 1
ATOM 2961 C CA . CYS B 1 156 ? -8.258 10.109 -4.551 1 95.25 156 CYS B CA 1
ATOM 2962 C C . CYS B 1 156 ? -7.363 9.242 -5.43 1 95.25 156 CYS B C 1
ATOM 2964 O O . CYS B 1 156 ? -6.391 9.727 -6.004 1 95.25 156 CYS B O 1
ATOM 2966 N N . PRO B 1 157 ? -7.75 8.047 -5.598 1 94.38 157 PRO B N 1
ATOM 2967 C CA . PRO B 1 157 ? -6.906 7.156 -6.395 1 94.38 157 PRO B CA 1
ATOM 2968 C C . PRO B 1 157 ? -7.008 7.43 -7.895 1 94.38 157 PRO B C 1
ATOM 2970 O O . PRO B 1 157 ? -6.207 6.914 -8.68 1 94.38 157 PRO B O 1
ATOM 2973 N N . HIS B 1 158 ? -7.883 8.242 -8.266 1 94.44 158 HIS B N 1
ATOM 2974 C CA . HIS B 1 158 ? -8.102 8.508 -9.68 1 94.44 158 HIS B CA 1
ATOM 2975 C C . HIS B 1 158 ? -7.418 9.797 -10.117 1 94.44 158 HIS B C 1
ATOM 2977 O O . HIS B 1 158 ? -6.777 9.836 -11.164 1 94.44 158 HIS B O 1
ATOM 2983 N N . CYS B 1 159 ? -7.543 10.852 -9.266 1 94.31 159 CYS B N 1
ATOM 2984 C CA . CYS B 1 159 ? -7.043 12.141 -9.727 1 94.31 159 CYS B CA 1
ATOM 2985 C C . CYS B 1 159 ? -6.008 12.703 -8.758 1 94.31 159 CYS B C 1
ATOM 2987 O O . CYS B 1 159 ? -5.41 13.75 -9.016 1 94.31 159 CYS B O 1
ATOM 2989 N N . GLY B 1 160 ? -5.836 12.055 -7.648 1 91.81 160 GLY B N 1
ATOM 2990 C CA . GLY B 1 160 ? -4.785 12.461 -6.73 1 91.81 160 GLY B CA 1
ATOM 2991 C C . GLY B 1 160 ? -5.215 13.57 -5.785 1 91.81 160 GLY B C 1
ATOM 2992 O O . GLY B 1 160 ? -4.422 14.031 -4.961 1 91.81 160 GLY B O 1
ATOM 2993 N N . ALA B 1 161 ? -6.461 14 -5.828 1 92 161 ALA B N 1
ATOM 2994 C CA . ALA B 1 161 ? -6.953 15.062 -4.949 1 92 161 ALA B CA 1
ATOM 2995 C C . ALA B 1 161 ? -6.848 14.648 -3.484 1 92 161 ALA B C 1
ATOM 2997 O O . ALA B 1 161 ? -7.102 13.492 -3.137 1 92 161 ALA B O 1
ATOM 2998 N N . ASN B 1 162 ? -6.418 15.609 -2.666 1 90.81 162 ASN B N 1
ATOM 2999 C CA . ASN B 1 162 ? -6.426 15.375 -1.227 1 90.81 162 ASN B CA 1
ATOM 3000 C C . ASN B 1 162 ? -7.848 15.328 -0.676 1 90.81 162 ASN B C 1
ATOM 3002 O O . ASN B 1 162 ? -8.57 16.328 -0.722 1 90.81 162 ASN B O 1
ATOM 3006 N N . ILE B 1 163 ? -8.234 14.242 -0.219 1 93.38 163 ILE B N 1
ATOM 3007 C CA . ILE B 1 163 ? -9.586 14.055 0.3 1 93.38 163 ILE B CA 1
ATOM 3008 C C . ILE B 1 163 ? -9.523 13.438 1.697 1 93.38 163 ILE B C 1
ATOM 3010 O O . ILE B 1 163 ? -10.328 12.562 2.035 1 93.38 163 ILE B O 1
ATOM 3014 N N . ASP B 1 164 ? -8.555 13.742 2.424 1 91.94 164 ASP B N 1
ATOM 3015 C CA . ASP B 1 164 ? -8.352 13.164 3.746 1 91.94 164 ASP B CA 1
ATOM 3016 C C . ASP B 1 164 ? -9.477 13.57 4.699 1 91.94 164 ASP B C 1
ATOM 3018 O O . ASP B 1 164 ? -9.891 12.789 5.555 1 91.94 164 ASP B O 1
ATOM 3022 N N . VAL B 1 165 ? -9.898 14.844 4.602 1 91.94 165 VAL B N 1
ATOM 3023 C CA . VAL B 1 165 ? -10.961 15.336 5.473 1 91.94 165 VAL B CA 1
ATOM 3024 C C . VAL B 1 165 ? -12.297 15.289 4.738 1 91.94 165 VAL B C 1
ATOM 3026 O O . VAL B 1 165 ? -12.422 15.805 3.625 1 91.94 165 VAL B O 1
ATOM 3029 N N . LYS B 1 166 ? -13.289 14.68 5.348 1 94.12 166 LYS B N 1
ATOM 3030 C CA . LYS B 1 166 ? -14.633 14.5 4.805 1 94.12 166 LYS B CA 1
ATOM 3031 C C . LYS B 1 166 ? -15.688 14.656 5.891 1 94.12 166 LYS B C 1
ATOM 3033 O O . LYS B 1 166 ? -15.359 14.844 7.066 1 94.12 166 LYS B O 1
ATOM 3038 N N . ARG B 1 167 ? -16.859 14.617 5.426 1 94.56 167 ARG B N 1
ATOM 3039 C CA . ARG B 1 167 ? -17.953 14.68 6.387 1 94.56 167 ARG B CA 1
ATOM 3040 C C . ARG B 1 167 ? -18.516 13.289 6.668 1 94.56 167 ARG B C 1
ATOM 3042 O O . ARG B 1 167 ? -18.688 12.492 5.75 1 94.56 167 ARG B O 1
ATOM 3049 N N . CYS B 1 168 ? -18.766 13.078 7.859 1 95 168 CYS B N 1
ATOM 3050 C CA . CYS B 1 168 ? -19.391 11.82 8.242 1 95 168 CYS B CA 1
ATOM 3051 C C . CYS B 1 168 ? -20.766 11.688 7.59 1 95 168 CYS B C 1
ATOM 3053 O O . CYS B 1 168 ? -21.578 12.602 7.656 1 95 168 CYS B O 1
ATOM 3055 N N . PRO B 1 169 ? -21.016 10.617 7.031 1 93.75 169 PRO B N 1
ATOM 3056 C CA . PRO B 1 169 ? -22.328 10.43 6.383 1 93.75 169 PRO B CA 1
ATOM 3057 C C . PRO B 1 169 ? -23.469 10.352 7.383 1 93.75 169 PRO B C 1
ATOM 3059 O O . PRO B 1 169 ? -24.641 10.523 7.008 1 93.75 169 PRO B O 1
ATOM 3062 N N . ASN B 1 170 ? -23.156 10.031 8.625 1 94.31 170 ASN B N 1
ATOM 3063 C CA . ASN B 1 170 ? -24.188 9.891 9.648 1 94.31 170 ASN B CA 1
ATOM 3064 C C . ASN B 1 170 ? -24.422 11.195 10.391 1 94.31 170 ASN B C 1
ATOM 3066 O O . ASN B 1 170 ? -25.547 11.695 10.438 1 94.31 170 ASN B O 1
ATOM 3070 N N . CYS B 1 171 ? -23.406 11.852 10.922 1 95.19 171 CYS B N 1
ATOM 3071 C CA . CYS B 1 171 ? -23.594 13.008 11.789 1 95.19 171 CYS B CA 1
ATOM 3072 C C . CYS B 1 171 ? -23.156 14.289 11.094 1 95.19 171 CYS B C 1
ATOM 3074 O O . CYS B 1 171 ? -23.359 15.383 11.625 1 95.19 171 CYS B O 1
ATOM 3076 N N . GLY B 1 172 ? -22.469 14.25 10 1 94.56 172 GLY B N 1
ATOM 3077 C CA . GLY B 1 172 ? -22.109 15.414 9.219 1 94.56 172 GLY B CA 1
ATOM 3078 C C . GLY B 1 172 ? -20.844 16.094 9.703 1 94.56 172 GLY B C 1
ATOM 3079 O O . GLY B 1 172 ? -20.344 17.031 9.07 1 94.56 172 GLY B O 1
ATOM 3080 N N . SER B 1 173 ? -20.25 15.672 10.719 1 92.69 173 SER B N 1
ATOM 3081 C CA . SER B 1 173 ? -19.047 16.281 11.273 1 92.69 173 SER B CA 1
ATOM 3082 C C . SER B 1 173 ? -17.828 15.992 10.406 1 92.69 173 SER B C 1
ATOM 3084 O O . SER B 1 173 ? -17.781 14.977 9.711 1 92.69 173 SER B O 1
ATOM 3086 N N . PRO B 1 174 ? -16.891 16.922 10.445 1 93.19 174 PRO B N 1
ATOM 3087 C CA . PRO B 1 174 ? -15.648 16.656 9.727 1 93.19 174 PRO B CA 1
ATOM 3088 C C . PRO B 1 174 ? -14.82 15.547 10.375 1 93.19 174 PRO B C 1
ATOM 3090 O O . PRO B 1 174 ? -14.703 15.5 11.602 1 93.19 174 PRO B O 1
ATOM 3093 N N . LEU B 1 175 ? -14.438 14.703 9.484 1 93.25 175 LEU B N 1
ATOM 3094 C CA . LEU B 1 175 ? -13.672 13.547 9.938 1 93.25 175 LEU B CA 1
ATOM 3095 C C . LEU B 1 175 ? -12.547 13.234 8.961 1 93.25 175 LEU B C 1
ATOM 3097 O O . LEU B 1 175 ? -12.656 13.492 7.762 1 93.25 175 LEU B O 1
ATOM 3101 N N . ARG B 1 176 ? -11.484 12.719 9.508 1 91.75 176 ARG B N 1
ATOM 3102 C CA . ARG B 1 176 ? -10.414 12.234 8.648 1 91.75 176 ARG B CA 1
ATOM 3103 C C . ARG B 1 176 ? -10.742 10.859 8.086 1 91.75 176 ARG B C 1
ATOM 3105 O O . ARG B 1 176 ? -11.641 10.18 8.586 1 91.75 176 ARG B O 1
ATOM 3112 N N . SER B 1 177 ? -10.031 10.43 7.121 1 92.25 177 SER B N 1
ATOM 3113 C CA . SER B 1 177 ? -10.266 9.164 6.426 1 92.25 177 SER B CA 1
ATOM 3114 C C . SER B 1 177 ? -10.117 7.98 7.375 1 92.25 177 SER B C 1
ATOM 3116 O O . SER B 1 177 ? -10.688 6.918 7.137 1 92.25 177 SER B O 1
ATOM 3118 N N . ASP B 1 178 ? -9.398 8.211 8.5 1 89.75 178 ASP B N 1
ATOM 3119 C CA . ASP B 1 178 ? -9.203 7.125 9.453 1 89.75 178 ASP B CA 1
ATOM 3120 C C . ASP B 1 178 ? -10.258 7.168 10.555 1 89.75 178 ASP B C 1
ATOM 3122 O O . ASP B 1 178 ? -10.211 6.375 11.5 1 89.75 178 ASP B O 1
ATOM 3126 N N . GLY B 1 179 ? -11.133 8.047 10.406 1 91.19 179 GLY B N 1
ATOM 3127 C CA . GLY B 1 179 ? -12.219 8.148 11.375 1 91.19 179 GLY B CA 1
ATOM 3128 C C . GLY B 1 179 ? -11.914 9.109 12.508 1 91.19 179 GLY B C 1
ATOM 3129 O O . GLY B 1 179 ? -12.789 9.391 13.336 1 91.19 179 GLY B O 1
ATOM 3130 N N . SER B 1 180 ? -10.773 9.625 12.594 1 90.56 180 SER B N 1
ATOM 3131 C CA . SER B 1 180 ? -10.391 10.492 13.695 1 90.56 180 SER B CA 1
ATOM 3132 C C . SER B 1 180 ? -11.008 11.883 13.555 1 90.56 180 SER B C 1
ATOM 3134 O O . SER B 1 180 ? -11.344 12.305 12.445 1 90.56 180 SER B O 1
ATOM 3136 N N . ILE B 1 181 ? -11.102 12.516 14.633 1 88.75 181 ILE B N 1
ATOM 3137 C CA . ILE B 1 181 ? -11.727 13.836 14.695 1 88.75 181 ILE B CA 1
ATOM 3138 C C . ILE B 1 181 ? -10.766 14.891 14.148 1 88.75 181 ILE B C 1
ATOM 3140 O O . ILE B 1 181 ? -9.555 14.805 14.375 1 88.75 181 ILE B O 1
ATOM 3144 N N . VAL B 1 182 ? -11.352 15.664 13.32 1 85.06 182 VAL B N 1
ATOM 3145 C CA . VAL B 1 182 ? -10.57 16.797 12.852 1 85.06 182 VAL B CA 1
ATOM 3146 C C . VAL B 1 182 ? -10.594 17.922 13.898 1 85.06 182 VAL B C 1
ATOM 3148 O O . VAL B 1 182 ? -11.664 18.453 14.211 1 85.06 182 VAL B O 1
ATOM 3151 N N . LYS B 1 183 ? -9.547 17.969 14.672 1 70.5 183 LYS B N 1
ATOM 3152 C CA . LYS B 1 183 ? -9.516 19.031 15.672 1 70.5 183 LYS B CA 1
ATOM 3153 C C . LYS B 1 183 ? -9.391 20.406 15.008 1 70.5 183 LYS B C 1
ATOM 3155 O O . LYS B 1 183 ? -8.578 20.578 14.094 1 70.5 183 LYS B O 1
ATOM 3160 N N . PRO B 1 184 ? -10.477 21.047 15.195 1 57.19 184 PRO B N 1
ATOM 3161 C CA . PRO B 1 184 ? -10.328 22.422 14.711 1 57.19 184 PRO B CA 1
ATOM 3162 C C . PRO B 1 184 ? -8.992 23.047 15.102 1 57.19 184 PRO B C 1
ATOM 3164 O O . PRO B 1 184 ? -8.422 22.703 16.141 1 57.19 184 PRO B O 1
ATOM 3167 N N . PRO B 1 185 ? -8.25 23.391 14.016 1 45.19 185 PRO B N 1
ATOM 3168 C CA . PRO B 1 185 ? -7.055 24.109 14.461 1 45.19 185 PRO B CA 1
ATOM 3169 C C . PRO B 1 185 ? -7.293 24.922 15.727 1 45.19 185 PRO B C 1
ATOM 3171 O O . PRO B 1 185 ? -8.367 25.5 15.898 1 45.19 185 PRO B O 1
ATOM 3174 N N . LYS B 1 186 ? -6.906 24.406 16.938 1 42.62 186 LYS B N 1
ATOM 3175 C CA . LYS B 1 186 ? -7.02 25.26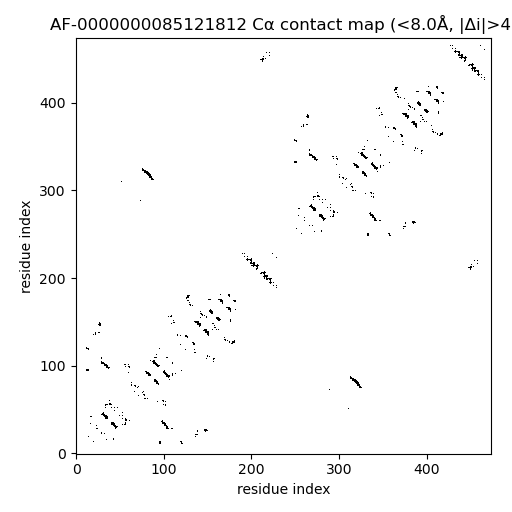6 18.094 1 42.62 186 LYS B CA 1
ATOM 3176 C C . LYS B 1 186 ? -7.043 26.734 17.688 1 42.62 186 LYS B C 1
ATOM 3178 O O . LYS B 1 186 ? -6.16 27.203 16.969 1 42.62 186 LYS B O 1
ATOM 3183 N N . GLU B 1 187 ? -8.258 27.125 17.531 1 39.94 187 GLU B N 1
ATOM 3184 C CA . GLU B 1 187 ? -8.359 28.578 17.359 1 39.94 187 GLU B CA 1
ATOM 3185 C C . GLU B 1 187 ? -7.262 29.297 18.141 1 39.94 187 GLU B C 1
ATOM 3187 O O . GLU B 1 187 ? -6.934 28.922 19.266 1 39.94 187 GLU B O 1
ATOM 3192 N N . PRO B 1 188 ? -6.359 29.828 17.484 1 35.97 188 PRO B N 1
ATOM 3193 C CA . PRO B 1 188 ? -5.5 30.656 18.344 1 35.97 188 PRO B CA 1
ATOM 3194 C C . PRO B 1 188 ? -6.281 31.391 19.422 1 35.97 188 PRO B C 1
ATOM 3196 O O . PRO B 1 188 ? -7.352 31.938 19.156 1 35.97 188 PRO B O 1
ATOM 3199 N N . VAL B 1 189 ? -6.586 30.656 20.469 1 32.12 189 VAL B N 1
ATOM 3200 C CA . VAL B 1 189 ? -7.164 31.406 21.578 1 32.12 189 VAL B CA 1
ATOM 3201 C C . VAL B 1 189 ? -6.828 32.875 21.438 1 32.12 189 VAL B C 1
ATOM 3203 O O . VAL B 1 189 ? -5.672 33.25 21.203 1 32.12 189 VAL B O 1
ATOM 3206 N N . TYR B 1 190 ? -7.762 33.5 21 1 33.12 190 TYR B N 1
ATOM 3207 C CA . TYR B 1 190 ? -7.754 34.969 20.938 1 33.12 190 TYR B CA 1
ATOM 3208 C C . TYR B 1 190 ? -7.207 35.562 22.234 1 33.12 190 TYR B C 1
ATOM 3210 O O . TYR B 1 190 ? -7.895 35.562 23.266 1 33.12 190 TYR B O 1
ATOM 3218 N N . ILE B 1 191 ? -6.055 35.156 22.438 1 36.91 191 ILE B N 1
ATOM 3219 C CA . ILE B 1 191 ? -5.477 35.938 23.547 1 36.91 191 ILE B CA 1
ATOM 3220 C C . ILE B 1 191 ? -5.734 37.406 23.328 1 36.91 191 ILE B C 1
ATOM 3222 O O . ILE B 1 191 ? -5.5 38.219 24.219 1 36.91 191 ILE B O 1
ATOM 3226 N N . GLY B 1 192 ? -6.164 37.656 22.109 1 35.09 192 GLY B N 1
ATOM 3227 C CA . GLY B 1 192 ? -6.391 39.062 21.859 1 35.09 192 GLY B CA 1
ATOM 3228 C C . GLY B 1 192 ? -7.523 39.625 22.688 1 35.09 192 GLY B C 1
ATOM 3229 O O . GLY B 1 192 ? -7.5 40.812 23.047 1 35.09 192 GLY B O 1
ATOM 3230 N N . TYR B 1 193 ? -8.484 38.781 23 1 38.97 193 TYR B N 1
ATOM 3231 C CA . TYR B 1 193 ? -9.594 39.344 23.766 1 38.97 193 TYR B CA 1
ATOM 3232 C C . TYR B 1 193 ? -9.156 39.656 25.188 1 38.97 193 TYR B C 1
ATOM 3234 O O . TYR B 1 193 ? -9.594 40.656 25.781 1 38.97 193 TYR B O 1
ATOM 3242 N N . GLY B 1 194 ? -8.305 38.75 25.594 1 41.31 194 GLY B N 1
ATOM 3243 C CA . GLY B 1 194 ? -7.82 39.031 26.938 1 41.31 194 GLY B CA 1
ATOM 3244 C C . GLY B 1 194 ? -6.988 40.312 27 1 41.31 194 GLY B C 1
ATOM 3245 O O . GLY B 1 194 ? -7.102 41.094 27.938 1 41.31 194 GLY B O 1
ATOM 3246 N N . ALA B 1 195 ? -6.285 40.469 25.891 1 43.62 195 ALA B N 1
ATOM 3247 C CA . ALA B 1 195 ? -5.5 41.688 25.859 1 43.62 195 ALA B CA 1
ATOM 3248 C C . ALA B 1 195 ? -6.395 42.906 25.641 1 43.62 195 ALA B C 1
ATOM 3250 O O . ALA B 1 195 ? -6.152 43.969 26.219 1 43.62 195 ALA B O 1
ATOM 3251 N N . SER B 1 196 ? -7.484 42.688 24.938 1 43.12 196 SER B N 1
ATOM 3252 C CA . SER B 1 196 ? -8.422 43.812 24.75 1 43.12 196 SER B CA 1
ATOM 3253 C C . SER B 1 196 ? -9.148 44.156 26.047 1 43.12 196 SER B C 1
ATOM 3255 O O . SER B 1 196 ? -9.305 45.312 26.391 1 43.12 196 SER B O 1
ATOM 3257 N N . VAL B 1 197 ? -9.477 43.156 26.75 1 47.88 197 VAL B N 1
ATOM 3258 C CA . VAL B 1 197 ? -10.156 43.375 28.016 1 47.88 197 VAL B CA 1
ATOM 3259 C C . VAL B 1 197 ? -9.203 44.031 29 1 47.88 197 VAL B C 1
ATOM 3261 O O . VAL B 1 197 ? -9.586 44.969 29.734 1 47.88 197 VAL B O 1
ATOM 3264 N N . LEU B 1 198 ? -8.016 43.625 28.859 1 48.88 198 LEU B N 1
ATOM 3265 C CA . LEU B 1 198 ? -7.023 44.219 29.75 1 48.88 198 LEU B CA 1
ATOM 3266 C C . LEU B 1 198 ? -6.758 45.656 29.359 1 48.88 198 LEU B C 1
ATOM 3268 O O . LEU B 1 198 ? -6.656 46.531 30.234 1 48.88 198 LEU B O 1
ATOM 3272 N N . MET B 1 199 ? -6.906 45.875 28.141 1 48.69 199 MET B N 1
ATOM 3273 C CA . MET B 1 199 ? -6.672 47.25 27.688 1 48.69 199 MET B CA 1
ATOM 3274 C C . MET B 1 199 ? -7.863 48.156 28.016 1 48.69 199 MET B C 1
ATOM 3276 O O . MET B 1 199 ? -7.691 49.312 28.375 1 48.69 199 MET B O 1
ATOM 3280 N N . PHE B 1 200 ? -9.008 47.562 28 1 55.25 200 PHE B N 1
ATOM 3281 C CA . PHE B 1 200 ? -10.203 48.312 28.406 1 55.25 200 PHE B CA 1
ATOM 3282 C C . PHE B 1 200 ? -10.188 48.562 29.906 1 55.25 200 PHE B C 1
ATOM 3284 O O . PHE B 1 200 ? -10.578 49.656 30.359 1 55.25 200 PHE B O 1
ATOM 3291 N N . GLY B 1 201 ? -9.656 47.656 30.562 1 53.28 201 GLY B N 1
ATOM 3292 C CA . GLY B 1 201 ? -9.539 47.812 32 1 53.28 201 GLY B CA 1
ATOM 3293 C C . GLY B 1 201 ? -8.523 48.875 32.406 1 53.28 201 GLY B C 1
ATOM 3294 O O . GLY B 1 201 ? -8.797 49.688 33.25 1 53.28 201 GLY B O 1
ATOM 3295 N N . ILE B 1 202 ? -7.398 48.844 31.656 1 53.75 202 ILE B N 1
ATOM 3296 C CA . ILE B 1 202 ? -6.355 49.812 31.938 1 53.75 202 ILE B CA 1
ATOM 3297 C C . ILE B 1 202 ? -6.828 51.219 31.531 1 53.75 202 ILE B C 1
ATOM 3299 O O . ILE B 1 202 ? -6.602 52.188 32.25 1 53.75 202 ILE B O 1
ATOM 3303 N N . GLY B 1 203 ? -7.559 51.156 30.406 1 51.41 203 GLY B N 1
ATOM 3304 C CA . GLY B 1 203 ? -8.125 52.438 29.984 1 51.41 203 GLY B CA 1
ATOM 3305 C C . GLY B 1 203 ? -9.18 52.969 30.938 1 51.41 203 GLY B C 1
ATOM 3306 O O . GLY B 1 203 ? -9.195 54.156 31.266 1 51.41 203 GLY B O 1
ATOM 3307 N N . GLY B 1 204 ? -10.008 52.156 31.438 1 54.59 204 GLY B N 1
ATOM 3308 C CA . GLY B 1 204 ? -11 52.531 32.438 1 54.59 204 GLY B CA 1
ATOM 3309 C C . GLY B 1 204 ? -10.383 53 33.75 1 54.59 204 GLY B C 1
ATOM 3310 O O . GLY B 1 204 ? -10.844 54 34.312 1 54.59 204 GLY B O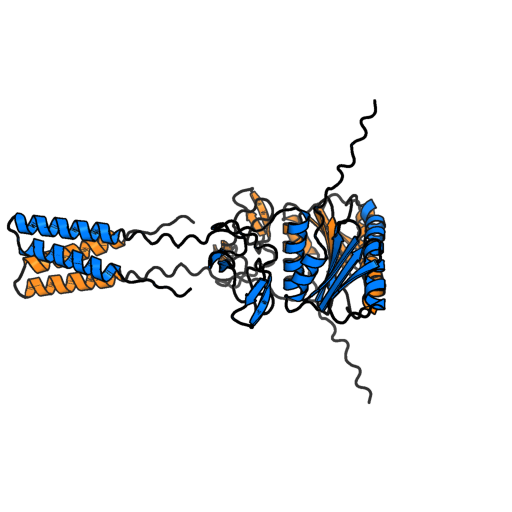 1
ATOM 3311 N N . LEU B 1 205 ? -9.383 52.375 34.094 1 55.78 205 LEU B N 1
ATOM 3312 C CA . LEU B 1 205 ? -8.688 52.781 35.344 1 55.78 205 LEU B CA 1
ATOM 3313 C C . LEU B 1 205 ? -8 54.125 35.156 1 55.78 205 LEU B C 1
ATOM 3315 O O . LEU B 1 205 ? -8.031 54.969 36.062 1 55.78 205 LEU B O 1
ATOM 3319 N N . ALA B 1 206 ? -7.539 54.312 34.031 1 53.09 206 ALA B N 1
ATOM 3320 C CA . ALA B 1 206 ? -6.891 55.562 33.75 1 53.09 206 ALA B CA 1
ATOM 3321 C C . ALA B 1 206 ? -7.91 56.719 33.719 1 53.09 206 ALA B C 1
ATOM 3323 O O . ALA B 1 206 ? -7.645 57.812 34.219 1 53.09 206 ALA B O 1
ATOM 3324 N N . LEU B 1 207 ? -9.039 56.375 33.25 1 56.41 207 LEU B N 1
ATOM 3325 C CA . LEU B 1 207 ? -10.117 57.375 33.281 1 56.41 207 LEU B CA 1
ATOM 3326 C C . LEU B 1 207 ? -10.562 57.656 34.719 1 56.41 207 LEU B C 1
ATOM 3328 O O . LEU B 1 207 ? -10.812 58.812 35.062 1 56.41 207 LEU B O 1
ATOM 3332 N N . ALA B 1 208 ? -10.641 56.688 35.469 1 56.31 208 ALA B N 1
ATOM 3333 C CA . ALA B 1 208 ? -11.055 56.844 36.844 1 56.31 208 ALA B CA 1
ATOM 3334 C C . ALA B 1 208 ? -10.008 57.625 37.656 1 56.31 208 ALA B C 1
ATOM 3336 O O . ALA B 1 208 ? -10.352 58.375 38.562 1 56.31 208 ALA B O 1
ATOM 3337 N N . LEU B 1 209 ? -8.805 57.406 37.219 1 56.56 209 LEU B N 1
ATOM 3338 C CA . LEU B 1 209 ? -7.723 58.062 37.938 1 56.56 209 LEU B CA 1
ATOM 3339 C C . LEU B 1 209 ? -7.449 59.438 37.375 1 56.56 209 LEU B C 1
ATOM 3341 O O . LEU B 1 209 ? -6.516 60.125 37.812 1 56.56 209 LEU B O 1
ATOM 3345 N N . GLY B 1 210 ? -8.414 59.812 36.625 1 54.94 210 GLY B N 1
ATOM 3346 C CA . GLY B 1 210 ? -8.398 61.219 36.25 1 54.94 210 GLY B CA 1
ATOM 3347 C C . GLY B 1 210 ? -7.52 61.5 35.031 1 54.94 210 GLY B C 1
ATOM 3348 O O . GLY B 1 210 ? -7.113 62.656 34.812 1 54.94 210 GLY B O 1
ATOM 3349 N N . VAL B 1 211 ? -6.973 60.562 34.406 1 52.09 211 VAL B N 1
ATOM 3350 C CA . VAL B 1 211 ? -6.176 60.812 33.219 1 52.09 211 VAL B CA 1
ATOM 3351 C C . VAL B 1 211 ? -6.957 60.406 31.969 1 52.09 211 VAL B C 1
ATOM 3353 O O . VAL B 1 211 ? -6.781 59.281 31.453 1 52.09 211 VAL B O 1
ATOM 3356 N N . PRO B 1 212 ? -7.945 61.094 31.578 1 53.56 212 PRO B N 1
ATOM 3357 C CA . PRO B 1 212 ? -8.961 60.75 30.594 1 53.56 212 PRO B CA 1
ATOM 3358 C C . PRO B 1 212 ? -8.367 60.375 29.234 1 53.56 212 PRO B C 1
ATOM 3360 O O . PRO B 1 212 ? -8.875 59.469 28.547 1 53.56 212 PRO B O 1
ATOM 3363 N N . ALA B 1 213 ? -7.383 60.969 28.922 1 54.28 213 ALA B N 1
ATOM 3364 C CA . ALA B 1 213 ? -6.805 60.75 27.594 1 54.28 213 ALA B CA 1
ATOM 3365 C C . ALA B 1 213 ? -6.215 59.344 27.484 1 54.28 213 ALA B C 1
ATOM 3367 O O . ALA B 1 213 ? -6.363 58.688 26.453 1 54.28 213 ALA B O 1
ATOM 3368 N N . ALA B 1 214 ? -5.695 58.938 28.562 1 54 214 ALA B N 1
ATOM 3369 C CA . ALA B 1 214 ? -5.113 57.594 28.625 1 54 214 ALA B CA 1
ATOM 3370 C C . ALA B 1 214 ? -6.203 56.531 28.656 1 54 214 ALA B C 1
ATOM 3372 O O . ALA B 1 214 ? -6.055 55.469 28.062 1 54 214 ALA B O 1
ATOM 3373 N N . GLY B 1 215 ? -7.262 56.906 29.297 1 48.72 215 GLY B N 1
ATOM 3374 C CA . GLY B 1 215 ? -8.383 55.969 29.391 1 48.72 215 GLY B CA 1
ATOM 3375 C C . GLY B 1 215 ? -9.086 55.75 28.062 1 48.72 215 GLY B C 1
ATOM 3376 O O . GLY B 1 215 ? -9.375 54.625 27.703 1 48.72 215 GLY B O 1
ATOM 3377 N N . VAL B 1 216 ? -9.344 56.719 27.344 1 54.47 216 VAL B N 1
ATOM 3378 C CA . VAL B 1 216 ? -10.023 56.688 26.047 1 54.47 216 VAL B CA 1
ATOM 3379 C C . VAL B 1 216 ? -9.133 55.969 25.031 1 54.47 216 VAL B C 1
ATOM 3381 O O . VAL B 1 216 ? -9.609 55.188 24.219 1 54.47 216 VAL B O 1
ATOM 3384 N N . ALA B 1 217 ? -7.941 56.156 25.188 1 52.5 217 ALA B N 1
ATOM 3385 C CA . ALA B 1 217 ? -7 55.5 24.266 1 52.5 217 ALA B CA 1
ATOM 3386 C C . ALA B 1 217 ? -6.922 54 24.516 1 52.5 217 ALA B C 1
ATOM 3388 O O . ALA B 1 217 ? -6.871 53.219 23.578 1 52.5 217 ALA B O 1
ATOM 3389 N N . ALA B 1 218 ? -7.023 53.688 25.766 1 52.38 218 ALA B N 1
ATOM 3390 C CA . ALA B 1 218 ? -7 52.281 26.125 1 52.38 218 ALA B CA 1
ATOM 3391 C C . ALA B 1 218 ? -8.289 51.594 25.703 1 52.38 218 ALA B C 1
ATOM 3393 O O . ALA B 1 218 ? -8.258 50.469 25.188 1 52.38 218 ALA B O 1
ATOM 3394 N N . ILE B 1 219 ? -9.328 52.281 25.828 1 52.19 219 ILE B N 1
ATOM 3395 C CA . ILE B 1 219 ? -10.617 51.75 25.406 1 52.19 219 ILE B CA 1
ATOM 3396 C C . ILE B 1 219 ? -10.664 51.656 23.891 1 52.19 219 ILE B C 1
ATOM 3398 O O . ILE B 1 219 ? -11.117 50.656 23.328 1 52.19 219 ILE B O 1
ATOM 3402 N N . ALA B 1 220 ? -10.133 52.562 23.266 1 52.66 220 ALA B N 1
ATOM 3403 C CA . ALA B 1 220 ? -10.109 52.562 21.797 1 52.66 220 ALA B CA 1
ATOM 3404 C C . ALA B 1 220 ? -9.188 51.469 21.266 1 52.66 220 ALA B C 1
ATOM 3406 O O . ALA B 1 220 ? -9.523 50.781 20.312 1 52.66 220 ALA B O 1
ATOM 3407 N N . ALA B 1 221 ? -8.172 51.281 21.938 1 51.38 221 ALA B N 1
ATOM 3408 C CA . ALA B 1 221 ? -7.246 50.219 21.578 1 51.38 221 ALA B CA 1
ATOM 3409 C C . ALA B 1 221 ? -7.879 48.844 21.828 1 51.38 221 ALA B C 1
ATOM 3411 O O . ALA B 1 221 ? -7.695 47.938 21.031 1 51.38 221 ALA B O 1
ATOM 3412 N N . GLY B 1 222 ? -8.562 48.844 22.891 1 46.44 222 GLY B N 1
ATOM 3413 C CA . GLY B 1 222 ? -9.312 47.625 23.172 1 46.44 222 GLY B CA 1
ATOM 3414 C C . GLY B 1 222 ? -10.359 47.312 22.109 1 46.44 222 GLY B C 1
ATOM 3415 O O . GLY B 1 222 ? -10.516 46.188 21.703 1 46.44 222 GLY B O 1
ATOM 3416 N N . VAL B 1 223 ? -11.047 48.312 21.641 1 50.22 223 VAL B N 1
ATOM 3417 C CA . VAL B 1 223 ? -12.055 48.156 20.609 1 50.22 223 VAL B CA 1
ATOM 3418 C C . VAL B 1 223 ? -11.391 47.781 19.281 1 50.22 223 VAL B C 1
ATOM 3420 O O . VAL B 1 223 ? -11.883 46.906 18.562 1 50.22 223 VAL B O 1
ATOM 3423 N N . MET B 1 224 ? -10.375 48.312 19.016 1 45.88 224 MET B N 1
ATOM 3424 C CA . MET B 1 224 ? -9.688 48.031 17.766 1 45.88 224 MET B CA 1
ATOM 3425 C C . MET B 1 224 ? -9.117 46.594 17.781 1 45.88 224 MET B C 1
ATOM 3427 O O . MET B 1 224 ? -9.172 45.906 16.781 1 45.88 224 MET B O 1
ATOM 3431 N N . LEU B 1 225 ? -8.594 46.406 18.906 1 46.09 225 LEU B N 1
ATOM 3432 C CA . LEU B 1 225 ? -8.125 45.031 19.062 1 46.09 225 LEU B CA 1
ATOM 3433 C C . LEU B 1 225 ? -9.297 44.031 18.984 1 46.09 225 LEU B C 1
ATOM 3435 O O . LEU B 1 225 ? -9.164 42.969 18.406 1 46.09 225 LEU B O 1
ATOM 3439 N N . ALA B 1 226 ? -10.305 44.531 19.656 1 44.59 226 ALA B N 1
ATOM 3440 C CA . ALA B 1 226 ? -11.516 43.719 19.578 1 44.59 226 ALA B CA 1
ATOM 3441 C C . ALA B 1 226 ? -12.023 43.594 18.141 1 44.59 226 ALA B C 1
ATOM 3443 O O . ALA B 1 226 ? -12.453 42.531 17.703 1 44.59 226 ALA B O 1
ATOM 3444 N N . LEU B 1 227 ? -11.984 44.688 17.469 1 44.62 227 LEU B N 1
ATOM 3445 C CA . LEU B 1 227 ? -12.422 44.688 16.078 1 44.62 227 LEU B CA 1
ATOM 3446 C C . LEU B 1 227 ? -11.375 44.062 15.172 1 44.62 227 LEU B C 1
ATOM 3448 O O . LEU B 1 227 ? -11.727 43.438 14.164 1 44.62 227 LEU B O 1
ATOM 3452 N N . GLY B 1 228 ? -10.234 44.312 15.305 1 41.06 228 GLY B N 1
ATOM 3453 C CA . GLY B 1 228 ? -9.18 43.719 14.508 1 41.06 228 GLY B CA 1
ATOM 3454 C C . GLY B 1 228 ? -9.047 42.219 14.727 1 41.06 228 GLY B C 1
ATOM 3455 O O . GLY B 1 228 ? -8.711 41.469 13.805 1 41.06 228 GLY B O 1
ATOM 3456 N N . THR B 1 229 ? -9.148 41.844 15.906 1 40.62 229 THR B N 1
ATOM 3457 C CA . THR B 1 229 ? -9.023 40.406 16.156 1 40.62 229 THR B CA 1
ATOM 3458 C C . THR B 1 229 ? -10.109 39.625 15.422 1 40.62 229 THR B C 1
ATOM 3460 O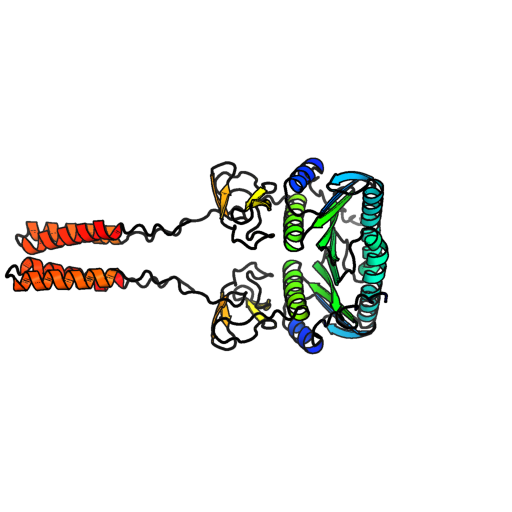 O . THR B 1 229 ? -10.109 38.406 15.406 1 40.62 229 THR B O 1
ATOM 3463 N N . THR B 1 230 ? -11.125 40.312 15.109 1 32.56 230 THR B N 1
ATOM 3464 C CA . THR B 1 230 ? -12.078 39.469 14.391 1 32.56 230 THR B CA 1
ATOM 3465 C C . THR B 1 230 ? -11.484 39 13.062 1 32.56 230 THR B C 1
ATOM 3467 O O . THR B 1 230 ? -11.984 39.375 12 1 32.56 230 THR B O 1
ATOM 3470 N N . ILE B 1 231 ? -10.266 39.281 12.812 1 30.09 231 ILE B N 1
ATOM 3471 C CA . ILE B 1 231 ? -9.969 38.75 11.484 1 30.09 231 ILE B CA 1
ATOM 3472 C C . ILE B 1 231 ? -10.18 37.219 11.484 1 30.09 231 ILE B C 1
ATOM 3474 O O . ILE B 1 231 ? -9.523 36.5 12.242 1 30.09 231 ILE B O 1
ATOM 3478 N N . ILE B 1 232 ? -11.344 36.875 11.148 1 29.31 232 ILE B N 1
ATOM 3479 C CA . ILE B 1 232 ? -11.836 35.562 10.766 1 29.31 232 ILE B CA 1
ATOM 3480 C C . ILE B 1 232 ? -10.859 34.906 9.781 1 29.31 232 ILE B C 1
ATOM 3482 O O . ILE B 1 232 ? -10.586 35.469 8.719 1 29.31 232 ILE B O 1
ATOM 3486 N N . VAL B 1 233 ? -9.852 34.281 10.273 1 29.56 233 VAL B N 1
ATOM 3487 C CA . VAL B 1 233 ? -9.164 33.312 9.422 1 29.56 233 VAL B CA 1
ATOM 3488 C C . VAL B 1 233 ? -10.188 32.375 8.781 1 29.56 233 VAL B C 1
ATOM 3490 O O . VAL B 1 233 ? -10.758 31.516 9.453 1 29.56 233 VAL B O 1
ATOM 3493 N N . LYS B 1 234 ? -11.141 32.969 8.242 1 31.33 234 LYS B N 1
ATOM 3494 C CA . LYS B 1 234 ? -11.93 32.031 7.438 1 31.33 234 LYS B CA 1
ATOM 3495 C C . LYS B 1 234 ? -11.055 31.297 6.438 1 31.33 234 LYS B C 1
ATOM 3497 O O . LYS B 1 234 ? -10.781 31.812 5.344 1 31.33 234 LYS B O 1
ATOM 3502 N N . ARG B 1 235 ? -9.875 30.922 6.656 1 30.22 235 ARG B N 1
ATOM 3503 C CA . ARG B 1 235 ? -9.383 30.234 5.469 1 30.22 235 ARG B CA 1
ATOM 3504 C C . ARG B 1 235 ? -10.32 29.109 5.059 1 30.22 235 ARG B C 1
ATOM 3506 O O . ARG B 1 235 ? -10.984 28.516 5.906 1 30.22 235 ARG B O 1
ATOM 3513 N N . SER B 1 236 ? -10.375 28.906 3.666 1 25.09 236 SER B N 1
ATOM 3514 C CA . SER B 1 236 ? -11.016 28 2.707 1 25.09 236 SER B CA 1
ATOM 3515 C C . SER B 1 236 ? -10.953 26.562 3.178 1 25.09 236 SER B C 1
ATOM 3517 O O . SER B 1 236 ? -9.914 26.094 3.66 1 25.09 236 SER B O 1
ATOM 3519 N N . ILE B 1 237 ? -12.109 25.922 3.408 1 22.67 237 ILE B N 1
ATOM 3520 C CA . ILE B 1 237 ? -12.375 24.484 3.318 1 22.67 237 ILE B CA 1
ATOM 3521 C C . ILE B 1 237 ? -11.625 23.891 2.125 1 22.67 237 ILE B C 1
ATOM 3523 O O . ILE B 1 237 ? -11.695 24.422 1.015 1 22.67 237 ILE B O 1
#